Protein 5XLV (pdb70)

Sequence (594 aa):
PSPYVEFDRRQWRALRMSTPLALTEEELVGLRGLGEQIDLLEVEEVYLPLARLIHLQVAARQRLFAATAEFLGEPQQNPDRPVPFIIGVAGSVAVGKSTTARVLQALLARWDHHPRVDLVTTDGFLYPNAELQRRNLMHRKGFPESYNRRALMRFVTSVKSGSDYACCAPVYSHLHYDIIPGAEQVVRHPDILILEGLNVLQTGPTLMVSDLFDFSLYVDARIIEDIEQWYVSSRFLAMRTTAFADPESHAHHYAAFSDSSQAVVAAREIWRTINRPNLVENILPTRPRATLVLRKDADHSSINRLRLRRKLPSPYVVEFDRRQWRALRMSTPLALTEEELVGLRGLGEQIDLLEVEEVYLPLARLIHLQVAARQRLFAATAEFLGEPQQNPDRPVPFIIGVAGSVAVGKSSTTARVLQALLARWDHHPRVDLVTTDGFLYPNAELQRRNLMHRKGFPESYNRRALMRFVTSVKSGSDYACCAPVYSHLHYDIIPGAEQVVRHPDILILEGLNVLQTGPTLMVSDLFDFSLYVDARIEDIEQWYVSRFLAMRDSQAVVAAREIWRTINRPNLVENILPTRPRATLVLRKDADHSSINRLRLRKL

GO terms:
  GO:0004594 pantothenate kinase activity (F, IDA)
  GO:0015937 coenzyme A biosynthetic process (P, IDA)
  GO:0005886 plasma membrane (C, HDA)
  GO:0005515 protein binding (F, IPI)

Nearest PDB structures (foldseek):
  5xlv-assembly1_A  TM=1.003E+00  e=2.477E-64  Mycobacterium tuberculosis H37Rv
  5xlw-assembly1_A  TM=9.826E-01  e=3.668E-58  Mycobacterium tuberculosis H37Rv
  4bfx-assembly1_A  TM=9.843E-01  e=5.072E-57  Mycobacterium tuberculosis H37Rv
  5xlv-assembly1_B  TM=9.795E-01  e=4.862E-54  Mycobacterium tuberculosis H37Rv
  2geu-assembly1_A-2  TM=9.331E-01  e=2.654E-52  Mycobacterium tuberculosis H37Rv

Secondary structure (DSSP, 8-state):
--SEEEEEHHHHHHT----SSPPPHHHHHHGGGG-TT--HHHIIIIIHHHHHHHHHHHHHHHHHHHHHHHHTT--TTS-SSPPPEEEEEE--TTSSHHHHHHHHHHHHTTSTT---EEEEEGGGGBPPHHHHHHTT-GGGTTSGGGB-HHHHHHHHHHHHTT-S-EEE--EETTTTEE-TT--EEE-S-SEEEEESTTTT---SS--GGGG-SEEEEEE--HHHHHHHHHHHHHHHTTTGGGSTTSTTGGGTT--HHHHHHHHHHHIIIIIHHHIIIIIGGGGGGSSEEEEE-TTS-EEEEEEE--/--SEEEEEHHHHHH---SS-----TGGGTT--S--SS--HHHIIIIIHHHHHHHHHHHHHHHHHHHHHHHHHT--TTS-SSPPPEEEEEE--TTSSHHHHHHHHHHHHHTSTTS--EEEEEGGGGBPPHHHHHHTT-GGGTTSGGGB-HHHHHHHHHHHHTT-S-EEE--EETTTTEE-TT--EEE---SEEEEE-TTTT---SSS-GGGG-SEEEEEEE-HHHHHHHHHHHHHHH--HHHHHHHHHHIIIIIHHHIIIIIGGGGGGSSEEEEE-TTS-EEEEEEE--

Foldseek 3Di:
DDLWDKDFPVRLVVVVDDQPVDDDPVRLVVLVVLDVPDDSVLLRSPVLVVLVVVVVLLVVQQVVLVVVCVVVVNDPPRDPGQFAAEEEEAEFVLLCRSVSLSSSQVNNLSDPLFVFEAEAEQLLFFAFCVVCVVVVNNLAGQAPVRGPQVLVQVQLCCRLVRAQWGKTWDADPLQRGTDPPHIDIDGRGNYYYYYGHACLFDDDDDGSCVSHPFYEYEAEDLVLSLVSQLVVQLVSLPPSLCPPNRNNVVSNPDDSVRSSVVSNVSCVRHRVCSCVPTGVVSQVVGQKYFYAYSVRRTGMIIGRDD/DDLWDKDFLVRLQVDPDDDPLDDDPLLCVLPPCCDLQDDVVLCRSPVSVVLVVVVVLLVVQQVVLVVVCVVVVNDPVRDPGQFAAEEEEAEFVLLRRVVSLSSSQSNNLSDPSFNFEAEAEQLLQFDWPVVCVVVVCPLAGQAPVRGPQVLVQVQLVCRNVRHQWGKTWAADPLVRGTDPPHIDIDGRGNYYYYYGHAQQFDDDDDGNCVSHPFYEYEAEPLVLSLVSQLVVQVVSPDVVSSVVSVCSCVRYRVVSRVPTRVVRRVVGQKYFYAYSSRRTGMIIGRDD

CATH classification: 3.40.50.300

Radius of gyration: 25.82 Å; Cα contacts (8 Å, |Δi|>4): 1086; chains: 2; bounding box: 68×62×61 Å

Solvent-accessible surface area: 26004 Å² total; per-residue (Å²): 122,57,19,30,3,71,2,60,34,163,60,6,132,64,28,213,39,83,60,91,58,61,21,75,145,140,63,18,75,50,21,127,70,38,26,170,94,16,64,31,100,17,2,98,32,0,16,20,15,2,0,62,7,0,13,22,15,2,6,10,73,45,141,10,18,53,36,2,6,98,5,1,36,122,16,162,44,13,37,138,105,34,7,0,9,0,0,0,0,2,0,1,31,6,0,13,15,55,35,6,0,112,4,0,54,27,1,0,41,106,34,129,84,0,82,142,10,11,39,2,32,0,24,2,4,14,26,49,9,56,39,0,109,173,115,117,33,43,108,80,37,5,3,18,71,0,4,47,83,69,12,4,35,164,7,0,33,28,2,22,2,15,11,83,125,5,44,2,52,42,21,14,97,112,54,58,38,24,71,127,85,33,105,61,32,1,151,27,0,44,0,0,0,0,12,0,24,5,1,6,38,23,12,109,58,33,0,9,15,33,3,28,40,4,5,0,2,1,6,9,138,35,89,19,4,38,89,23,24,5,57,114,12,31,56,42,39,118,85,4,6,50,57,110,139,6,89,10,66,114,43,28,99,65,51,89,80,100,0,47,106,16,0,101,76,37,2,149,63,35,14,93,31,1,2,65,102,37,3,43,46,8,85,44,20,0,29,3,7,0,73,21,41,66,101,56,30,3,44,44,2,77,12,37,25,14,115,54,31,34,2,70,1,60,27,148,47,10,125,72,27,85,34,63,42,129,38,49,55,67,136,134,45,20,85,63,17,145,78,42,40,124,106,22,101,86,104,12,0,72,34,0,6,5,2,2,0,58,2,0,9,29,15,1,6,10,72,42,135,12,19,56,41,4,8,133,21,1,53,127,20,178,52,17,35,141,104,36,7,0,9,0,0,0,0,0,0,1,29,6,0,12,15,36,26,4,0,112,4,0,49,14,0,0,34,66,31,138,97,0,70,113,12,37,37,1,39,0,21,2,7,15,23,58,26,49,39,0,102,168,113,117,18,73,100,79,40,3,4,28,47,0,1,41,138,169,21,8,38,152,9,0,32,32,4,24,2,16,16,87,120,6,46,2,54,41,32,14,103,140,136,128,36,18,63,125,86,35,104,61,41,1,134,14,0,38,0,0,0,0,12,0,18,15,2,4,28,38,27,110,50,32,11,17,14,33,4,29,41,3,6,0,3,3,8,10,146,44,76,17,3,51,98,21,22,5,56,113,34,55,90,106,110,128,90,153,19,32,90,36,0,127,90,56,5,161,68,27,12,100,36,1,4,70,102,27,0,54,53,5,82,46,25,0,32,2,6,0,74,24,44,62,100,83,35,4,42,43,1,72,8,38,27,10

Organism: Mycobacterium tuberculosis (strain ATCC 25618 / H37Rv) (NCBI:txid83332)

Structure (mmCIF, N/CA/C/O backbone):
data_5XLV
#
_entry.id   5XLV
#
_cell.length_a   120.820
_cell.length_b   120.820
_cell.length_c   125.480
_cell.angle_alpha   90.00
_cell.angle_beta   90.00
_cell.angle_gamma   120.00
#
_symmetry.space_group_name_H-M   'P 31 2 1'
#
loop_
_entity.id
_entity.type
_entity.pdbx_description
1 polymer 'Pantothenate kinase'
2 non-polymer 'SULFATE ION'
3 non-polymer 'TETRAETHYLENE GLYCOL'
4 non-polymer 1,2-ETHANEDIOL
5 non-polymer GLYCEROL
6 water water
#
loop_
_atom_site.group_PDB
_atom_site.id
_atom_site.type_symbol
_atom_site.label_atom_id
_atom_site.label_alt_id
_atom_site.label_comp_id
_atom_site.label_asym_id
_atom_site.label_entity_id
_atom_site.label_seq_id
_atom_site.pdbx_PDB_ins_code
_atom_site.Cartn_x
_atom_site.Cartn_y
_atom_site.Cartn_z
_atom_site.occupancy
_atom_site.B_iso_or_equiv
_atom_site.auth_seq_id
_atom_site.auth_comp_id
_atom_site.auth_asym_id
_atom_site.auth_atom_id
_atom_site.pdbx_PDB_model_num
ATOM 1 N N . PRO A 1 7 ? 16.028 39.512 27.595 1.00 61.20 7 PRO A N 1
ATOM 2 C CA . PRO A 1 7 ? 17.498 39.733 27.712 1.00 57.60 7 PRO A CA 1
ATOM 3 C C . PRO A 1 7 ? 17.918 40.211 29.116 1.00 56.56 7 PRO A C 1
ATOM 4 O O . PRO A 1 7 ? 17.042 40.624 29.912 1.00 57.68 7 PRO A O 1
ATOM 8 N N . SER A 1 8 ? 19.221 40.144 29.428 1.00 50.01 8 SER A N 1
ATOM 9 C CA . SER A 1 8 ? 19.780 40.857 30.609 1.00 41.09 8 SER A CA 1
ATOM 10 C C . SER A 1 8 ? 20.620 42.016 30.079 1.00 32.64 8 SER A C 1
ATOM 11 O O . SER A 1 8 ? 20.779 42.107 28.868 1.00 29.80 8 SER A O 1
ATOM 14 N N . PRO A 1 9 ? 21.102 42.929 30.954 1.00 30.34 9 PRO A N 1
ATOM 15 C CA . PRO A 1 9 ? 21.903 44.072 30.464 1.00 29.00 9 PRO A CA 1
ATOM 16 C C . PRO A 1 9 ? 23.391 43.693 30.176 1.00 21.69 9 PRO A C 1
ATOM 17 O O . PRO A 1 9 ? 24.158 44.567 29.772 1.00 22.22 9 PRO A O 1
ATOM 21 N N . TYR A 1 10 ? 23.689 42.420 30.353 1.00 23.71 10 TYR A N 1
ATOM 22 C CA . TYR A 1 10 ? 25.064 41.848 30.263 1.00 28.83 10 TYR A CA 1
ATOM 23 C C . TYR A 1 10 ? 25.164 40.928 29.077 1.00 24.84 10 TYR A C 1
ATOM 24 O O . TYR A 1 10 ? 24.203 40.251 28.776 1.00 26.61 10 TYR A O 1
ATOM 33 N N . VAL A 1 11 ? 26.342 40.858 28.442 1.00 22.52 11 VAL A N 1
ATOM 34 C CA . VAL A 1 11 ? 26.713 39.737 27.572 1.00 23.60 11 VAL A CA 1
ATOM 35 C C . VAL A 1 11 ? 27.419 38.706 28.463 1.00 23.41 11 VAL A C 1
ATOM 36 O O . VAL A 1 11 ? 28.321 39.075 29.233 1.00 24.66 11 VAL A O 1
ATOM 40 N N . GLU A 1 12 ? 27.079 37.430 28.332 1.00 21.19 12 GLU A N 1
ATOM 41 C CA . GLU A 1 12 ? 27.618 36.439 29.233 1.00 21.61 12 GLU A CA 1
ATOM 42 C C . GLU A 1 12 ? 28.374 35.334 28.490 1.00 22.83 12 GLU A C 1
ATOM 43 O O . GLU A 1 12 ? 27.909 34.836 27.448 1.00 21.92 12 GLU A O 1
ATOM 49 N N . PHE A 1 13 ? 29.554 34.981 29.010 1.00 20.18 13 PHE A N 1
ATOM 50 C CA . PHE A 1 13 ? 30.329 33.884 28.428 1.00 18.21 13 PHE A CA 1
ATOM 51 C C . PHE A 1 13 ? 30.766 32.998 29.539 1.00 17.99 13 PHE A C 1
ATOM 52 O O . PHE A 1 13 ? 31.276 33.476 30.563 1.00 17.99 13 PHE A O 1
ATOM 60 N N . ASP A 1 14 ? 30.621 31.706 29.353 1.00 17.48 14 ASP A N 1
ATOM 61 C CA . ASP A 1 14 ? 31.373 30.797 30.219 1.00 17.82 14 ASP A CA 1
ATOM 62 C C . ASP A 1 14 ? 32.791 30.582 29.640 1.00 16.20 14 ASP A C 1
ATOM 63 O O . ASP A 1 14 ? 33.132 31.158 28.604 1.00 16.15 14 ASP A O 1
ATOM 68 N N . ARG A 1 15 ? 33.638 29.819 30.332 1.00 16.91 15 ARG A N 1
ATOM 69 C CA . ARG A 1 15 ? 35.062 29.822 29.903 1.00 17.49 15 ARG A CA 1
ATOM 70 C C . ARG A 1 15 ? 35.240 29.106 28.532 1.00 19.11 15 ARG A C 1
ATOM 71 O O . ARG A 1 15 ? 36.052 29.498 27.693 1.00 16.85 15 ARG A O 1
ATOM 79 N N . ARG A 1 16 ? 34.449 28.048 28.297 1.00 19.31 16 ARG A N 1
ATOM 80 C CA . ARG A 1 16 ? 34.436 27.408 26.992 1.00 20.09 16 ARG A CA 1
ATOM 81 C C . ARG A 1 16 ? 34.005 28.371 25.894 1.00 22.06 16 ARG A C 1
ATOM 82 O O . ARG A 1 16 ? 34.656 28.473 24.833 1.00 19.36 16 ARG A O 1
ATOM 90 N N . GLN A 1 17 ? 32.934 29.130 26.130 1.00 18.25 17 GLN A N 1
ATOM 91 C CA . GLN A 1 17 ? 32.513 30.065 25.092 1.00 18.23 17 GLN A CA 1
ATOM 92 C C . GLN A 1 17 ? 33.576 31.108 24.841 1.00 19.14 17 GLN A C 1
ATOM 93 O O . GLN A 1 17 ? 33.747 31.572 23.707 1.00 17.68 17 GLN A O 1
ATOM 99 N N . TRP A 1 18 ? 34.253 31.530 25.913 1.00 17.35 18 TRP A N 1
ATOM 100 C CA . TRP A 1 18 ? 35.254 32.587 25.801 1.00 16.18 18 TRP A CA 1
ATOM 101 C C . TRP A 1 18 ? 36.427 32.073 24.952 1.00 16.40 18 TRP A C 1
ATOM 102 O O . TRP A 1 18 ? 36.930 32.803 24.076 1.00 17.67 18 TRP A O 1
ATOM 113 N N . ARG A 1 19 ? 36.888 30.856 25.253 1.00 15.48 19 ARG A N 1
ATOM 114 C CA . ARG A 1 19 ? 37.986 30.247 24.447 1.00 16.22 19 ARG A CA 1
ATOM 115 C C . ARG A 1 19 ? 37.524 30.125 22.985 1.00 19.15 19 ARG A C 1
ATOM 116 O O . ARG A 1 19 ? 38.311 30.347 22.032 1.00 19.98 19 ARG A O 1
ATOM 124 N N . ALA A 1 20 ? 36.258 29.750 22.782 1.00 19.56 20 ALA A N 1
ATOM 125 C CA . ALA A 1 20 ? 35.758 29.605 21.417 1.00 18.64 20 ALA A CA 1
ATOM 126 C C . ALA A 1 20 ? 35.644 30.889 20.599 1.00 21.98 20 ALA A C 1
ATOM 127 O O . ALA A 1 20 ? 35.567 30.822 19.363 1.00 22.55 20 ALA A O 1
ATOM 129 N N . LEU A 1 21 ? 35.769 32.084 21.225 1.00 20.05 21 LEU A N 1
ATOM 130 C CA . LEU A 1 21 ? 35.744 33.353 20.485 1.00 18.96 21 LEU A CA 1
ATOM 131 C C . LEU A 1 21 ? 37.005 33.498 19.606 1.00 22.78 21 LEU A C 1
ATOM 132 O O . LEU A 1 21 ? 37.051 34.255 18.599 1.00 23.89 21 LEU A O 1
ATOM 137 N N . ARG A 1 22 ? 38.040 32.787 20.018 1.00 20.48 22 ARG A N 1
ATOM 138 C CA . ARG A 1 22 ? 39.296 32.787 19.310 1.00 27.22 22 ARG A CA 1
ATOM 139 C C . ARG A 1 22 ? 39.764 34.212 19.130 1.00 30.41 22 ARG A C 1
ATOM 140 O O . ARG A 1 22 ? 40.079 34.625 18.013 1.00 30.55 22 ARG A O 1
ATOM 148 N N . MET A 1 23 ? 39.778 35.010 20.195 1.00 29.87 23 MET A N 1
ATOM 149 C CA . MET A 1 23 ? 40.120 36.418 20.030 1.00 28.38 23 MET A CA 1
ATOM 150 C C . MET A 1 23 ? 41.606 36.544 19.745 1.00 35.93 23 MET A C 1
ATOM 151 O O . MET A 1 23 ? 42.397 35.750 20.281 1.00 29.52 23 MET A O 1
ATOM 156 N N . SER A 1 24 ? 41.965 37.560 18.944 1.00 43.27 24 SER A N 1
ATOM 157 C CA . SER A 1 24 ? 43.344 37.825 18.547 1.00 55.25 24 SER A CA 1
ATOM 158 C C . SER A 1 24 ? 44.045 38.818 19.443 1.00 59.92 24 SER A C 1
ATOM 159 O O . SER A 1 24 ? 43.475 39.857 19.793 1.00 57.20 24 SER A O 1
ATOM 162 N N . THR A 1 25 ? 45.289 38.486 19.790 1.00 69.74 25 THR A N 1
ATOM 163 C CA . THR A 1 25 ? 46.191 39.392 20.492 1.00 74.17 25 THR A CA 1
ATOM 164 C C . THR A 1 25 ? 46.912 40.202 19.410 1.00 78.69 25 THR A C 1
ATOM 165 O O . THR A 1 25 ? 47.631 39.633 18.579 1.00 84.05 25 THR A O 1
ATOM 167 N N . PRO A 1 26 ? 46.657 41.523 19.352 1.00 85.81 26 PRO A N 1
ATOM 168 C CA . PRO A 1 26 ? 47.485 42.343 18.458 1.00 88.84 26 PRO A CA 1
ATOM 169 C C . PRO A 1 26 ? 48.822 42.684 19.138 1.00 88.59 26 PRO A C 1
ATOM 170 O O . PRO A 1 26 ? 49.891 42.249 18.660 1.00 81.70 26 PRO A O 1
ATOM 174 N N . LEU A 1 27 ? 48.744 43.415 20.260 1.00 83.84 27 LEU A N 1
ATOM 175 C CA . LEU A 1 27 ? 49.915 43.760 21.087 1.00 73.48 27 LEU A CA 1
ATOM 176 C C . LEU A 1 27 ? 50.345 42.578 21.999 1.00 60.82 27 LEU A C 1
ATOM 177 O O . LEU A 1 27 ? 50.302 42.673 23.234 1.00 57.68 27 LEU A O 1
ATOM 179 N N . ALA A 1 28 ? 50.778 41.492 21.358 1.00 50.35 28 ALA A N 1
ATOM 180 C CA . ALA A 1 28 ? 51.005 40.186 21.992 1.00 51.26 28 ALA A CA 1
ATOM 181 C C . ALA A 1 28 ? 52.327 40.087 22.788 1.00 47.40 28 ALA A C 1
ATOM 182 O O . ALA A 1 28 ? 53.375 40.531 22.335 1.00 47.55 28 ALA A O 1
ATOM 184 N N . LEU A 1 29 ? 52.270 39.448 23.949 1.00 36.81 29 LEU A N 1
ATOM 185 C CA . LEU A 1 29 ? 53.435 39.307 24.812 1.00 31.35 29 LEU A CA 1
ATOM 186 C C . LEU A 1 29 ? 54.301 38.123 24.394 1.00 28.86 29 LEU A C 1
ATOM 187 O O . LEU A 1 29 ? 53.767 37.068 24.069 1.00 28.34 29 LEU A O 1
ATOM 192 N N . THR A 1 30 ? 55.616 38.254 24.523 1.00 23.77 30 THR A N 1
ATOM 193 C CA . THR A 1 30 ? 56.539 37.113 24.444 1.00 23.48 30 THR A CA 1
ATOM 194 C C . THR A 1 30 ? 56.552 36.239 25.676 1.00 24.10 30 THR A C 1
ATOM 195 O O . THR A 1 30 ? 55.985 36.628 26.751 1.00 19.42 30 THR A O 1
ATOM 199 N N . GLU A 1 31 ? 57.190 35.055 25.548 1.00 22.74 31 GLU A N 1
ATOM 200 C CA . GLU A 1 31 ? 57.353 34.148 26.675 1.00 22.26 31 GLU A CA 1
ATOM 201 C C . GLU A 1 31 ? 57.971 34.928 27.830 1.00 21.47 31 GLU A C 1
ATOM 202 O O . GLU A 1 31 ? 57.457 34.853 28.937 1.00 19.77 31 GLU A O 1
ATOM 208 N N . GLU A 1 32 ? 59.050 35.668 27.583 1.00 18.21 32 GLU A N 1
ATOM 209 C CA . GLU A 1 32 ? 59.762 36.276 28.724 1.00 18.68 32 GLU A CA 1
ATOM 210 C C . GLU A 1 32 ? 58.893 37.364 29.382 1.00 15.90 32 GLU A C 1
ATOM 211 O O . GLU A 1 32 ? 58.933 37.494 30.603 1.00 17.48 32 GLU A O 1
ATOM 217 N N . GLU A 1 33 ? 58.130 38.116 28.597 1.00 15.85 33 GLU A N 1
ATOM 218 C CA . GLU A 1 33 ? 57.245 39.151 29.141 1.00 16.06 33 GLU A CA 1
ATOM 219 C C . GLU A 1 33 ? 56.162 38.477 29.988 1.00 16.03 33 GLU A C 1
ATOM 220 O O . GLU A 1 33 ? 55.865 38.949 31.081 1.00 14.81 33 GLU A O 1
ATOM 226 N N . LEU A 1 34 ? 55.561 37.407 29.512 1.00 15.15 34 LEU A N 1
ATOM 227 C CA . LEU A 1 34 ? 54.559 36.680 30.342 1.00 15.57 34 LEU A CA 1
ATOM 228 C C . LEU A 1 34 ? 55.187 36.105 31.593 1.00 14.89 34 LEU A C 1
ATOM 229 O O . LEU A 1 34 ? 54.633 36.236 32.700 1.00 13.87 34 LEU A O 1
ATOM 234 N N . VAL A 1 35 ? 56.380 35.502 31.485 1.00 13.44 35 VAL A N 1
ATOM 235 C CA . VAL A 1 35 ? 57.01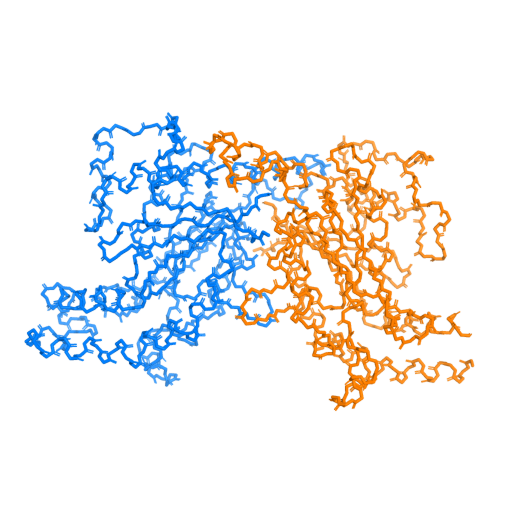8 34.991 32.715 1.00 13.59 35 VAL A CA 1
ATOM 236 C C . VAL A 1 35 ? 57.319 36.120 33.740 1.00 12.81 35 VAL A C 1
ATOM 237 O O . VAL A 1 35 ? 57.217 35.889 34.928 1.00 12.65 35 VAL A O 1
ATOM 241 N N . GLY A 1 36 ? 57.692 37.285 33.224 1.00 13.35 36 GLY A N 1
ATOM 242 C CA . GLY A 1 36 ? 57.898 38.510 34.016 1.00 13.04 36 GLY A CA 1
ATOM 243 C C . GLY A 1 36 ? 56.662 38.779 34.901 1.00 13.00 36 GLY A C 1
ATOM 244 O O . GLY A 1 36 ? 56.771 39.257 36.054 1.00 14.20 36 GLY A O 1
ATOM 245 N N . LEU A 1 37 ? 55.489 38.474 34.355 1.00 13.30 37 LEU A N 1
ATOM 246 C CA . LEU A 1 37 ? 54.234 38.706 35.136 1.00 14.51 37 LEU A CA 1
ATOM 247 C C . LEU A 1 37 ? 54.053 37.803 36.355 1.00 14.35 37 LEU A C 1
ATOM 248 O O . LEU A 1 37 ? 53.250 38.120 37.252 1.00 14.60 37 LEU A O 1
ATOM 253 N N . ARG A 1 38 ? 54.785 36.689 36.437 1.00 14.66 38 ARG A N 1
ATOM 254 C CA . ARG A 1 38 ? 54.793 35.908 37.638 1.00 13.20 38 ARG A CA 1
ATOM 255 C C . ARG A 1 38 ? 55.387 36.696 38.803 1.00 14.58 38 ARG A C 1
ATOM 256 O O . ARG A 1 38 ? 55.185 36.295 39.946 1.00 15.92 38 ARG A O 1
ATOM 264 N N . GLY A 1 39 ? 56.062 37.809 38.495 1.00 14.86 39 GLY A N 1
ATOM 265 C CA . GLY A 1 39 ? 56.536 38.774 39.505 1.00 14.71 39 GLY A CA 1
ATOM 266 C C . GLY A 1 39 ? 55.428 39.591 40.199 1.00 14.73 39 GLY A C 1
ATOM 267 O O . GLY A 1 39 ? 55.726 40.327 41.170 1.00 14.70 39 GLY A O 1
ATOM 268 N N . LEU A 1 40 ? 54.185 39.472 39.737 1.00 13.68 40 LEU A N 1
ATOM 269 C CA . LEU A 1 40 ? 53.100 40.317 40.308 1.00 13.91 40 LEU A CA 1
ATOM 270 C C . LEU A 1 40 ? 52.492 39.784 41.595 1.00 16.34 40 LEU A C 1
ATOM 271 O O . LEU A 1 40 ? 51.912 40.544 42.360 1.00 17.57 40 LEU A O 1
ATOM 276 N N . GLY A 1 41 ? 52.661 38.501 41.839 1.00 16.77 41 GLY A N 1
ATOM 277 C CA . GLY A 1 41 ? 52.045 37.912 43.040 1.00 19.68 41 GLY A CA 1
ATOM 278 C C . GLY A 1 41 ? 52.081 36.432 42.942 1.00 21.27 41 GLY A C 1
ATOM 279 O O . GLY A 1 41 ? 52.311 35.867 41.871 1.00 20.38 41 GLY A O 1
ATOM 280 N N . GLU A 1 42 ? 51.864 35.787 44.085 1.00 21.05 42 GLU A N 1
ATOM 281 C CA . GLU A 1 42 ? 51.956 34.351 44.152 1.00 22.57 42 GLU A CA 1
ATOM 282 C C . GLU A 1 42 ? 50.876 33.704 43.250 1.00 23.16 42 GLU A C 1
ATOM 283 O O . GLU A 1 42 ? 51.148 32.728 42.558 1.00 23.78 42 GLU A O 1
ATOM 289 N N . GLN A 1 43 ? 49.676 34.280 43.185 1.00 24.16 43 GLN A N 1
ATOM 290 C CA . GLN A 1 43 ? 48.597 33.584 42.493 1.00 29.60 43 GLN A CA 1
ATOM 291 C C . GLN A 1 43 ? 48.640 33.558 40.969 1.00 26.13 43 GLN A C 1
ATOM 292 O O . GLN A 1 43 ? 47.757 33.006 40.387 1.00 36.81 43 GLN A O 1
ATOM 298 N N . ILE A 1 44 ? 49.647 34.098 40.302 1.00 19.37 44 ILE A N 1
ATOM 299 C CA . ILE A 1 44 ? 49.541 34.363 38.883 1.00 17.36 44 ILE A CA 1
ATOM 300 C C . ILE A 1 44 ? 49.534 33.078 38.073 1.00 15.94 44 ILE A C 1
ATOM 301 O O . ILE A 1 44 ? 50.399 32.224 38.265 1.00 17.19 44 ILE A O 1
ATOM 306 N N . ASP A 1 45 ? 48.582 32.971 37.158 1.00 15.68 45 ASP A N 1
ATOM 307 C CA . ASP A 1 45 ? 48.474 31.788 36.305 1.00 16.74 45 ASP A CA 1
ATOM 308 C C . ASP A 1 45 ? 48.542 32.330 34.893 1.00 15.27 45 ASP A C 1
ATOM 309 O O . ASP A 1 45 ? 47.740 33.202 34.508 1.00 15.13 45 ASP A O 1
ATOM 314 N N . LEU A 1 46 ? 49.557 31.899 34.128 1.00 15.06 46 LEU A N 1
ATOM 315 C CA . LEU A 1 46 ? 49.784 32.509 32.818 1.00 15.20 46 LEU A CA 1
ATOM 316 C C . LEU A 1 46 ? 48.768 32.166 31.761 1.00 14.73 46 LEU A C 1
ATOM 317 O O . LEU A 1 46 ? 48.587 32.901 30.799 1.00 15.56 46 LEU A O 1
ATOM 322 N N . LEU A 1 47 ? 48.058 31.067 31.968 1.00 15.69 47 LEU A N 1
ATOM 323 C CA . LEU A 1 47 ? 46.943 30.804 31.091 1.00 15.58 47 LEU A CA 1
ATOM 324 C C . LEU A 1 47 ? 45.785 31.795 31.382 1.00 16.13 47 LEU A C 1
ATOM 325 O O . LEU A 1 47 ? 45.203 32.328 30.447 1.00 15.23 47 LEU A O 1
ATOM 330 N N . GLU A 1 48 ? 45.454 32.025 32.650 1.00 17.79 48 GLU A N 1
ATOM 331 C CA . GLU A 1 48 ? 44.494 33.100 32.977 1.00 16.15 48 GLU A CA 1
ATOM 332 C C . GLU A 1 48 ? 44.955 34.406 32.369 1.00 15.18 48 GLU A C 1
ATOM 333 O O . GLU A 1 48 ? 44.151 35.121 31.741 1.00 15.07 48 GLU A O 1
ATOM 339 N N . VAL A 1 49 ? 46.252 34.728 32.511 1.00 14.42 49 VAL A N 1
ATOM 340 C CA . VAL A 1 49 ? 46.722 35.995 31.971 1.00 14.74 49 VAL A CA 1
ATOM 341 C C . VAL A 1 49 ? 46.487 36.072 30.463 1.00 16.08 49 VAL A C 1
ATOM 342 O O . VAL A 1 49 ? 45.919 37.058 29.929 1.00 14.70 49 VAL A O 1
ATOM 346 N N . GLU A 1 50 ? 46.917 35.030 29.749 1.00 14.94 50 GLU A N 1
ATOM 347 C CA . GLU A 1 50 ? 46.960 35.133 28.316 1.00 15.00 50 GLU A CA 1
ATOM 348 C C . GLU A 1 50 ? 45.586 35.002 27.707 1.00 14.75 50 GLU A C 1
ATOM 349 O O . GLU A 1 50 ? 45.245 35.738 26.773 1.00 15.15 50 GLU A O 1
ATOM 355 N N . GLU A 1 51 ? 44.754 34.123 28.278 1.00 14.48 51 GLU A N 1
ATOM 356 C CA . GLU A 1 51 ? 43.485 33.867 27.624 1.00 15.44 51 GLU A CA 1
ATOM 357 C C . GLU A 1 51 ? 42.400 34.828 28.115 1.00 15.60 51 GLU A C 1
ATOM 358 O O . GLU A 1 51 ? 41.425 35.119 27.341 1.00 14.98 51 GLU A O 1
ATOM 364 N N . VAL A 1 52 ? 42.486 35.246 29.392 1.00 14.06 52 VAL A N 1
ATOM 365 C CA . VAL A 1 52 ? 41.381 36.093 29.952 1.00 14.66 52 VAL A CA 1
ATOM 366 C C . VAL A 1 52 ? 41.806 37.538 30.069 1.00 13.94 52 VAL A C 1
ATOM 367 O O . VAL A 1 52 ? 41.162 38.443 29.524 1.00 13.77 52 VAL A O 1
ATOM 371 N N . TYR A 1 53 ? 42.891 37.795 30.777 1.00 13.99 53 TYR A N 1
ATOM 372 C CA . TYR A 1 53 ? 43.263 39.186 31.086 1.00 14.88 53 TYR A CA 1
ATOM 373 C C . TYR A 1 53 ? 43.805 39.988 29.928 1.00 14.66 53 TYR A C 1
ATOM 374 O O . TYR A 1 53 ? 43.524 41.174 29.844 1.00 16.10 53 TYR A O 1
ATOM 383 N N . LEU A 1 54 ? 44.535 39.364 29.013 1.00 15.17 54 LEU A N 1
ATOM 384 C CA . LEU A 1 54 ? 44.979 40.104 27.862 1.00 18.05 54 LEU A CA 1
ATOM 385 C C . LEU A 1 54 ? 43.788 40.624 27.046 1.00 16.47 54 LEU A C 1
ATOM 386 O O . LEU A 1 54 ? 43.748 41.842 26.723 1.00 14.99 54 LEU A O 1
ATOM 391 N N . PRO A 1 55 ? 42.800 39.743 26.730 1.00 15.54 55 PRO A N 1
ATOM 392 C CA . PRO A 1 55 ? 41.655 40.269 25.946 1.00 16.21 55 PRO A CA 1
ATOM 393 C C . PRO A 1 55 ? 40.825 41.274 26.779 1.00 15.71 55 PRO A C 1
ATOM 394 O O . PRO A 1 55 ? 40.350 42.268 26.245 1.00 14.97 55 PRO A O 1
ATOM 398 N N . LEU A 1 56 ? 40.688 41.046 28.088 1.00 15.06 56 LEU A N 1
ATOM 399 C CA . LEU A 1 56 ? 39.992 42.055 28.915 1.00 13.26 56 LEU A CA 1
ATOM 400 C C . LEU A 1 56 ? 40.713 43.380 28.857 1.00 14.40 56 LEU A C 1
ATOM 401 O O . LEU A 1 56 ? 40.069 44.449 28.823 1.00 13.90 56 LEU A O 1
ATOM 406 N N . ALA A 1 57 ? 42.063 43.366 28.899 1.00 13.11 57 ALA A N 1
ATOM 407 C CA . ALA A 1 57 ? 42.782 44.608 28.849 1.00 15.23 57 ALA A CA 1
ATOM 408 C C . ALA A 1 57 ? 42.530 45.336 27.539 1.00 15.09 57 ALA A C 1
ATOM 409 O O . ALA A 1 57 ? 42.437 46.583 27.529 1.00 14.92 57 ALA A O 1
ATOM 411 N N . ARG A 1 58 ? 42.460 44.594 26.433 1.00 15.25 58 ARG A N 1
ATOM 412 C CA . ARG A 1 58 ? 42.189 45.211 25.121 1.00 17.19 58 ARG A CA 1
ATOM 413 C C . ARG A 1 58 ? 40.748 45.826 25.111 1.00 16.66 58 ARG A C 1
ATOM 414 O O . ARG A 1 58 ? 40.552 46.895 24.541 1.00 18.20 58 ARG A O 1
ATOM 422 N N . LEU A 1 59 ? 39.794 45.126 25.707 1.00 16.01 59 LEU A N 1
ATOM 423 C CA . LEU A 1 59 ? 38.377 45.624 25.742 1.00 16.58 59 LEU A CA 1
ATOM 424 C C . LEU A 1 59 ? 38.327 46.906 26.573 1.00 15.47 59 LEU A C 1
ATOM 425 O O . LEU A 1 59 ? 37.630 47.876 26.241 1.00 15.64 59 LEU A O 1
ATOM 430 N N . ILE A 1 60 ? 39.076 46.933 27.675 1.00 14.62 60 ILE A N 1
ATOM 431 C CA . ILE A 1 60 ? 39.143 48.179 28.462 1.00 14.15 60 ILE A CA 1
ATOM 432 C C . ILE A 1 60 ? 39.852 49.283 27.739 1.00 15.84 60 ILE A C 1
ATOM 433 O O . ILE A 1 60 ? 39.413 50.461 27.761 1.00 16.54 60 ILE A O 1
ATOM 438 N N . HIS A 1 61 ? 40.975 48.929 27.125 1.00 13.79 61 HIS A N 1
ATOM 439 C CA . HIS A 1 61 ? 41.728 49.888 26.297 1.00 15.47 61 HIS A CA 1
ATOM 440 C C . HIS A 1 61 ? 40.809 50.555 25.245 1.00 15.72 61 HIS A C 1
ATOM 441 O O . HIS A 1 61 ? 40.932 51.743 25.010 1.00 16.67 61 HIS A O 1
ATOM 448 N N . LEU A 1 62 ? 39.905 49.784 24.632 1.00 15.83 62 LEU A N 1
ATOM 449 C CA . LEU A 1 62 ? 38.994 50.364 23.638 1.00 16.33 62 LEU A CA 1
ATOM 450 C C . LEU A 1 62 ? 38.162 51.477 24.307 1.00 17.88 62 LEU A C 1
ATOM 451 O O . LEU A 1 62 ? 37.903 52.543 23.700 1.00 17.51 62 LEU A O 1
ATOM 456 N N . GLN A 1 63 ? 37.749 51.254 25.556 1.00 16.77 63 GLN A N 1
ATOM 457 C CA . GLN A 1 63 ? 36.936 52.266 26.267 1.00 18.08 63 GLN A CA 1
ATOM 458 C C . GLN A 1 63 ? 37.780 53.446 26.635 1.00 18.60 63 GLN A C 1
ATOM 459 O O . GLN A 1 63 ? 37.308 54.602 26.580 1.00 16.51 63 GLN A O 1
ATOM 465 N N . VAL A 1 64 ? 39.034 53.205 27.041 1.00 16.42 64 VAL A N 1
ATOM 466 C CA . VAL A 1 64 ? 39.873 54.354 27.432 1.00 16.40 64 VAL A CA 1
ATOM 467 C C . VAL A 1 64 ? 40.140 55.224 26.198 1.00 19.01 64 VAL A C 1
ATOM 468 O O . VAL A 1 64 ? 40.096 56.494 26.288 1.00 19.47 64 VAL A O 1
ATOM 472 N N . ALA A 1 65 ? 40.492 54.565 25.087 1.00 18.93 65 ALA A N 1
ATOM 473 C CA . ALA A 1 65 ? 40.847 55.299 23.863 1.00 20.69 65 ALA A CA 1
ATOM 474 C C . ALA A 1 65 ? 39.600 56.099 23.365 1.00 21.08 65 ALA A C 1
ATOM 475 O O . ALA A 1 65 ? 39.732 57.245 22.937 1.00 20.26 65 ALA A O 1
ATOM 477 N N . ALA A 1 66 ? 38.430 55.480 23.490 1.00 17.88 66 ALA A N 1
ATOM 478 C CA . ALA A 1 66 ? 37.150 56.108 23.064 1.00 19.72 66 ALA A CA 1
ATOM 479 C C . ALA A 1 66 ? 36.946 57.359 23.918 1.00 20.77 66 ALA A C 1
ATOM 480 O O . ALA A 1 66 ? 36.564 58.422 23.405 1.00 22.09 66 ALA A O 1
ATOM 482 N N . ARG A 1 67 ? 37.182 57.274 25.218 1.00 19.41 67 ARG A N 1
ATOM 483 C CA . ARG A 1 67 ? 37.027 58.466 26.079 1.00 20.93 67 ARG A CA 1
ATOM 484 C C . ARG A 1 67 ? 38.060 59.579 25.722 1.00 22.01 67 ARG A C 1
ATOM 485 O O . ARG A 1 67 ? 37.724 60.779 25.712 1.00 20.06 67 ARG A O 1
ATOM 493 N N . GLN A 1 68 ? 39.324 59.177 25.491 1.00 19.95 68 GLN A N 1
ATOM 494 C CA . GLN A 1 68 ? 40.324 60.156 25.032 1.00 20.28 68 GLN A CA 1
ATOM 495 C C . GLN A 1 68 ? 39.855 60.843 23.727 1.00 19.65 68 GLN A C 1
ATOM 496 O O . GLN A 1 68 ? 39.973 62.063 23.613 1.00 21.23 68 GLN A O 1
ATOM 502 N N . ARG A 1 69 ? 39.325 60.080 22.780 1.00 18.61 69 ARG A N 1
ATOM 503 C CA . ARG A 1 69 ? 38.959 60.681 21.467 1.00 19.57 69 ARG A CA 1
ATOM 504 C C . ARG A 1 69 ? 37.739 61.598 21.676 1.00 21.40 69 ARG A C 1
ATOM 505 O O . ARG A 1 69 ? 37.640 62.620 21.041 1.00 20.01 69 ARG A O 1
ATOM 513 N N . LEU A 1 70 ? 36.848 61.233 22.608 1.00 20.47 70 LEU A N 1
ATOM 514 C CA . LEU A 1 70 ? 35.636 62.057 22.867 1.00 19.48 70 LEU A CA 1
ATOM 515 C C . LEU A 1 70 ? 36.043 63.330 23.564 1.00 21.14 70 LEU A C 1
ATOM 516 O O . LEU A 1 70 ? 35.532 64.407 23.219 1.00 20.20 70 LEU A O 1
ATOM 521 N N . PHE A 1 71 ? 37.047 63.273 24.478 1.00 19.78 71 PHE A N 1
ATOM 522 C CA . PHE A 1 71 ? 37.553 64.498 25.026 1.00 19.36 71 PHE A CA 1
ATOM 523 C C . PHE A 1 71 ? 38.035 65.430 23.877 1.00 20.46 71 PHE A C 1
ATOM 524 O O . PHE A 1 71 ? 37.737 66.616 23.864 1.00 22.45 71 PHE A O 1
ATOM 532 N N . ALA A 1 72 ? 38.804 64.894 22.940 1.00 21.22 72 ALA A N 1
ATOM 533 C CA . ALA A 1 72 ? 39.377 65.730 21.850 1.00 23.12 72 ALA A CA 1
ATOM 534 C C . ALA A 1 72 ? 38.240 66.285 20.931 1.00 23.14 72 ALA A C 1
ATOM 535 O O . ALA A 1 72 ? 38.259 67.468 20.579 1.00 24.74 72 ALA A O 1
ATOM 537 N N . ALA A 1 73 ? 37.287 65.437 20.547 1.00 22.02 73 ALA A N 1
ATOM 538 C CA . ALA A 1 73 ? 36.161 65.865 19.711 1.00 22.31 73 ALA A CA 1
ATOM 539 C C . ALA A 1 73 ? 35.393 66.981 20.395 1.00 22.60 73 ALA A C 1
ATOM 540 O O . ALA A 1 73 ? 34.994 67.971 19.732 1.00 22.83 73 ALA A O 1
ATOM 542 N N . THR A 1 74 ? 35.159 66.838 21.699 1.00 19.82 74 THR A N 1
ATOM 543 C CA . THR A 1 74 ? 34.383 67.846 22.474 1.00 22.13 74 THR A CA 1
ATOM 544 C C . THR A 1 74 ? 35.197 69.158 22.629 1.00 23.78 74 THR A C 1
ATOM 545 O O . THR A 1 74 ? 34.651 70.254 22.518 1.00 22.08 74 THR A O 1
ATOM 549 N N . ALA A 1 75 ? 36.501 69.054 22.901 1.00 22.10 75 ALA A N 1
ATOM 550 C CA . ALA A 1 75 ? 37.350 70.238 23.011 1.00 20.16 75 ALA A CA 1
ATOM 551 C C . ALA A 1 75 ? 37.313 71.004 21.693 1.00 22.94 75 ALA A C 1
ATOM 552 O O . ALA A 1 75 ? 37.190 72.237 21.659 1.00 28.61 75 ALA A O 1
ATOM 554 N N . GLU A 1 76 ? 37.376 70.282 20.594 1.00 24.32 76 GLU A N 1
ATOM 555 C CA . GLU A 1 76 ? 37.490 70.981 19.350 1.00 27.92 76 GLU A CA 1
ATOM 556 C C . GLU A 1 76 ? 36.130 71.576 18.968 1.00 29.85 76 GLU A C 1
ATOM 557 O O . GLU A 1 76 ? 36.070 72.709 18.479 1.00 26.26 76 GLU A O 1
ATOM 563 N N . PHE A 1 77 ? 35.052 70.862 19.306 1.00 24.94 77 PHE A N 1
ATOM 564 C CA . PHE A 1 77 ? 33.720 71.396 19.073 1.00 28.04 77 PHE A CA 1
ATOM 565 C C . PHE A 1 77 ? 33.538 72.725 19.794 1.00 29.29 77 PHE A C 1
ATOM 566 O O . PHE A 1 77 ? 33.023 73.685 19.234 1.00 31.38 77 PHE A O 1
ATOM 574 N N . LEU A 1 78 ? 33.954 72.766 21.043 1.00 26.07 78 LEU A N 1
ATOM 575 C CA . LEU A 1 78 ? 33.871 73.955 21.851 1.00 28.53 78 LEU A CA 1
ATOM 576 C C . LEU A 1 78 ? 34.905 75.072 21.454 1.00 28.18 78 LEU A C 1
ATOM 577 O O . LEU A 1 78 ? 34.866 76.173 21.979 1.00 29.23 78 LEU A O 1
ATOM 582 N N . GLY A 1 79 ? 35.813 74.766 20.556 1.00 27.20 79 GLY A N 1
ATOM 583 C CA . GLY A 1 79 ? 36.829 75.736 20.145 1.00 27.74 79 GLY A CA 1
ATOM 584 C C . GLY A 1 79 ? 37.907 75.889 21.182 1.00 33.61 79 GLY A C 1
ATOM 585 O O . GLY A 1 79 ? 38.533 76.949 21.268 1.00 33.48 79 GLY A O 1
ATOM 586 N N . GLU A 1 80 ? 38.130 74.844 21.984 1.00 29.45 80 GLU A N 1
ATOM 587 C CA . GLU A 1 80 ? 39.205 74.820 23.016 1.00 30.58 80 GLU A CA 1
ATOM 588 C C . GLU A 1 80 ? 39.250 76.029 23.899 1.00 32.89 80 GLU A C 1
ATOM 589 O O . GLU A 1 80 ? 40.266 76.740 23.967 1.00 30.98 80 GLU A O 1
ATOM 595 N N . PRO A 1 81 ? 38.160 76.267 24.623 1.00 32.60 81 PRO A N 1
ATOM 596 C CA . PRO A 1 81 ? 38.130 77.450 25.455 1.00 31.69 81 PRO A CA 1
ATOM 597 C C . PRO A 1 81 ? 39.066 77.311 26.639 1.00 34.81 81 PRO A C 1
ATOM 598 O O . PRO A 1 81 ? 39.425 76.205 27.053 1.00 31.78 81 PRO A O 1
ATOM 602 N N . GLN A 1 82 ? 39.440 78.452 27.194 1.00 35.41 82 GLN A N 1
ATOM 603 C CA . GLN A 1 82 ? 40.345 78.485 28.322 1.00 39.92 82 GLN A CA 1
ATOM 604 C C . GLN A 1 82 ? 39.817 77.652 29.512 1.00 37.10 82 GLN A C 1
ATOM 605 O O . GLN A 1 82 ? 40.606 77.007 30.182 1.00 34.79 82 GLN A O 1
ATOM 611 N N . GLN A 1 83 ? 38.494 77.624 29.726 1.00 35.23 83 GLN A N 1
ATOM 612 C CA . GLN A 1 83 ? 37.862 76.888 30.845 1.00 37.87 83 GLN A CA 1
ATOM 613 C C . GLN A 1 83 ? 38.063 75.371 30.715 1.00 31.06 83 GLN A C 1
ATOM 614 O O . GLN A 1 83 ? 37.934 74.665 31.697 1.00 34.38 83 GLN A O 1
ATOM 620 N N . ASN A 1 84 ? 38.265 74.876 29.504 1.00 27.40 84 ASN A N 1
ATOM 621 C CA . ASN A 1 84 ? 38.257 73.423 29.244 1.00 26.50 84 ASN A CA 1
ATOM 622 C C . ASN A 1 84 ? 39.692 72.936 29.472 1.00 28.62 84 ASN A C 1
ATOM 623 O O . ASN A 1 84 ? 40.642 73.602 28.992 1.00 25.87 84 ASN A O 1
ATOM 628 N N . PRO A 1 85 ? 39.876 71.804 30.193 1.00 28.04 85 PRO A N 1
ATOM 629 C CA . PRO A 1 85 ? 41.254 71.294 30.396 1.00 26.81 85 PRO A CA 1
ATOM 630 C C . PRO A 1 85 ? 41.912 70.955 29.087 1.00 25.70 85 PRO A C 1
ATOM 631 O O . PRO A 1 85 ? 41.222 70.664 28.089 1.00 24.72 85 PRO A O 1
ATOM 635 N N . ASP A 1 86 ? 43.262 70.961 29.079 1.00 23.67 86 ASP A N 1
ATOM 636 C CA . ASP A 1 86 ? 44.033 70.545 27.893 1.00 27.12 86 ASP A CA 1
ATOM 637 C C . ASP A 1 86 ? 44.157 69.046 27.696 1.00 25.51 86 ASP A C 1
ATOM 638 O O . ASP A 1 86 ? 44.445 68.589 26.585 1.00 26.71 86 ASP A O 1
ATOM 643 N N . ARG A 1 87 ? 43.921 68.282 28.772 1.00 24.81 87 ARG A N 1
ATOM 644 C CA . ARG A 1 87 ? 44.054 66.818 28.743 1.00 23.78 87 ARG A CA 1
ATOM 645 C C . ARG A 1 87 ? 42.702 66.170 29.112 1.00 22.50 87 ARG A C 1
ATOM 646 O O . ARG A 1 87 ? 41.994 66.739 29.919 1.00 20.74 87 ARG A O 1
ATOM 654 N N . PRO A 1 88 ? 42.391 64.983 28.549 1.00 21.46 88 PRO A N 1
ATOM 655 C CA . PRO A 1 88 ? 41.324 64.185 29.179 1.00 21.96 88 PRO A CA 1
ATOM 656 C C . PRO A 1 88 ? 41.670 63.958 30.650 1.00 23.02 88 PRO A C 1
ATOM 657 O O . PRO A 1 88 ? 42.886 63.802 30.992 1.00 22.88 88 PRO A O 1
ATOM 661 N N . VAL A 1 89 ? 40.669 63.902 31.532 1.00 18.78 89 VAL A N 1
ATOM 662 C CA . VAL A 1 89 ? 40.941 63.580 32.931 1.00 18.29 89 VAL A CA 1
ATOM 663 C C . VAL A 1 89 ? 41.332 62.096 32.969 1.00 16.38 89 VAL A C 1
ATOM 664 O O . VAL A 1 89 ? 41.049 61.359 31.982 1.00 15.46 89 VAL A O 1
ATOM 668 N N . PRO A 1 90 ? 41.927 61.639 34.098 1.00 17.42 90 PRO A N 1
ATOM 669 C CA . PRO A 1 90 ? 42.220 60.187 34.184 1.00 16.80 90 PRO A CA 1
ATOM 670 C C . PRO A 1 90 ? 40.969 59.279 33.998 1.00 17.64 90 PRO A C 1
ATOM 671 O O . PRO A 1 90 ? 39.893 59.625 34.465 1.00 18.50 90 PRO A O 1
ATOM 675 N N . PHE A 1 91 ? 41.127 58.120 33.373 1.00 16.29 91 PHE A N 1
ATOM 676 C CA . PHE A 1 91 ? 40.083 57.134 33.298 1.00 17.64 91 PHE A CA 1
ATOM 677 C C . PHE A 1 91 ? 40.192 56.293 34.570 1.00 18.76 91 PHE A C 1
ATOM 678 O O . PHE A 1 91 ? 41.289 55.808 34.856 1.00 17.73 91 PHE A O 1
ATOM 686 N N . ILE A 1 92 ? 39.108 56.135 35.336 1.00 15.86 92 ILE A N 1
ATOM 687 C CA . ILE A 1 92 ? 39.207 55.439 36.619 1.00 15.91 92 ILE A CA 1
ATOM 688 C C . ILE A 1 92 ? 38.469 54.119 36.545 1.00 17.16 92 ILE A C 1
ATOM 689 O O . ILE A 1 92 ? 37.297 54.042 36.105 1.00 15.56 92 ILE A O 1
ATOM 694 N N . ILE A 1 93 ? 39.135 53.063 37.039 1.00 15.14 93 ILE A N 1
ATOM 695 C CA . ILE A 1 93 ? 38.554 51.716 36.986 1.00 14.54 93 ILE A CA 1
ATOM 696 C C . ILE A 1 93 ? 38.397 51.291 38.412 1.00 14.41 93 ILE A C 1
ATOM 697 O O . ILE A 1 93 ? 39.400 51.280 39.179 1.00 14.08 93 ILE A O 1
ATOM 702 N N . GLY A 1 94 ? 37.194 50.905 38.832 1.00 13.02 94 GLY A N 1
ATOM 703 C CA . GLY A 1 94 ? 37.070 50.297 40.158 1.00 13.65 94 GLY A CA 1
ATOM 704 C C . GLY A 1 94 ? 37.199 48.797 40.112 1.00 12.90 94 GLY A C 1
ATOM 705 O O . GLY A 1 94 ? 36.781 48.177 39.151 1.00 15.13 94 GLY A O 1
ATOM 706 N N . VAL A 1 95 ? 37.742 48.217 41.185 1.00 13.22 95 VAL A N 1
ATOM 707 C CA . VAL A 1 95 ? 37.791 46.754 41.344 1.00 13.15 95 VAL A CA 1
ATOM 708 C C . VAL A 1 95 ? 37.274 46.406 42.718 1.00 14.37 95 VAL A C 1
ATOM 709 O O . VAL A 1 95 ? 37.847 46.818 43.795 1.00 13.32 95 VAL A O 1
ATOM 713 N N . ALA A 1 96 ? 36.204 45.632 42.691 1.00 14.05 96 ALA A N 1
ATOM 714 C CA . ALA A 1 96 ? 35.443 45.330 43.894 1.00 14.38 96 ALA A CA 1
ATOM 715 C C . ALA A 1 96 ? 35.425 43.841 44.126 1.00 14.36 96 ALA A C 1
ATOM 716 O O . ALA A 1 96 ? 35.730 43.025 43.202 1.00 14.79 96 ALA A O 1
ATOM 718 N N . GLY A 1 97 ? 34.936 43.464 45.312 1.00 12.59 97 GLY A N 1
ATOM 719 C CA . GLY A 1 97 ? 34.758 42.054 45.666 1.00 13.45 97 GLY A CA 1
ATOM 720 C C . GLY A 1 97 ? 35.164 41.761 47.127 1.00 13.59 97 GLY A C 1
ATOM 721 O O . GLY A 1 97 ? 35.732 42.611 47.784 1.00 15.48 97 GLY A O 1
ATOM 722 N N . SER A 1 98 ? 34.826 40.565 47.596 1.00 14.29 98 SER A N 1
ATOM 723 C CA . SER A 1 98 ? 35.063 40.070 48.957 1.00 16.01 98 SER A CA 1
ATOM 724 C C . SER A 1 98 ? 36.533 40.146 49.341 1.00 17.05 98 SER A C 1
ATOM 725 O O . SER A 1 98 ? 37.375 40.073 48.425 1.00 15.49 98 SER A O 1
ATOM 728 N N . VAL A 1 99 ? 36.825 40.419 50.640 1.00 13.93 99 VAL A N 1
ATOM 729 C CA . VAL A 1 99 ? 38.138 40.011 51.195 1.00 15.86 99 VAL A CA 1
ATOM 730 C C . VAL A 1 99 ? 38.487 38.624 50.607 1.00 15.57 99 VAL A C 1
ATOM 731 O O . VAL A 1 99 ? 37.665 37.719 50.607 1.00 14.90 99 VAL A O 1
ATOM 735 N N . ALA A 1 100 ? 39.720 38.485 50.145 1.00 15.32 100 ALA A N 1
ATOM 736 C CA . ALA A 1 100 ? 40.350 37.237 49.700 1.00 14.33 100 ALA A CA 1
ATOM 737 C C . ALA A 1 100 ? 39.851 36.662 48.378 1.00 15.81 100 ALA A C 1
ATOM 738 O O . ALA A 1 100 ? 40.192 35.500 48.039 1.00 14.72 100 ALA A O 1
ATOM 740 N N . VAL A 1 101 ? 39.068 37.421 47.597 1.00 13.24 101 VAL A N 1
ATOM 741 C CA . VAL A 1 101 ? 38.587 36.851 46.344 1.00 14.09 101 VAL A CA 1
ATOM 742 C C . VAL A 1 101 ? 39.597 37.002 45.197 1.00 15.77 101 VAL A C 1
ATOM 743 O O . VAL A 1 101 ? 39.441 36.368 44.158 1.00 17.35 101 VAL A O 1
ATOM 747 N N . GLY A 1 102 ? 40.620 37.833 45.394 1.00 15.27 102 GLY A N 1
ATOM 748 C CA . GLY A 1 102 ? 41.690 38.028 44.413 1.00 16.89 102 GLY A CA 1
ATOM 749 C C . GLY A 1 102 ? 41.645 39.433 43.787 1.00 15.62 102 GLY A C 1
ATOM 750 O O . GLY A 1 102 ? 42.166 39.634 42.685 1.00 16.76 102 GLY A O 1
ATOM 751 N N . LYS A 1 103 ? 41.023 40.406 44.444 1.00 13.98 103 LYS A N 1
ATOM 752 C CA . LYS A 1 103 ? 40.945 41.772 43.859 1.00 13.95 103 LYS A CA 1
ATOM 753 C C . LYS A 1 103 ? 42.346 42.331 43.539 1.00 16.04 103 LYS A C 1
ATOM 754 O O . LYS A 1 103 ? 42.573 42.919 42.493 1.00 13.66 103 LYS A O 1
ATOM 760 N N . SER A 1 104 ? 43.259 42.203 44.506 1.00 14.58 104 SER A N 1
ATOM 761 C CA . SER A 1 104 ? 44.506 42.918 44.365 1.00 17.60 104 SER A CA 1
ATOM 762 C C . SER A 1 104 ? 45.332 42.257 43.199 1.00 17.31 104 SER A C 1
ATOM 763 O O . SER A 1 104 ? 45.917 42.963 42.373 1.00 16.83 104 SER A O 1
ATOM 766 N N . THR A 1 105 ? 45.322 40.934 43.101 1.00 18.14 105 THR A N 1
ATOM 767 C CA . THR A 1 105 ? 46.037 40.277 41.982 1.00 20.11 105 THR A CA 1
ATOM 768 C C . THR A 1 105 ? 45.451 40.667 40.618 1.00 18.86 105 THR A C 1
ATOM 769 O O . THR A 1 105 ? 46.152 41.043 39.705 1.00 16.61 105 THR A O 1
ATOM 773 N N . THR A 1 106 ? 44.123 40.686 40.534 1.00 16.19 106 THR A N 1
ATOM 774 C CA . THR A 1 106 ? 43.455 41.145 39.327 1.00 14.99 106 THR A CA 1
ATOM 775 C C . THR A 1 106 ? 43.836 42.565 38.972 1.00 13.86 106 THR A C 1
ATOM 776 O O . THR A 1 106 ? 44.056 42.898 37.759 1.00 14.42 106 THR A O 1
ATOM 780 N N . ALA A 1 107 ? 43.842 43.432 39.982 1.00 13.92 107 ALA A N 1
ATOM 781 C CA . ALA A 1 107 ? 44.111 44.876 39.740 1.00 13.51 107 ALA A CA 1
ATOM 782 C C . ALA A 1 107 ? 45.569 44.963 39.236 1.00 14.24 107 ALA A C 1
ATOM 783 O O . ALA A 1 107 ? 45.885 45.761 38.354 1.00 12.59 107 ALA A O 1
ATOM 785 N N . ARG A 1 108 ? 46.443 44.162 39.846 1.00 13.00 108 ARG A N 1
ATOM 786 C CA . ARG A 1 108 ? 47.902 44.312 39.484 1.00 12.45 108 ARG A CA 1
ATOM 787 C C . ARG A 1 108 ? 48.113 43.828 38.059 1.00 12.88 108 ARG A C 1
ATOM 788 O O . ARG A 1 108 ? 48.949 44.351 37.336 1.00 13.24 108 ARG A O 1
ATOM 796 N N . VAL A 1 109 ? 47.400 42.794 37.651 1.00 13.75 109 VAL A N 1
ATOM 797 C CA . VAL A 1 109 ? 47.522 42.269 36.283 1.00 13.30 109 VAL A CA 1
ATOM 798 C C . VAL A 1 109 ? 47.015 43.308 35.308 1.00 13.87 109 VAL A C 1
ATOM 799 O O . VAL A 1 109 ? 47.671 43.624 34.320 1.00 12.90 109 VAL A O 1
ATOM 803 N N . LEU A 1 110 ? 45.856 43.902 35.609 1.00 12.82 110 LEU A N 1
ATOM 804 C CA . LEU A 1 110 ? 45.306 44.930 34.694 1.00 15.78 110 LEU A CA 1
ATOM 805 C C . LEU A 1 110 ? 46.267 46.112 34.605 1.00 14.71 110 LEU A C 1
ATOM 806 O O . LEU A 1 110 ? 46.433 46.691 33.542 1.00 14.29 110 LEU A O 1
ATOM 811 N N . GLN A 1 111 ? 46.836 46.506 35.747 1.00 14.01 111 GLN A N 1
ATOM 812 C CA . GLN A 1 111 ? 47.819 47.627 35.722 1.00 11.96 111 GLN A CA 1
ATOM 813 C C . GLN A 1 111 ? 48.960 47.293 34.713 1.00 13.91 111 GLN A C 1
ATOM 814 O O . GLN A 1 111 ? 49.334 48.130 33.878 1.00 13.84 111 GLN A O 1
ATOM 820 N N . ALA A 1 112 ? 49.560 46.117 34.853 1.00 12.85 112 ALA A N 1
ATOM 821 C CA . ALA A 1 112 ? 50.735 45.798 34.040 1.00 13.33 112 ALA A CA 1
ATOM 822 C C . ALA A 1 112 ? 50.387 45.698 32.572 1.00 15.79 112 ALA A C 1
ATOM 823 O O . ALA A 1 112 ? 51.152 46.131 31.710 1.00 14.72 112 ALA A O 1
ATOM 825 N N . LEU A 1 113 ? 49.203 45.133 32.259 1.00 15.03 113 LEU A N 1
ATOM 826 C CA . LEU A 1 113 ? 48.758 45.067 30.883 1.00 15.25 113 LEU A CA 1
ATOM 827 C C . LEU A 1 113 ? 48.326 46.397 30.242 1.00 15.35 113 LEU A C 1
ATOM 828 O O . LEU A 1 113 ? 48.681 46.685 29.085 1.00 15.76 113 LEU A O 1
ATOM 833 N N . LEU A 1 114 ? 47.593 47.219 30.975 1.00 15.31 114 LEU A N 1
ATOM 834 C CA . LEU A 1 114 ? 47.100 48.502 30.408 1.00 15.56 114 LEU A CA 1
ATOM 835 C C . LEU A 1 114 ? 48.279 49.470 30.213 1.00 16.87 114 LEU A C 1
ATOM 836 O O . LEU A 1 114 ? 48.196 50.331 29.382 1.00 17.54 114 LEU A O 1
ATOM 841 N N . ALA A 1 115 ? 49.372 49.306 31.002 1.00 15.46 115 ALA A N 1
ATOM 842 C CA . ALA A 1 115 ? 50.531 50.185 30.887 1.00 17.35 115 ALA A CA 1
ATOM 843 C C . ALA A 1 115 ? 51.221 49.995 29.534 1.00 16.29 115 ALA A C 1
ATOM 844 O O . ALA A 1 115 ? 52.063 50.840 29.152 1.00 17.70 115 ALA A O 1
ATOM 846 N N . ARG A 1 116 ? 50.853 48.942 28.776 1.00 16.91 116 ARG A N 1
ATOM 847 C CA . ARG A 1 116 ? 51.543 48.593 27.525 1.00 19.25 116 ARG A CA 1
ATOM 848 C C . ARG A 1 116 ? 51.156 49.398 26.290 1.00 21.65 116 ARG A C 1
ATOM 849 O O . ARG A 1 116 ? 51.834 49.299 25.265 1.00 22.82 116 ARG A O 1
ATOM 857 N N . TRP A 1 117 ? 50.092 50.196 26.378 1.00 20.23 117 TRP A N 1
ATOM 858 C CA . TRP A 1 117 ? 49.664 51.052 25.279 1.00 21.12 117 TRP A CA 1
ATOM 859 C C . TRP A 1 117 ? 50.197 52.417 25.418 1.00 21.52 117 TRP A C 1
ATOM 860 O O . TRP A 1 117 ? 50.146 53.049 26.499 1.00 19.94 117 TRP A O 1
ATOM 871 N N . ASP A 1 118 ? 50.706 52.959 24.307 1.00 26.23 118 ASP A N 1
ATOM 872 C CA . ASP A 1 118 ? 51.240 54.329 24.410 1.00 28.70 118 ASP A CA 1
ATOM 873 C C . ASP A 1 118 ? 50.162 55.388 24.563 1.00 27.78 118 ASP A C 1
ATOM 874 O O . ASP A 1 118 ? 50.465 56.487 24.994 1.00 31.39 118 ASP A O 1
ATOM 879 N N . HIS A 1 119 ? 48.896 55.050 24.317 1.00 28.18 119 HIS A N 1
ATOM 880 C CA . HIS A 1 119 ? 47.824 56.035 24.609 1.00 30.82 119 HIS A CA 1
ATOM 881 C C . HIS A 1 119 ? 47.684 56.196 26.103 1.00 26.33 119 HIS A C 1
ATOM 882 O O . HIS A 1 119 ? 47.147 57.204 26.585 1.00 24.71 119 HIS A O 1
ATOM 889 N N . HIS A 1 120 ? 48.158 55.218 26.881 1.00 20.81 120 HIS A N 1
ATOM 890 C CA . HIS A 1 120 ? 48.006 55.406 28.311 1.00 17.37 120 HIS A CA 1
ATOM 891 C C . HIS A 1 120 ? 49.068 54.642 29.129 1.00 19.31 120 HIS A C 1
ATOM 892 O O . HIS A 1 120 ? 48.729 53.686 29.832 1.00 16.94 120 HIS A O 1
ATOM 899 N N . PRO A 1 121 ? 50.340 55.074 29.059 1.00 18.72 121 PRO A N 1
ATOM 900 C CA . PRO A 1 121 ? 51.415 54.336 29.756 1.00 18.99 121 PRO A CA 1
ATOM 901 C C . PRO A 1 121 ? 51.444 54.529 31.280 1.00 18.70 121 PRO A C 1
ATOM 902 O O . PRO A 1 121 ? 52.065 53.681 31.967 1.00 18.31 121 PRO A O 1
ATOM 906 N N . ARG A 1 122 ? 50.778 55.553 31.819 1.00 16.39 122 ARG A N 1
ATOM 907 C CA . ARG A 1 122 ? 50.813 55.825 33.253 1.00 17.04 122 ARG A CA 1
ATOM 908 C C . ARG A 1 122 ? 49.520 55.280 33.835 1.00 18.36 122 ARG A C 1
ATOM 909 O O . ARG A 1 122 ? 48.449 55.901 33.693 1.00 17.66 122 ARG A O 1
ATOM 917 N N . VAL A 1 123 ? 49.642 54.152 34.520 1.00 15.77 123 VAL A N 1
ATOM 918 C CA . VAL A 1 123 ? 48.490 53.469 35.137 1.00 14.92 123 VAL A CA 1
ATOM 919 C C . VAL A 1 123 ? 48.804 53.328 36.619 1.00 16.75 123 VAL A C 1
ATOM 920 O O . VAL A 1 123 ? 49.762 52.618 37.012 1.00 16.76 123 VAL A O 1
ATOM 924 N N . ASP A 1 124 ? 48.143 54.120 37.469 1.00 15.44 124 ASP A N 1
ATOM 925 C CA . ASP A 1 124 ? 48.408 54.028 38.908 1.00 15.51 124 ASP A CA 1
ATOM 926 C C . ASP A 1 124 ? 47.399 53.082 39.563 1.00 17.27 124 ASP A C 1
ATOM 927 O O . ASP A 1 124 ? 46.229 52.954 39.075 1.00 16.76 124 ASP A O 1
ATOM 932 N N . LEU A 1 125 ? 47.814 52.427 40.631 1.00 15.39 125 LEU A N 1
ATOM 933 C CA . LEU A 1 125 ? 46.909 51.551 41.348 1.00 14.18 125 LEU A CA 1
ATOM 934 C C . LEU A 1 125 ? 46.858 52.021 42.799 1.00 18.08 125 LEU A C 1
ATOM 935 O O . LEU A 1 125 ? 47.909 52.085 43.508 1.00 16.78 125 LEU A O 1
ATOM 940 N N . VAL A 1 126 ? 45.661 52.330 43.277 1.00 16.00 126 VAL A N 1
ATOM 941 C CA . VAL A 1 126 ? 45.493 52.747 44.652 1.00 15.81 126 VAL A CA 1
ATOM 942 C C . VAL A 1 126 ? 44.495 51.839 45.303 1.00 18.59 126 VAL A C 1
ATOM 943 O O . VAL A 1 126 ? 43.390 51.650 44.761 1.00 18.32 126 VAL A O 1
ATOM 947 N N . THR A 1 127 ? 44.853 51.244 46.443 1.00 14.42 127 THR A N 1
ATOM 948 C CA . THR A 1 127 ? 43.818 50.493 47.181 1.00 15.89 127 THR A CA 1
ATOM 949 C C . THR A 1 127 ? 43.098 51.408 48.158 1.00 16.42 127 THR A C 1
ATOM 950 O O . THR A 1 127 ? 43.714 52.263 48.805 1.00 17.20 127 THR A O 1
ATOM 954 N N . THR A 1 128 ? 41.803 51.192 48.354 1.00 15.93 128 THR A N 1
ATOM 955 C CA . THR A 1 128 ? 41.154 51.988 49.402 1.00 17.83 128 THR A CA 1
ATOM 956 C C . THR A 1 128 ? 41.472 51.479 50.842 1.00 17.31 128 THR A C 1
ATOM 957 O O . THR A 1 128 ? 41.010 52.088 51.829 1.00 17.99 128 THR A O 1
ATOM 961 N N . ASP A 1 129 ? 42.235 50.395 50.983 1.00 17.21 129 ASP A N 1
ATOM 962 C CA . ASP A 1 129 ? 42.667 50.007 52.318 1.00 19.41 129 ASP A CA 1
ATOM 963 C C . ASP A 1 129 ? 43.376 51.220 52.962 1.00 16.66 129 ASP A C 1
ATOM 964 O O . ASP A 1 129 ? 43.331 51.353 54.154 1.00 16.40 129 ASP A O 1
ATOM 969 N N . GLY A 1 130 ? 44.073 52.029 52.166 1.00 16.07 130 GLY A N 1
ATOM 970 C CA . GLY A 1 130 ? 44.778 53.249 52.607 1.00 18.89 130 GLY A CA 1
ATOM 971 C C . GLY A 1 130 ? 43.911 54.281 53.323 1.00 21.23 130 GLY A C 1
ATOM 972 O O . GLY A 1 130 ? 44.423 55.171 54.073 1.00 17.57 130 GLY A O 1
ATOM 973 N N . PHE A 1 131 ? 42.601 54.158 53.088 1.00 19.13 131 PHE A N 1
ATOM 974 C CA . PHE A 1 131 ? 41.601 55.051 53.695 1.00 20.70 131 PHE A CA 1
ATOM 975 C C . PHE A 1 131 ? 40.907 54.449 54.889 1.00 21.71 131 PHE A C 1
ATOM 976 O O . PHE A 1 131 ? 40.006 55.093 55.483 1.00 22.05 131 PHE A O 1
ATOM 984 N N . LEU A 1 132 ? 41.312 53.236 55.300 1.00 18.88 132 LEU A N 1
ATOM 985 C CA . LEU A 1 132 ? 40.816 52.698 56.588 1.00 18.52 132 LEU A CA 1
ATOM 986 C C . LEU A 1 132 ? 41.296 53.686 57.700 1.00 20.45 132 LEU A C 1
ATOM 987 O O . LEU A 1 132 ? 42.361 54.290 57.564 1.00 23.58 132 LEU A O 1
ATOM 992 N N . TYR A 1 133 ? 40.479 53.880 58.726 1.00 21.80 133 TYR A N 1
ATOM 993 C CA . TYR A 1 133 ? 40.973 54.560 59.940 1.00 20.48 133 TYR A CA 1
ATOM 994 C C . TYR A 1 133 ? 42.097 53.615 60.504 1.00 20.61 133 TYR A C 1
ATOM 995 O O . TYR A 1 133 ? 41.948 52.376 60.478 1.00 17.93 133 TYR A O 1
ATOM 1004 N N . PRO A 1 134 ? 43.138 54.208 61.085 1.00 22.73 134 PRO A N 1
ATOM 1005 C CA . PRO A 1 134 ? 44.138 53.424 61.840 1.00 22.48 134 PRO A CA 1
ATOM 1006 C C . PRO A 1 134 ? 43.508 52.554 62.895 1.00 22.84 134 PRO A C 1
ATOM 1007 O O . PRO A 1 134 ? 42.420 52.897 63.430 1.00 24.54 134 PRO A O 1
ATOM 1011 N N . ASN A 1 135 ? 44.155 51.446 63.274 1.00 21.84 135 ASN A N 1
ATOM 1012 C CA . ASN A 1 135 ? 43.571 50.580 64.266 1.00 23.92 135 ASN A CA 1
ATOM 1013 C C . ASN A 1 135 ? 43.242 51.339 65.581 1.00 25.94 135 ASN A C 1
ATOM 1014 O O . ASN A 1 135 ? 42.255 50.991 66.243 1.00 25.29 135 ASN A O 1
ATOM 1019 N N . ALA A 1 136 ? 44.071 52.352 65.934 1.00 26.77 136 ALA A N 1
ATOM 1020 C CA . ALA A 1 136 ? 43.926 53.019 67.272 1.00 28.91 136 ALA A CA 1
ATOM 1021 C C . ALA A 1 136 ? 42.672 53.884 67.146 1.00 33.48 136 ALA A C 1
ATOM 1022 O O . ALA A 1 136 ? 41.823 53.866 68.063 1.00 32.77 136 ALA A O 1
ATOM 1024 N N . GLU A 1 137 ? 42.551 54.533 65.976 1.00 31.33 137 GLU A N 1
ATOM 1025 C CA . GLU A 1 137 ? 41.395 55.410 65.592 1.00 31.93 137 GLU A CA 1
ATOM 1026 C C . GLU A 1 137 ? 40.092 54.612 65.447 1.00 31.53 137 GLU A C 1
ATOM 1027 O O . GLU A 1 137 ? 39.062 55.063 65.900 1.00 33.17 137 GLU A O 1
ATOM 1033 N N . LEU A 1 138 ? 40.131 53.400 64.879 1.00 29.74 138 LEU A N 1
ATOM 1034 C CA . LEU A 1 138 ? 38.999 52.462 64.899 1.00 26.67 138 LEU A CA 1
ATOM 1035 C C . LEU A 1 138 ? 38.565 52.116 66.286 1.00 35.51 138 LEU A C 1
ATOM 1036 O O . LEU A 1 138 ? 37.357 52.058 66.589 1.00 30.23 138 LEU A O 1
ATOM 1041 N N . GLN A 1 139 ? 39.547 51.744 67.101 1.00 30.56 139 GLN A N 1
ATOM 1042 C CA . GLN A 1 139 ? 39.378 51.681 68.545 1.00 39.36 139 GLN A CA 1
ATOM 1043 C C . GLN A 1 139 ? 38.604 52.869 69.223 1.00 34.71 139 GLN A C 1
ATOM 1044 O O . GLN A 1 139 ? 37.566 52.678 69.827 1.00 38.26 139 GLN A O 1
ATOM 1050 N N . ARG A 1 140 ? 39.144 54.078 69.104 1.00 38.56 140 ARG A N 1
ATOM 1051 C CA . ARG A 1 140 ? 38.504 55.309 69.589 1.00 39.59 140 ARG A CA 1
ATOM 1052 C C . ARG A 1 140 ? 37.102 55.525 68.985 1.00 39.78 140 ARG A C 1
ATOM 1053 O O . ARG A 1 140 ? 36.229 56.079 69.669 1.00 34.92 140 ARG A O 1
ATOM 1061 N N . ARG A 1 141 ? 36.889 55.151 67.712 1.00 30.09 141 ARG A N 1
ATOM 1062 C CA . ARG A 1 141 ? 35.542 55.258 67.074 1.00 28.21 141 ARG A CA 1
ATOM 1063 C C . ARG A 1 141 ? 34.602 54.073 67.361 1.00 25.75 141 ARG A C 1
ATOM 1064 O O . ARG A 1 141 ? 33.469 54.053 66.843 1.00 25.68 141 ARG A O 1
ATOM 1072 N N . ASN A 1 142 ? 35.000 53.118 68.208 1.00 23.03 142 ASN A N 1
ATOM 1073 C CA . ASN A 1 142 ? 34.253 51.902 68.423 1.00 24.42 142 ASN A CA 1
ATOM 1074 C C . ASN A 1 142 ? 33.897 51.101 67.168 1.00 30.27 142 ASN A C 1
ATOM 1075 O O . ASN A 1 142 ? 32.777 50.600 67.025 1.00 24.40 142 ASN A O 1
ATOM 1080 N N . LEU A 1 143 ? 34.874 50.930 66.270 1.00 23.26 143 LEU A N 1
ATOM 1081 C CA . LEU A 1 143 ? 34.597 50.247 64.981 1.00 22.59 143 LEU A CA 1
ATOM 1082 C C . LEU A 1 143 ? 35.629 49.118 64.674 1.00 28.11 143 LEU A C 1
ATOM 1083 O O . LEU A 1 143 ? 35.648 48.596 63.549 1.00 24.96 143 LEU A O 1
ATOM 1088 N N . MET A 1 144 ? 36.470 48.706 65.634 1.00 27.70 144 MET A N 1
ATOM 1089 C CA . MET A 1 144 ? 37.430 47.593 65.317 1.00 30.78 144 MET A CA 1
ATOM 1090 C C . MET A 1 144 ? 36.758 46.365 64.801 1.00 28.73 144 MET A C 1
ATOM 1091 O O . MET A 1 144 ? 37.290 45.699 63.884 1.00 28.03 144 MET A O 1
ATOM 1096 N N . HIS A 1 145 ? 35.634 45.984 65.409 1.00 27.04 145 HIS A N 1
ATOM 1097 C CA . HIS A 1 145 ? 34.927 44.795 64.998 1.00 23.55 145 HIS A CA 1
ATOM 1098 C C . HIS A 1 145 ? 34.241 44.957 63.596 1.00 23.59 145 HIS A C 1
ATOM 1099 O O . HIS A 1 145 ? 33.634 44.015 63.085 1.00 22.51 145 HIS A O 1
ATOM 1106 N N . ARG A 1 146 ? 34.347 46.138 63.014 1.00 22.60 146 ARG A N 1
ATOM 1107 C CA . ARG A 1 146 ? 33.675 46.395 61.745 1.00 23.05 146 ARG A CA 1
ATOM 1108 C C . ARG A 1 146 ? 34.704 46.776 60.734 1.00 20.17 146 ARG A C 1
ATOM 1109 O O . ARG A 1 146 ? 34.458 47.527 59.799 1.00 17.92 146 ARG A O 1
ATOM 1117 N N . LYS A 1 147 ? 35.959 46.329 60.938 1.00 20.20 147 LYS A N 1
ATOM 1118 C CA . LYS A 1 147 ? 36.998 46.790 60.018 1.00 17.58 147 LYS A CA 1
ATOM 1119 C C . LYS A 1 147 ? 36.694 46.226 58.584 1.00 16.48 147 LYS A C 1
ATOM 1120 O O . LYS A 1 147 ? 36.378 45.044 58.458 1.00 18.38 147 LYS A O 1
ATOM 1126 N N . GLY A 1 148 ? 36.741 47.097 57.580 1.00 17.96 148 GLY A N 1
ATOM 1127 C CA . GLY A 1 148 ? 36.381 46.706 56.205 1.00 17.47 148 GLY A CA 1
ATOM 1128 C C . GLY A 1 148 ? 34.924 47.104 55.863 1.00 20.47 148 GLY A C 1
ATOM 1129 O O . GLY A 1 148 ? 34.566 47.163 54.661 1.00 18.60 148 GLY A O 1
ATOM 1130 N N . PHE A 1 149 ? 34.080 47.301 56.896 1.00 17.35 149 PHE A N 1
ATOM 1131 C CA . PHE A 1 149 ? 32.692 47.862 56.636 1.00 17.40 149 PHE A CA 1
ATOM 1132 C C . PHE A 1 149 ? 32.799 49.291 56.201 1.00 14.99 149 PHE A C 1
ATOM 1133 O O . PHE A 1 149 ? 33.795 49.963 56.446 1.00 16.29 149 PHE A O 1
ATOM 1141 N N . PRO A 1 150 ? 31.760 49.825 55.525 1.00 16.74 150 PRO A N 1
ATOM 1142 C CA . PRO A 1 150 ? 31.910 51.128 54.916 1.00 16.40 150 PRO A CA 1
ATOM 1143 C C . PRO A 1 150 ? 32.262 52.194 55.966 1.00 14.00 150 PRO A C 1
ATOM 1144 O O . PRO A 1 150 ? 33.040 53.116 55.729 1.00 15.16 150 PRO A O 1
ATOM 1148 N N . GLU A 1 151 ? 31.749 52.000 57.167 1.00 18.48 151 GLU A N 1
ATOM 1149 C CA . GLU A 1 151 ? 31.949 53.048 58.219 1.00 17.84 151 GLU A CA 1
ATOM 1150 C C . GLU A 1 151 ? 33.372 53.004 58.781 1.00 19.54 151 GLU A C 1
ATOM 1151 O O . GLU A 1 151 ? 33.758 53.935 59.493 1.00 19.38 151 GLU A O 1
ATOM 1157 N N . SER A 1 152 ? 34.168 51.957 58.434 1.00 19.47 152 SER A N 1
ATOM 1158 C CA . SER A 1 152 ? 35.596 51.900 58.913 1.00 19.04 152 SER A CA 1
ATOM 1159 C C . SER A 1 152 ? 36.561 52.672 58.090 1.00 19.99 152 SER A C 1
ATOM 1160 O O . SER A 1 152 ? 37.769 52.744 58.404 1.00 19.78 152 SER A O 1
ATOM 1163 N N . TYR A 1 153 ? 36.076 53.320 57.033 1.00 17.94 153 TYR A N 1
ATOM 1164 C CA . TYR A 1 153 ? 36.868 54.163 56.166 1.00 19.55 153 TYR A CA 1
ATOM 1165 C C . TYR A 1 153 ? 36.583 55.638 56.377 1.00 22.67 153 TYR A C 1
ATOM 1166 O O . TYR A 1 153 ? 35.461 56.036 56.719 1.00 23.51 153 TYR A O 1
ATOM 1175 N N . ASN A 1 154 ? 37.590 56.451 56.145 1.00 22.63 154 ASN A N 1
ATOM 1176 C CA . ASN A 1 154 ? 37.406 57.887 56.053 1.00 25.56 154 ASN A CA 1
ATOM 1177 C C . ASN A 1 154 ? 36.842 58.177 54.660 1.00 26.00 154 ASN A C 1
ATOM 1178 O O . ASN A 1 154 ? 37.574 58.485 53.732 1.00 22.01 154 ASN A O 1
ATOM 1183 N N . ARG A 1 155 ? 35.499 58.069 54.527 1.00 28.83 155 ARG A N 1
ATOM 1184 C CA . ARG A 1 155 ? 34.832 58.220 53.217 1.00 30.35 155 ARG A CA 1
ATOM 1185 C C . ARG A 1 155 ? 35.001 59.626 52.662 1.00 23.86 155 ARG A C 1
ATOM 1186 O O . ARG A 1 155 ? 35.166 59.757 51.470 1.00 27.99 155 ARG A O 1
ATOM 1194 N N . ARG A 1 156 ? 35.030 60.627 53.551 1.00 26.18 156 ARG A N 1
ATOM 1195 C CA . ARG A 1 156 ? 35.232 62.033 53.187 1.00 26.42 156 ARG A CA 1
ATOM 1196 C C . ARG A 1 156 ? 36.604 62.166 52.514 1.00 25.52 156 ARG A C 1
ATOM 1197 O O . ARG A 1 156 ? 36.759 62.760 51.444 1.00 24.58 156 ARG A O 1
ATOM 1199 N N . ALA A 1 157 ? 37.618 61.608 53.168 1.00 23.47 157 ALA A N 1
ATOM 1200 C CA . ALA A 1 157 ? 38.958 61.657 52.578 1.00 22.86 157 ALA A CA 1
ATOM 1201 C C . ALA A 1 157 ? 38.993 60.915 51.237 1.00 17.61 157 ALA A C 1
ATOM 1202 O O . ALA A 1 157 ? 39.673 61.350 50.323 1.00 20.23 157 ALA A O 1
ATOM 1204 N N . LEU A 1 158 ? 38.366 59.746 51.178 1.00 20.35 158 LEU A N 1
ATOM 1205 C CA . LEU A 1 158 ? 38.423 58.913 49.950 1.00 20.89 158 LEU A CA 1
ATOM 1206 C C . LEU A 1 158 ? 37.744 59.694 48.832 1.00 20.99 158 LEU A C 1
ATOM 1207 O O . LEU A 1 158 ? 38.230 59.774 47.702 1.00 19.71 158 LEU A O 1
ATOM 1212 N N . MET A 1 159 ? 36.596 60.311 49.167 1.00 22.08 159 MET A N 1
ATOM 1213 C CA . MET A 1 159 ? 35.899 61.082 48.083 1.00 22.72 159 MET A CA 1
ATOM 1214 C C . MET A 1 159 ? 36.737 62.270 47.629 1.00 19.90 159 MET A C 1
ATOM 1215 O O . MET A 1 159 ? 36.834 62.556 46.455 1.00 21.07 159 MET A O 1
ATOM 1220 N N . ARG A 1 160 ? 37.384 62.956 48.585 1.00 23.20 160 ARG A N 1
ATOM 1221 C CA . ARG A 1 160 ? 38.214 64.121 48.231 1.00 22.90 160 ARG A CA 1
ATOM 1222 C C . ARG A 1 160 ? 39.328 63.688 47.251 1.00 21.01 160 ARG A C 1
ATOM 1223 O O . ARG A 1 160 ? 39.668 64.393 46.301 1.00 21.77 160 ARG A O 1
ATOM 1231 N N . PHE A 1 161 ? 39.957 62.542 47.563 1.00 21.09 161 PHE A N 1
ATOM 1232 C CA . PHE A 1 161 ? 41.072 62.049 46.759 1.00 18.75 161 PHE A CA 1
ATOM 1233 C C . PHE A 1 161 ? 40.591 61.690 45.323 1.00 18.10 161 PHE A C 1
ATOM 1234 O O . PHE A 1 161 ? 41.149 62.096 44.316 1.00 17.60 161 PHE A O 1
ATOM 1242 N N . VAL A 1 162 ? 39.528 60.908 45.218 1.00 20.37 162 VAL A N 1
ATOM 1243 C CA . VAL A 1 162 ? 39.112 60.507 43.898 1.00 19.76 162 VAL A CA 1
ATOM 1244 C C . VAL A 1 162 ? 38.569 61.690 43.091 1.00 18.57 162 VAL A C 1
ATOM 1245 O O . VAL A 1 162 ? 38.811 61.795 41.910 1.00 19.06 162 VAL A O 1
ATOM 1249 N N . THR A 1 163 ? 37.825 62.596 43.772 1.00 22.82 163 THR A N 1
ATOM 1250 C CA . THR A 1 163 ? 37.384 63.837 43.116 1.00 21.03 163 THR A CA 1
ATOM 1251 C C . THR A 1 163 ? 38.528 64.622 42.598 1.00 19.75 163 THR A C 1
ATOM 1252 O O . THR A 1 163 ? 38.513 65.037 41.436 1.00 23.35 163 THR A O 1
ATOM 1256 N N . SER A 1 164 ? 39.575 64.781 43.429 1.00 22.99 164 SER A N 1
ATOM 1257 C CA . SER A 1 164 ? 40.755 65.533 42.951 1.00 22.33 164 SER A CA 1
ATOM 1258 C C . SER A 1 164 ? 41.329 64.893 41.674 1.00 20.98 164 SER A C 1
ATOM 1259 O O . SER A 1 164 ? 41.628 65.545 40.674 1.00 22.91 164 SER A O 1
ATOM 1262 N N . VAL A 1 165 ? 41.457 63.566 41.682 1.00 21.03 165 VAL A N 1
ATOM 1263 C CA . VAL A 1 165 ? 42.001 62.921 40.499 1.00 19.73 165 VAL A CA 1
ATOM 1264 C C . VAL A 1 165 ? 41.061 63.110 39.272 1.00 20.07 165 VAL A C 1
ATOM 1265 O O . VAL A 1 165 ? 41.498 63.484 38.184 1.00 20.61 165 VAL A O 1
ATOM 1269 N N . LYS A 1 166 ? 39.773 62.841 39.471 1.00 20.97 166 LYS A N 1
ATOM 1270 C CA . LYS A 1 166 ? 38.830 62.908 38.365 1.00 23.06 166 LYS A CA 1
ATOM 1271 C C . LYS A 1 166 ? 38.620 64.336 37.877 1.00 24.95 166 LYS A C 1
ATOM 1272 O O . LYS A 1 166 ? 38.166 64.541 36.738 1.00 25.37 166 LYS A O 1
ATOM 1278 N N . SER A 1 167 ? 38.973 65.313 38.711 1.00 26.97 167 SER A N 1
ATOM 1279 C CA . SER A 1 167 ? 38.898 66.749 38.320 1.00 27.36 167 SER A CA 1
ATOM 1280 C C . SER A 1 167 ? 40.079 67.144 37.533 1.00 29.71 167 SER A C 1
ATOM 1281 O O . SER A 1 167 ? 40.155 68.270 37.008 1.00 31.73 167 SER A O 1
ATOM 1284 N N . GLY A 1 168 ? 41.023 66.217 37.385 1.00 26.10 168 GLY A N 1
ATOM 1285 C CA . GLY A 1 168 ? 42.208 66.506 36.557 1.00 25.87 168 GLY A CA 1
ATOM 1286 C C . GLY A 1 168 ? 43.360 67.203 37.298 1.00 26.79 168 GLY A C 1
ATOM 1287 O O . GLY A 1 168 ? 44.211 67.827 36.665 1.00 28.03 168 GLY A O 1
ATOM 1288 N N . SER A 1 169 ? 43.415 67.073 38.608 1.00 26.16 169 SER A N 1
ATOM 1289 C CA . SER A 1 169 ? 44.510 67.684 39.372 1.00 27.70 169 SER A CA 1
ATOM 1290 C C . SER A 1 169 ? 45.865 67.044 39.019 1.00 30.75 169 SER A C 1
ATOM 1291 O O . SER A 1 169 ? 45.946 65.924 38.425 1.00 24.87 169 SER A O 1
ATOM 1294 N N . ASP A 1 170 ? 46.934 67.767 39.362 1.00 28.52 170 ASP A N 1
ATOM 1295 C CA . ASP A 1 170 ? 48.255 67.252 39.062 1.00 26.93 170 ASP A CA 1
ATOM 1296 C C . ASP A 1 170 ? 48.903 66.677 40.299 1.00 25.60 170 ASP A C 1
ATOM 1297 O O . ASP A 1 170 ? 50.045 66.260 40.242 1.00 29.75 170 ASP A O 1
ATOM 1302 N N . TYR A 1 171 ? 48.165 66.638 41.391 1.00 24.51 171 TYR A N 1
ATOM 1303 C CA . TYR A 1 171 ? 48.677 66.181 42.656 1.00 27.21 171 TYR A CA 1
ATOM 1304 C C . TYR A 1 171 ? 47.534 65.781 43.573 1.00 28.21 171 TYR A C 1
ATOM 1305 O O . TYR A 1 171 ? 46.707 66.602 43.978 1.00 29.57 171 TYR A O 1
ATOM 1314 N N . ALA A 1 172 ? 47.459 64.498 43.921 1.00 22.32 172 ALA A N 1
ATOM 1315 C CA . ALA A 1 172 ? 46.473 64.025 44.866 1.00 20.96 172 ALA A CA 1
ATOM 1316 C C . ALA A 1 172 ? 47.182 62.969 45.715 1.00 23.80 172 ALA A C 1
ATOM 1317 O O . ALA A 1 172 ? 47.943 62.163 45.180 1.00 25.66 172 ALA A O 1
ATOM 1319 N N . CYS A 1 173 ? 46.869 62.988 46.996 1.00 23.90 173 CYS A N 1
ATOM 1320 C CA A CYS A 1 173 ? 47.576 62.185 47.982 0.50 26.47 173 CYS A CA 1
ATOM 1321 C CA B CYS A 1 173 ? 47.603 62.215 47.967 0.50 26.53 173 CYS A CA 1
ATOM 1322 C C . CYS A 1 173 ? 46.686 61.234 48.694 1.00 24.88 173 CYS A C 1
ATOM 1323 O O . CYS A 1 173 ? 45.618 61.612 49.140 1.00 26.62 173 CYS A O 1
ATOM 1328 N N . ALA A 1 174 ? 47.139 59.989 48.879 1.00 23.83 174 ALA A N 1
ATOM 1329 C CA . ALA A 1 174 ? 46.350 59.050 49.655 1.00 22.77 174 ALA A CA 1
ATOM 1330 C C . ALA A 1 174 ? 47.221 58.513 50.789 1.00 24.29 174 ALA A C 1
ATOM 1331 O O . ALA A 1 174 ? 48.406 58.314 50.563 1.00 27.20 174 ALA A O 1
ATOM 1333 N N . PRO A 1 175 ? 46.616 58.169 51.929 1.00 23.84 175 PRO A N 1
ATOM 1334 C CA . PRO A 1 175 ? 47.387 57.486 52.961 1.00 24.26 175 PRO A CA 1
ATOM 1335 C C . PRO A 1 175 ? 47.677 56.070 52.515 1.00 21.62 175 PRO A C 1
ATOM 1336 O O . PRO A 1 175 ? 47.189 55.645 51.453 1.00 21.21 175 PRO A O 1
ATOM 1340 N N . VAL A 1 176 ? 48.409 55.315 53.347 1.00 20.05 176 VAL A N 1
ATOM 1341 C CA . VAL A 1 176 ? 48.914 53.988 52.912 1.00 18.71 176 VAL A CA 1
ATOM 1342 C C . VAL A 1 176 ? 48.719 52.995 54.020 1.00 18.18 176 VAL A C 1
ATOM 1343 O O . VAL A 1 176 ? 49.031 53.317 55.175 1.00 20.23 176 VAL A O 1
ATOM 1347 N N . TYR A 1 177 ? 48.217 51.799 53.704 1.00 16.05 177 TYR A N 1
ATOM 1348 C CA . TYR A 1 177 ? 47.988 50.775 54.688 1.00 16.34 177 TYR A CA 1
ATOM 1349 C C . TYR A 1 177 ? 49.169 49.785 54.562 1.00 18.21 177 TYR A C 1
ATOM 1350 O O . TYR A 1 177 ? 49.656 49.574 53.418 1.00 19.39 177 TYR A O 1
ATOM 1359 N N . SER A 1 178 ? 49.651 49.252 55.704 1.00 17.96 178 SER A N 1
ATOM 1360 C CA . SER A 1 178 ? 50.670 48.204 55.693 1.00 19.17 178 SER A CA 1
ATOM 1361 C C . SER A 1 178 ? 49.935 46.888 55.699 1.00 18.02 178 SER A C 1
ATOM 1362 O O . SER A 1 178 ? 49.296 46.520 56.698 1.00 18.82 178 SER A O 1
ATOM 1365 N N . HIS A 1 179 ? 50.077 46.132 54.620 1.00 17.16 179 HIS A N 1
ATOM 1366 C CA . HIS A 1 179 ? 49.422 44.825 54.571 1.00 19.43 179 HIS A CA 1
ATOM 1367 C C . HIS A 1 179 ? 50.113 43.805 55.444 1.00 23.17 179 HIS A C 1
ATOM 1368 O O . HIS A 1 179 ? 49.492 42.847 55.900 1.00 25.49 179 HIS A O 1
ATOM 1375 N N . LEU A 1 180 ? 51.353 44.088 55.774 1.00 19.93 180 LEU A N 1
ATOM 1376 C CA . LEU A 1 180 ? 52.072 43.169 56.664 1.00 21.12 180 LEU A CA 1
ATOM 1377 C C . LEU A 1 180 ? 51.762 43.446 58.132 1.00 21.43 180 LEU A C 1
ATOM 1378 O O . LEU A 1 180 ? 51.710 42.501 58.923 1.00 20.36 180 LEU A O 1
ATOM 1383 N N . HIS A 1 181 ? 51.580 44.736 58.509 1.00 20.50 181 HIS A N 1
ATOM 1384 C CA . HIS A 1 181 ? 51.266 45.060 59.915 1.00 20.09 181 HIS A CA 1
ATOM 1385 C C . HIS A 1 181 ? 49.766 45.202 60.188 1.00 21.10 181 HIS A C 1
ATOM 1386 O O . HIS A 1 181 ? 49.362 45.219 61.367 1.00 19.22 181 HIS A O 1
ATOM 1393 N N . TYR A 1 182 ? 48.971 45.268 59.109 1.00 20.30 182 TYR A N 1
ATOM 1394 C CA . TYR A 1 182 ? 47.487 45.313 59.218 1.00 20.81 182 TYR A CA 1
ATOM 1395 C C . TYR A 1 182 ? 47.103 46.618 59.908 1.00 17.78 182 TYR A C 1
ATOM 1396 O O . TYR A 1 182 ? 46.188 46.648 60.769 1.00 18.97 182 TYR A O 1
ATOM 1405 N N . ASP A 1 183 ? 47.754 47.685 59.504 1.00 18.02 183 ASP A N 1
ATOM 1406 C CA . ASP A 1 183 ? 47.421 49.015 60.081 1.00 18.54 183 ASP A CA 1
ATOM 1407 C C . ASP A 1 183 ? 47.917 50.050 59.122 1.00 19.19 183 ASP A C 1
ATOM 1408 O O . ASP A 1 183 ? 48.804 49.732 58.275 1.00 21.23 183 ASP A O 1
ATOM 1413 N N . ILE A 1 184 ? 47.377 51.277 59.206 1.00 16.32 184 ILE A N 1
ATOM 1414 C CA . ILE A 1 184 ? 47.885 52.424 58.488 1.00 17.71 184 ILE A CA 1
ATOM 1415 C C . ILE A 1 184 ? 49.342 52.759 58.914 1.00 19.65 184 ILE A C 1
ATOM 1416 O O . 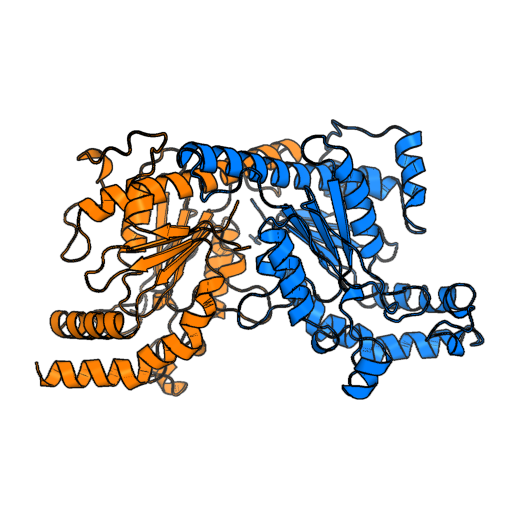ILE A 1 184 ? 49.687 52.598 60.109 1.00 21.80 184 ILE A O 1
ATOM 1421 N N . ILE A 1 185 ? 50.167 53.116 57.935 1.00 18.08 185 ILE A N 1
ATOM 1422 C CA . ILE A 1 185 ? 51.593 53.500 58.166 1.00 18.46 185 ILE A CA 1
ATOM 1423 C C . ILE A 1 185 ? 51.597 54.993 58.482 1.00 20.49 185 ILE A C 1
ATOM 1424 O O . ILE A 1 185 ? 51.268 55.796 57.622 1.00 19.93 185 ILE A O 1
ATOM 1429 N N . PRO A 1 186 ? 51.973 55.394 59.735 1.00 24.07 186 PRO A N 1
ATOM 1430 C CA . PRO A 1 186 ? 51.958 56.832 60.082 1.00 25.77 186 PRO A CA 1
ATOM 1431 C C . PRO A 1 186 ? 52.754 57.701 59.137 1.00 26.89 186 PRO A C 1
ATOM 1432 O O . PRO A 1 186 ? 53.887 57.372 58.790 1.00 24.97 186 PRO A O 1
ATOM 1436 N N . GLY A 1 187 ? 52.162 58.796 58.656 1.00 25.31 187 GLY A N 1
ATOM 1437 C CA . GLY A 1 187 ? 52.918 59.719 57.821 1.00 30.51 187 GLY A CA 1
ATOM 1438 C C . GLY A 1 187 ? 53.132 59.302 56.373 1.00 33.03 187 GLY A C 1
ATOM 1439 O O . GLY A 1 187 ? 53.547 60.123 55.548 1.00 33.02 187 GLY A O 1
ATOM 1440 N N . ALA A 1 188 ? 52.846 58.041 56.033 1.00 26.37 188 ALA A N 1
ATOM 1441 C CA . ALA A 1 188 ? 53.121 57.601 54.715 1.00 22.23 188 ALA A CA 1
ATOM 1442 C C . ALA A 1 188 ? 52.072 58.120 53.691 1.00 23.04 188 ALA A C 1
ATOM 1443 O O . ALA A 1 188 ? 50.904 58.265 54.032 1.00 24.53 188 ALA A O 1
ATOM 1445 N N . GLU A 1 189 ? 52.493 58.343 52.451 1.00 24.32 189 GLU A N 1
ATOM 1446 C CA . GLU A 1 189 ? 51.522 58.774 51.458 1.00 25.36 189 GLU A CA 1
ATOM 1447 C C . GLU A 1 189 ? 51.839 58.184 50.103 1.00 26.60 189 GLU A C 1
ATOM 1448 O O . GLU A 1 189 ? 52.984 57.806 49.812 1.00 27.97 189 GLU A O 1
ATOM 1454 N N . GLN A 1 190 ? 50.809 58.034 49.265 1.00 23.88 190 GLN A N 1
ATOM 1455 C CA . GLN A 1 190 ? 51.013 57.727 47.878 1.00 20.65 190 GLN A CA 1
ATOM 1456 C C . GLN A 1 190 ? 50.511 58.910 47.071 1.00 22.23 190 GLN A C 1
ATOM 1457 O O . GLN A 1 190 ? 49.396 59.384 47.317 1.00 24.77 190 GLN A O 1
ATOM 1463 N N . VAL A 1 191 ? 51.319 59.393 46.164 1.00 22.51 191 VAL A N 1
ATOM 1464 C CA . VAL A 1 191 ? 50.977 60.589 45.432 1.00 25.07 191 VAL A CA 1
ATOM 1465 C C . VAL A 1 191 ? 50.649 60.161 44.033 1.00 24.91 191 VAL A C 1
ATOM 1466 O O . VAL A 1 191 ? 51.393 59.384 43.394 1.00 23.60 191 VAL A O 1
ATOM 1470 N N . VAL A 1 192 ? 49.547 60.704 43.531 1.00 22.37 192 VAL A N 1
ATOM 1471 C CA . VAL A 1 192 ? 49.082 60.386 42.168 1.00 20.96 192 VAL A CA 1
ATOM 1472 C C . VAL A 1 192 ? 49.046 61.713 41.392 1.00 21.37 192 VAL A C 1
ATOM 1473 O O . VAL A 1 192 ? 48.571 62.747 41.918 1.00 23.84 192 VAL A O 1
ATOM 1477 N N . ARG A 1 193 ? 49.570 61.700 40.181 1.00 20.12 193 ARG A N 1
ATOM 1478 C CA . ARG A 1 193 ? 49.773 62.959 39.446 1.00 21.87 193 ARG A CA 1
ATOM 1479 C C . ARG A 1 193 ? 49.178 62.882 38.053 1.00 20.04 193 ARG A C 1
ATOM 1480 O O . ARG A 1 193 ? 49.906 62.722 37.050 1.00 21.32 193 ARG A O 1
ATOM 1488 N N . HIS A 1 194 ? 47.846 63.020 37.971 1.00 19.86 194 HIS A N 1
ATOM 1489 C CA . HIS A 1 194 ? 47.154 62.912 36.651 1.00 19.24 194 HIS A CA 1
ATOM 1490 C C . HIS A 1 194 ? 47.640 61.697 35.817 1.00 17.96 194 HIS A C 1
ATOM 1491 O O . HIS A 1 194 ? 48.066 61.845 34.657 1.00 16.65 194 HIS A O 1
ATOM 1498 N N . PRO A 1 195 ? 47.536 60.476 36.397 1.00 18.00 195 PRO A N 1
ATOM 1499 C CA . PRO A 1 195 ? 47.786 59.303 35.583 1.00 19.87 195 PRO A CA 1
ATOM 1500 C C . PRO A 1 195 ? 46.810 59.188 34.382 1.00 19.54 195 PRO A C 1
ATOM 1501 O O . PRO A 1 195 ? 45.686 59.748 34.420 1.00 20.99 195 PRO A O 1
ATOM 1505 N N . ASP A 1 196 ? 47.177 58.409 33.384 1.00 17.42 196 ASP A N 1
ATOM 1506 C CA . ASP A 1 196 ? 46.263 58.134 32.250 1.00 18.00 196 ASP A CA 1
ATOM 1507 C C . ASP A 1 196 ? 45.056 57.290 32.758 1.00 19.72 196 ASP A C 1
ATOM 1508 O O . ASP A 1 196 ? 43.884 57.542 32.384 1.00 18.06 196 ASP A O 1
ATOM 1513 N N . ILE A 1 197 ? 45.372 56.315 33.607 1.00 14.94 197 ILE A N 1
ATOM 1514 C CA . ILE A 1 197 ? 44.339 55.446 34.220 1.00 17.05 197 ILE A CA 1
ATOM 1515 C C . ILE A 1 197 ? 44.614 55.346 35.696 1.00 16.32 197 ILE A C 1
ATOM 1516 O O . ILE A 1 197 ? 45.794 55.211 36.113 1.00 16.71 197 ILE A O 1
ATOM 1521 N N . LEU A 1 198 ? 43.573 55.417 36.504 1.00 15.59 198 LEU A N 1
ATOM 1522 C CA . LEU A 1 198 ? 43.682 55.127 37.915 1.00 16.66 198 LEU A CA 1
ATOM 1523 C C . LEU A 1 198 ? 42.867 53.898 38.163 1.00 18.61 198 LEU A C 1
ATOM 1524 O O . LEU A 1 198 ? 41.647 53.859 37.837 1.00 17.15 198 LEU A O 1
ATOM 1529 N N . ILE A 1 199 ? 43.507 52.869 38.738 1.00 14.69 199 ILE A N 1
ATOM 1530 C CA . ILE A 1 199 ? 42.749 51.698 39.193 1.00 15.26 199 ILE A CA 1
ATOM 1531 C C . ILE A 1 199 ? 42.561 51.817 40.686 1.00 16.37 199 ILE A C 1
ATOM 1532 O O . ILE A 1 199 ? 43.549 51.972 41.453 1.00 15.53 199 ILE A O 1
ATOM 1537 N N . LEU A 1 200 ? 41.291 51.797 41.122 1.00 15.49 200 LEU A N 1
ATOM 1538 C CA . LEU A 1 200 ? 40.938 51.971 42.520 1.00 14.82 200 LEU A CA 1
ATOM 1539 C C . LEU A 1 200 ? 40.354 50.667 43.048 1.00 15.89 200 LEU A C 1
ATOM 1540 O O . LEU A 1 200 ? 39.252 50.211 42.637 1.00 14.84 200 LEU A O 1
ATOM 1545 N N . GLU A 1 201 ? 41.100 50.035 43.959 1.00 14.20 201 GLU A N 1
ATOM 1546 C CA . GLU A 1 201 ? 40.722 48.658 44.364 1.00 14.71 201 GLU A CA 1
ATOM 1547 C C . GLU A 1 201 ? 40.303 48.653 45.819 1.00 14.59 201 GLU A C 1
ATOM 1548 O O . GLU A 1 201 ? 41.016 49.188 46.677 1.00 16.45 201 GLU A O 1
ATOM 1554 N N . GLY A 1 202 ? 39.206 47.968 46.147 1.00 15.24 202 GLY A N 1
ATOM 1555 C CA . GLY A 1 202 ? 38.878 47.868 47.578 1.00 14.10 202 GLY A CA 1
ATOM 1556 C C . GLY A 1 202 ? 37.504 47.358 47.879 1.00 15.46 202 GLY A C 1
ATOM 1557 O O . GLY A 1 202 ? 36.702 47.114 46.943 1.00 16.99 202 GLY A O 1
ATOM 1558 N N . LEU A 1 203 ? 37.262 47.152 49.161 1.00 16.27 203 LEU A N 1
ATOM 1559 C CA . LEU A 1 203 ? 36.018 46.517 49.615 1.00 18.11 203 LEU A CA 1
ATOM 1560 C C . LEU A 1 203 ? 34.816 47.482 49.473 1.00 19.96 203 LEU A C 1
ATOM 1561 O O . LEU A 1 203 ? 33.662 47.049 49.630 1.00 24.97 203 LEU A O 1
ATOM 1566 N N . ASN A 1 204 ? 35.064 48.758 49.326 1.00 20.05 204 ASN A N 1
ATOM 1567 C CA . ASN A 1 204 ? 33.915 49.676 49.346 1.00 20.29 204 ASN A CA 1
ATOM 1568 C C . ASN A 1 204 ? 33.697 50.412 48.020 1.00 20.91 204 ASN A C 1
ATOM 1569 O O . ASN A 1 204 ? 32.949 51.404 47.975 1.00 21.28 204 ASN A O 1
ATOM 1574 N N . VAL A 1 205 ? 34.326 49.966 46.920 1.00 16.52 205 VAL A N 1
ATOM 1575 C CA . VAL A 1 205 ? 34.449 50.892 45.777 1.00 15.86 205 VAL A CA 1
ATOM 1576 C C . VAL A 1 205 ? 33.097 51.093 45.027 1.00 15.97 205 VAL A C 1
ATOM 1577 O O . VAL A 1 205 ? 32.861 52.205 44.487 1.00 16.96 205 VAL A O 1
ATOM 1581 N N . LEU A 1 206 ? 32.215 50.112 45.087 1.00 15.04 206 LEU A N 1
ATOM 1582 C CA . LEU A 1 206 ? 30.908 50.247 44.363 1.00 15.78 206 LEU A CA 1
ATOM 1583 C C . LEU A 1 206 ? 29.772 50.512 45.328 1.00 19.66 206 LEU A C 1
ATOM 1584 O O . LEU A 1 206 ? 28.612 50.433 44.927 1.00 20.19 206 LEU A O 1
ATOM 1589 N N . GLN A 1 207 ? 30.105 50.859 46.573 1.00 17.72 207 GLN A N 1
ATOM 1590 C CA . GLN A 1 207 ? 29.140 51.105 47.665 1.00 23.13 207 GLN A CA 1
ATOM 1591 C C . GLN A 1 207 ? 28.294 52.352 47.262 1.00 23.47 207 GLN A C 1
ATOM 1592 O O . GLN A 1 207 ? 28.812 53.325 46.738 1.00 24.19 207 GLN A O 1
ATOM 1598 N N . THR A 1 208 ? 27.033 52.309 47.524 1.00 26.52 208 THR A N 1
ATOM 1599 C CA . THR A 1 208 ? 26.235 53.478 47.204 1.00 31.93 208 THR A CA 1
ATOM 1600 C C . THR A 1 208 ? 26.041 54.422 48.413 1.00 36.85 208 THR A C 1
ATOM 1601 O O . THR A 1 208 ? 26.223 54.021 49.562 1.00 41.56 208 THR A O 1
ATOM 1605 N N . GLY A 1 209 ? 25.647 55.665 48.137 1.00 40.21 209 GLY A N 1
ATOM 1606 C CA . GLY A 1 209 ? 25.576 56.696 49.175 1.00 42.40 209 GLY A CA 1
ATOM 1607 C C . GLY A 1 209 ? 24.496 57.661 48.756 1.00 44.43 209 GLY A C 1
ATOM 1608 O O . GLY A 1 209 ? 24.004 57.586 47.637 1.00 39.54 209 GLY A O 1
ATOM 1609 N N . PRO A 1 210 ? 24.132 58.581 49.651 1.00 50.24 210 PRO A N 1
ATOM 1610 C CA . PRO A 1 210 ? 22.889 59.329 49.446 1.00 53.50 210 PRO A CA 1
ATOM 1611 C C . PRO A 1 210 ? 23.055 60.428 48.399 1.00 54.28 210 PRO A C 1
ATOM 1612 O O . PRO A 1 210 ? 22.080 60.929 47.828 1.00 49.79 210 PRO A O 1
ATOM 1616 N N . THR A 1 211 ? 24.294 60.787 48.137 1.00 49.64 211 THR A N 1
ATOM 1617 C CA . THR A 1 211 ? 24.566 61.899 47.270 1.00 57.55 211 THR A CA 1
ATOM 1618 C C . THR A 1 211 ? 25.515 61.365 46.202 1.00 56.56 211 THR A C 1
ATOM 1619 O O . THR A 1 211 ? 25.287 60.256 45.697 1.00 46.76 211 THR A O 1
ATOM 1623 N N . LEU A 1 212 ? 26.544 62.152 45.845 1.00 52.56 212 LEU A N 1
ATOM 1624 C CA . LEU A 1 212 ? 27.671 61.617 45.084 1.00 49.35 212 LEU A CA 1
ATOM 1625 C C . LEU A 1 212 ? 28.299 60.443 45.914 1.00 50.10 212 LEU A C 1
ATOM 1626 O O . LEU A 1 212 ? 28.357 60.462 47.160 1.00 55.07 212 LEU A O 1
ATOM 1631 N N . MET A 1 213 ? 28.593 59.348 45.209 1.00 43.15 213 MET A N 1
ATOM 1632 C CA . MET A 1 213 ? 29.308 58.216 45.792 1.00 33.02 213 MET A CA 1
ATOM 1633 C C . MET A 1 213 ? 30.622 58.152 44.998 1.00 25.08 213 MET A C 1
ATOM 1634 O O . MET A 1 213 ? 30.758 58.741 43.906 1.00 19.72 213 MET A O 1
ATOM 1639 N N . VAL A 1 214 ? 31.623 57.460 45.513 1.00 24.82 214 VAL A N 1
ATOM 1640 C CA . VAL A 1 214 ? 32.900 57.456 44.762 1.00 22.07 214 VAL A CA 1
ATOM 1641 C C . VAL A 1 214 ? 32.755 56.855 43.371 1.00 18.12 214 VAL A C 1
ATOM 1642 O O . VAL A 1 214 ? 33.413 57.258 42.428 1.00 18.59 214 VAL A O 1
ATOM 1646 N N . SER A 1 215 ? 31.861 55.872 43.215 1.00 19.31 215 SER A N 1
ATOM 1647 C CA . SER A 1 215 ? 31.712 55.188 41.912 1.00 16.80 215 SER A CA 1
ATOM 1648 C C . SER A 1 215 ? 31.099 56.086 40.832 1.00 18.00 215 SER A C 1
ATOM 1649 O O . SER A 1 215 ? 31.083 55.725 39.649 1.00 17.47 215 SER A O 1
ATOM 1652 N N . ASP A 1 216 ? 30.559 57.266 41.223 1.00 20.77 216 ASP A N 1
ATOM 1653 C CA . ASP A 1 216 ? 30.101 58.235 40.252 1.00 20.27 216 ASP A CA 1
ATOM 1654 C C . ASP A 1 216 ? 31.234 58.801 39.480 1.00 21.92 216 ASP A C 1
ATOM 1655 O O . ASP A 1 216 ? 31.061 59.360 38.421 1.00 21.60 216 ASP A O 1
ATOM 1660 N N . LEU A 1 217 ? 32.437 58.606 40.002 1.00 19.32 217 LEU A N 1
ATOM 1661 C CA . LEU A 1 217 ? 33.650 59.084 39.281 1.00 20.66 217 LEU A CA 1
ATOM 1662 C C . LEU A 1 217 ? 34.329 58.002 38.434 1.00 19.62 217 LEU A C 1
ATOM 1663 O O . LEU A 1 217 ? 35.366 58.267 37.770 1.00 21.91 217 LEU A O 1
ATOM 1668 N N . PHE A 1 218 ? 33.761 56.801 38.418 1.00 17.59 218 PHE A N 1
ATOM 1669 C CA . PHE A 1 218 ? 34.390 55.728 37.639 1.00 18.05 218 PHE A CA 1
ATOM 1670 C C . PHE A 1 218 ? 34.001 55.721 36.188 1.00 22.07 218 PHE A C 1
ATOM 1671 O O . PHE A 1 218 ? 32.841 56.059 35.837 1.00 21.64 218 PHE A O 1
ATOM 1679 N N . ASP A 1 219 ? 34.910 55.299 35.327 1.00 16.93 219 ASP A N 1
ATOM 1680 C CA . ASP A 1 219 ? 34.565 55.029 33.936 1.00 17.54 219 ASP A CA 1
ATOM 1681 C C . ASP A 1 219 ? 34.278 53.581 33.675 1.00 18.56 219 ASP A C 1
ATOM 1682 O O . ASP A 1 219 ? 33.696 53.223 32.645 1.00 17.38 219 ASP A O 1
ATOM 1687 N N . PHE A 1 220 ? 34.718 52.691 34.580 1.00 15.37 220 PHE A N 1
ATOM 1688 C CA . PHE A 1 220 ? 34.612 51.258 34.282 1.00 16.37 220 PHE A CA 1
ATOM 1689 C C . PHE A 1 220 ? 34.800 50.626 35.675 1.00 15.79 220 PHE A C 1
ATOM 1690 O O . PHE A 1 220 ? 35.487 51.236 36.545 1.00 15.71 220 PHE A O 1
ATOM 1698 N N . SER A 1 221 ? 34.178 49.484 35.906 1.00 16.94 221 SER A N 1
ATOM 1699 C CA . SER A 1 221 ? 34.414 48.754 37.158 1.00 16.29 221 SER A CA 1
ATOM 1700 C C . SER A 1 221 ? 34.298 47.280 36.923 1.00 17.21 221 SER A C 1
ATOM 1701 O O . SER A 1 221 ? 33.565 46.809 36.044 1.00 15.01 221 SER A O 1
ATOM 1704 N N . LEU A 1 222 ? 35.009 46.549 37.767 1.00 16.30 222 LEU A N 1
ATOM 1705 C CA . LEU A 1 222 ? 35.082 45.108 37.665 1.00 17.45 222 LEU A CA 1
ATOM 1706 C C . LEU A 1 222 ? 34.727 44.586 39.035 1.00 16.86 222 LEU A C 1
ATOM 1707 O O . LEU A 1 222 ? 35.238 45.085 40.071 1.00 16.73 222 LEU A O 1
ATOM 1712 N N . TYR A 1 223 ? 33.879 43.590 39.110 1.00 14.08 223 TYR A N 1
ATOM 1713 C CA . TYR A 1 223 ? 33.676 42.943 40.387 1.00 13.97 223 TYR A CA 1
ATOM 1714 C C . TYR A 1 223 ? 34.183 41.514 40.264 1.00 13.64 223 TYR A C 1
ATOM 1715 O O . TYR A 1 223 ? 33.801 40.800 39.308 1.00 15.64 223 TYR A O 1
ATOM 1724 N N . VAL A 1 224 ? 35.065 41.112 41.190 1.00 15.01 224 VAL A N 1
ATOM 1725 C CA . VAL A 1 224 ? 35.645 39.749 41.195 1.00 14.69 224 VAL A CA 1
ATOM 1726 C C . VAL A 1 224 ? 34.760 38.915 42.148 1.00 14.97 224 VAL A C 1
ATOM 1727 O O . VAL A 1 224 ? 34.631 39.242 43.308 1.00 13.87 224 VAL A O 1
ATOM 1731 N N . ASP A 1 225 ? 34.158 37.852 41.598 1.00 13.02 225 ASP A N 1
ATOM 1732 C CA . ASP A 1 225 ? 33.085 37.103 42.225 1.00 15.46 225 ASP A CA 1
ATOM 1733 C C . ASP A 1 225 ? 33.515 35.638 42.388 1.00 16.03 225 ASP A C 1
ATOM 1734 O O . ASP A 1 225 ? 34.364 35.116 41.625 1.00 16.44 225 ASP A O 1
ATOM 1739 N N . ALA A 1 226 ? 32.884 34.936 43.330 1.00 16.02 226 ALA A N 1
ATOM 1740 C CA . ALA A 1 226 ? 33.076 33.477 43.538 1.00 16.23 226 ALA A CA 1
ATOM 1741 C C . ALA A 1 226 ? 32.015 33.041 44.527 1.00 18.36 226 ALA A C 1
ATOM 1742 O O . ALA A 1 226 ? 31.413 33.899 45.188 1.00 18.05 226 ALA A O 1
ATOM 1744 N N . ARG A 1 227 ? 31.804 31.726 44.636 1.00 19.32 227 ARG A N 1
ATOM 1745 C CA . ARG A 1 227 ? 30.856 31.145 45.631 1.00 22.07 227 ARG A CA 1
ATOM 1746 C C . ARG A 1 227 ? 31.388 31.536 47.017 1.00 21.02 227 ARG A C 1
ATOM 1747 O O . ARG A 1 227 ? 32.574 31.448 47.272 1.00 18.46 227 ARG A O 1
ATOM 1755 N N . ILE A 1 228 ? 30.497 31.959 47.916 1.00 18.86 228 ILE A N 1
ATOM 1756 C CA A ILE A 1 228 ? 30.886 32.406 49.258 0.50 20.99 228 ILE A CA 1
ATOM 1757 C CA B ILE A 1 228 ? 30.909 32.441 49.208 0.50 19.51 228 ILE A CA 1
ATOM 1758 C C . ILE A 1 228 ? 31.720 31.360 49.970 1.00 20.01 228 ILE A C 1
ATOM 1759 O O . ILE A 1 228 ? 32.694 31.672 50.641 1.00 21.23 228 ILE A O 1
ATOM 1768 N N . GLU A 1 229 ? 31.338 30.093 49.811 1.00 20.74 229 GLU A N 1
ATOM 1769 C CA . GLU A 1 229 ? 32.092 29.012 50.491 1.00 25.21 229 GLU A CA 1
ATOM 1770 C C . GLU A 1 229 ? 33.481 28.781 49.929 1.00 22.23 229 GLU A C 1
ATOM 1771 O O . GLU A 1 229 ? 34.391 28.406 50.676 1.00 21.82 229 GLU A O 1
ATOM 1777 N N . ASP A 1 230 ? 33.681 29.056 48.636 1.00 20.64 230 ASP A N 1
ATOM 1778 C CA . ASP A 1 230 ? 35.025 28.970 48.040 1.00 19.46 230 ASP A CA 1
ATOM 1779 C C . ASP A 1 230 ? 35.869 30.126 48.562 1.00 19.57 230 ASP A C 1
ATOM 1780 O O . ASP A 1 230 ? 37.035 29.938 48.903 1.00 19.69 230 ASP A O 1
ATOM 1785 N N . ILE A 1 231 ? 35.281 31.328 48.651 1.00 17.41 231 ILE A N 1
ATOM 1786 C CA . ILE A 1 231 ? 36.051 32.468 49.186 1.00 17.03 231 ILE A CA 1
ATOM 1787 C C . ILE A 1 231 ? 36.442 32.248 50.688 1.00 17.82 231 ILE A C 1
ATOM 1788 O O . ILE A 1 231 ? 37.552 32.644 51.123 1.00 18.22 231 ILE A O 1
ATOM 1793 N N . GLU A 1 232 ? 35.516 31.655 51.455 1.00 21.19 232 GLU A N 1
ATOM 1794 C CA . GLU A 1 232 ? 35.835 31.332 52.853 1.00 21.26 232 GLU A CA 1
ATOM 1795 C C . GLU A 1 232 ? 37.093 30.453 52.888 1.00 21.86 232 GLU A C 1
ATOM 1796 O O . GLU A 1 232 ? 38.008 30.678 53.703 1.00 21.13 232 GLU A O 1
ATOM 1802 N N . GLN A 1 233 ? 37.137 29.471 52.000 1.00 18.63 233 GLN A N 1
ATOM 1803 C CA . GLN A 1 233 ? 38.287 28.566 51.954 1.00 23.08 233 GLN A CA 1
ATOM 1804 C C . GLN A 1 233 ? 39.555 29.330 51.636 1.00 20.29 233 GLN A C 1
ATOM 1805 O O . GLN A 1 233 ? 40.579 29.117 52.250 1.00 19.12 233 GLN A O 1
ATOM 1811 N N . TRP A 1 234 ? 39.501 30.230 50.648 1.00 18.15 234 TRP A N 1
ATOM 1812 C CA . TRP A 1 234 ? 40.696 31.001 50.284 1.00 17.56 234 TRP A CA 1
ATOM 1813 C C . TRP A 1 234 ? 41.125 31.893 51.430 1.00 17.32 234 TRP A C 1
ATOM 1814 O O . TRP A 1 234 ? 42.327 32.114 51.656 1.00 17.61 234 TRP A O 1
ATOM 1825 N N . TYR A 1 235 ? 40.134 32.454 52.123 1.00 18.38 235 TYR A N 1
ATOM 1826 C CA . TYR A 1 235 ? 40.397 33.300 53.295 1.00 17.23 235 TYR A CA 1
ATOM 1827 C C . TYR A 1 235 ? 41.120 32.512 54.407 1.00 17.12 235 TYR A C 1
ATOM 1828 O O . TYR A 1 235 ? 42.112 32.966 54.917 1.00 18.27 235 TYR A O 1
ATOM 1837 N N . VAL A 1 236 ? 40.604 31.340 54.731 1.00 18.05 236 VAL A N 1
ATOM 1838 C CA . VAL A 1 236 ? 41.226 30.493 55.807 1.00 20.12 236 VAL A CA 1
ATOM 1839 C C . VAL A 1 236 ? 42.641 30.108 55.372 1.00 22.65 236 VAL A C 1
ATOM 1840 O O . VAL A 1 236 ? 43.595 30.178 56.157 1.00 17.98 236 VAL A O 1
ATOM 1844 N N . SER A 1 237 ? 42.794 29.737 54.089 1.00 23.19 237 SER A N 1
ATOM 1845 C CA A SER A 1 237 ? 44.148 29.393 53.583 0.50 21.77 237 SER A CA 1
ATOM 1846 C CA B SER A 1 237 ? 44.120 29.386 53.561 0.50 23.25 237 SER A CA 1
ATOM 1847 C C . SER A 1 237 ? 45.113 30.550 53.702 1.00 22.50 237 SER A C 1
ATOM 1848 O O . SER A 1 237 ? 46.287 30.379 54.139 1.00 21.12 237 SER A O 1
ATOM 1853 N N . ARG A 1 238 ? 44.664 31.735 53.344 1.00 21.56 238 ARG A N 1
ATOM 1854 C CA . ARG A 1 238 ? 45.553 32.871 53.423 1.00 20.98 238 ARG A CA 1
ATOM 1855 C C . ARG A 1 238 ? 45.930 33.164 54.893 1.00 19.51 238 ARG A C 1
ATOM 1856 O O . ARG A 1 238 ? 47.092 33.476 55.231 1.00 19.97 238 ARG A O 1
ATOM 1864 N N . PHE A 1 239 ? 44.936 33.074 55.766 1.00 20.56 239 PHE A N 1
ATOM 1865 C CA . PHE A 1 239 ? 45.164 33.372 57.208 1.00 18.56 239 PHE A CA 1
ATOM 1866 C C . PHE A 1 239 ? 46.237 32.368 57.729 1.00 19.87 239 PHE A C 1
ATOM 1867 O O . PHE A 1 239 ? 47.198 32.786 58.368 1.00 17.30 239 PHE A O 1
ATOM 1875 N N . LEU A 1 240 ? 46.065 31.080 57.435 1.00 18.54 240 LEU A N 1
ATOM 1876 C CA . LEU A 1 240 ? 47.062 30.073 57.907 1.00 21.90 240 LEU A CA 1
ATOM 1877 C C . LEU A 1 240 ? 48.435 30.381 57.369 1.00 22.05 240 LEU A C 1
ATOM 1878 O O . LEU A 1 240 ? 49.430 30.232 58.116 1.00 20.66 240 LEU A O 1
ATOM 1883 N N . ALA A 1 241 ? 48.507 30.812 56.094 1.00 20.08 241 ALA A N 1
ATOM 1884 C CA . ALA A 1 241 ? 49.804 31.118 55.468 1.00 21.65 241 ALA A CA 1
ATOM 1885 C C . ALA A 1 241 ? 50.482 32.307 56.062 1.00 21.60 241 ALA A C 1
ATOM 1886 O O . ALA A 1 241 ? 51.719 32.482 55.953 1.00 20.90 241 ALA A O 1
ATOM 1888 N N . MET A 1 242 ? 49.697 33.203 56.688 1.00 20.69 242 MET A N 1
ATOM 1889 C CA . MET A 1 242 ? 50.329 34.409 57.212 1.00 20.28 242 MET A CA 1
ATOM 1890 C C . MET A 1 242 ? 51.148 34.142 58.482 1.00 19.38 242 MET A C 1
ATOM 1891 O O . MET A 1 242 ? 51.914 34.976 58.855 1.00 20.00 242 MET A O 1
ATOM 1896 N N . ARG A 1 243 ? 50.932 33.012 59.140 1.00 20.88 243 ARG A N 1
ATOM 1897 C CA . ARG A 1 243 ? 51.519 32.805 60.482 1.00 20.71 243 ARG A CA 1
ATOM 1898 C C . ARG A 1 243 ? 53.029 32.940 60.418 1.00 21.06 243 ARG A C 1
ATOM 1899 O O . ARG A 1 243 ? 53.671 33.528 61.332 1.00 20.79 243 ARG A O 1
ATOM 1907 N N . THR A 1 244 ? 53.611 32.373 59.339 1.00 22.91 244 THR A N 1
ATOM 1908 C CA . THR A 1 244 ? 55.081 32.411 59.239 1.00 23.20 244 THR A CA 1
ATOM 1909 C C . THR A 1 244 ? 55.568 33.485 58.304 1.00 28.96 244 THR A C 1
ATOM 1910 O O . THR A 1 244 ? 56.781 33.603 58.036 1.00 27.15 244 THR A O 1
ATOM 1914 N N . THR A 1 245 ? 54.656 34.300 57.803 1.00 24.15 245 THR A N 1
ATOM 1915 C CA . THR A 1 245 ? 55.110 35.411 56.992 1.00 23.92 245 THR A CA 1
ATOM 1916 C C . THR A 1 245 ? 54.647 36.723 57.657 1.00 23.28 245 THR A C 1
ATOM 1917 O O . THR A 1 245 ? 55.311 37.203 58.576 1.00 23.24 245 THR A O 1
ATOM 1921 N N . ALA A 1 246 ? 53.524 37.304 57.205 1.00 21.21 246 ALA A N 1
ATOM 1922 C CA . ALA A 1 246 ? 53.088 38.589 57.768 1.00 24.25 246 ALA A CA 1
ATOM 1923 C C . ALA A 1 246 ? 52.999 38.642 59.312 1.00 22.01 246 ALA A C 1
ATOM 1924 O O . ALA A 1 246 ? 53.364 39.661 59.953 1.00 22.65 246 ALA A O 1
ATOM 1926 N N . PHE A 1 247 ? 52.486 37.565 59.923 1.00 20.72 247 PHE A N 1
ATOM 1927 C CA . PHE A 1 247 ? 52.169 37.637 61.348 1.00 22.93 247 PHE A CA 1
ATOM 1928 C C . PHE A 1 247 ? 53.444 37.466 62.170 1.00 23.73 247 PHE A C 1
ATOM 1929 O O . PHE A 1 247 ? 53.419 37.745 63.375 1.00 22.36 247 PHE A O 1
ATOM 1937 N N . ALA A 1 248 ? 54.501 36.934 61.523 1.00 19.52 248 ALA A N 1
ATOM 1938 C CA . ALA A 1 248 ? 55.762 36.612 62.218 1.00 23.72 248 ALA A CA 1
ATOM 1939 C C . ALA A 1 248 ? 56.469 37.861 62.817 1.00 24.86 248 ALA A C 1
ATOM 1940 O O . ALA A 1 248 ? 57.185 37.754 63.850 1.00 26.10 248 ALA A O 1
ATOM 1942 N N . ASP A 1 249 ? 56.298 39.020 62.181 1.00 23.89 249 ASP A N 1
ATOM 1943 C CA . ASP A 1 249 ? 56.940 40.255 62.602 1.00 25.03 249 ASP A CA 1
ATOM 1944 C C . ASP A 1 249 ? 56.238 40.764 63.899 1.00 26.19 249 ASP A C 1
ATOM 1945 O O . ASP A 1 249 ? 55.031 40.992 63.887 1.00 20.88 249 ASP A O 1
ATOM 1950 N N . PRO A 1 250 ? 56.989 40.894 65.020 1.00 26.10 250 PRO A N 1
ATOM 1951 C CA . PRO A 1 250 ? 56.379 41.321 66.311 1.00 27.73 250 PRO A CA 1
ATOM 1952 C C . PRO A 1 250 ? 55.689 42.688 66.197 1.00 27.10 250 PRO A C 1
ATOM 1953 O O . PRO A 1 250 ? 54.807 43.016 67.025 1.00 24.26 250 PRO A O 1
ATOM 1957 N N . GLU A 1 251 ? 56.095 43.492 65.206 1.00 25.05 251 GLU A N 1
ATOM 1958 C CA . GLU A 1 251 ? 55.415 44.768 64.970 1.00 28.79 251 GLU A CA 1
ATOM 1959 C C . GLU A 1 251 ? 54.039 44.667 64.275 1.00 28.22 251 GLU A C 1
ATOM 1960 O O . GLU A 1 251 ? 53.256 45.654 64.277 1.00 26.67 251 GLU A O 1
ATOM 1966 N N . SER A 1 252 ? 53.745 43.511 63.675 1.00 22.53 252 SER A N 1
ATOM 1967 C CA . SER A 1 252 ? 52.446 43.332 63.036 1.00 20.65 252 SER A CA 1
ATOM 1968 C C . SER A 1 252 ? 51.308 43.404 64.068 1.00 23.65 252 SER A C 1
ATOM 1969 O O . SER A 1 252 ? 51.389 42.771 65.112 1.00 20.94 252 SER A O 1
ATOM 1972 N N . HIS A 1 253 ? 50.198 44.098 63.746 1.00 19.97 253 HIS A N 1
ATOM 1973 C CA . HIS A 1 253 ? 48.991 44.059 64.614 1.00 22.46 253 HIS A CA 1
ATOM 1974 C C . HIS A 1 253 ? 48.418 42.638 64.758 1.00 22.53 253 HIS A C 1
ATOM 1975 O O . HIS A 1 253 ? 47.681 42.332 65.733 1.00 22.21 253 HIS A O 1
ATOM 1982 N N . ALA A 1 254 ? 48.717 41.753 63.786 1.00 20.75 254 ALA A N 1
ATOM 1983 C CA . ALA A 1 254 ? 48.233 40.392 63.871 1.00 19.96 254 ALA A CA 1
ATOM 1984 C C . ALA A 1 254 ? 49.309 39.415 64.459 1.00 19.85 254 ALA A C 1
ATOM 1985 O O . ALA A 1 254 ? 49.157 38.209 64.373 1.00 18.94 254 ALA A O 1
ATOM 1987 N N . HIS A 1 255 ? 50.365 39.962 65.029 1.00 18.68 255 HIS A N 1
ATOM 1988 C CA . HIS A 1 255 ? 51.452 39.100 65.538 1.00 20.50 255 HIS A CA 1
ATOM 1989 C C . HIS A 1 255 ? 50.968 38.033 66.518 1.00 23.53 255 HIS A C 1
ATOM 1990 O O . HIS A 1 255 ? 51.522 36.910 66.548 1.00 23.30 255 HIS A O 1
ATOM 1997 N N . HIS A 1 256 ? 49.919 38.338 67.305 1.00 21.81 256 HIS A N 1
ATOM 1998 C CA . HIS A 1 256 ? 49.456 37.384 68.333 1.00 23.08 256 HIS A CA 1
ATOM 1999 C C . HIS A 1 256 ? 49.040 36.066 67.680 1.00 21.73 256 HIS A C 1
ATOM 2000 O O . HIS A 1 256 ? 48.996 35.036 68.346 1.00 23.30 256 HIS A O 1
ATOM 2007 N N . TYR A 1 257 ? 48.648 36.113 66.398 1.00 19.69 257 TYR A N 1
ATOM 2008 C CA . TYR A 1 257 ? 48.241 34.889 65.654 1.00 19.23 257 TYR A CA 1
ATOM 2009 C C . TYR A 1 257 ? 49.388 33.958 65.258 1.00 19.82 257 TYR A C 1
ATOM 2010 O O . TYR A 1 257 ? 49.123 32.803 64.885 1.00 20.94 257 TYR A O 1
ATOM 2019 N N . ALA A 1 258 ? 50.631 34.418 65.372 1.00 22.03 258 ALA A N 1
ATOM 2020 C CA . ALA A 1 258 ? 51.734 33.704 64.675 1.00 21.79 258 ALA A CA 1
ATOM 2021 C C . ALA A 1 258 ? 51.883 32.274 65.200 1.00 22.59 258 ALA A C 1
ATOM 2022 O O . ALA A 1 258 ? 52.144 31.347 64.409 1.00 20.73 258 ALA A O 1
ATOM 2024 N N . ALA A 1 259 ? 51.729 32.099 66.523 1.00 20.29 259 ALA A N 1
ATOM 2025 C CA . ALA A 1 259 ? 51.904 30.769 67.164 1.00 20.83 259 ALA A CA 1
ATOM 2026 C C . ALA A 1 259 ? 50.707 29.832 67.165 1.00 21.06 259 ALA A C 1
ATOM 2027 O O . ALA A 1 259 ? 50.785 28.728 67.740 1.00 19.65 259 ALA A O 1
ATOM 2029 N N . PHE A 1 260 ? 49.573 30.209 66.581 1.00 19.95 260 PHE A N 1
ATOM 2030 C CA . PHE A 1 260 ? 48.430 29.332 66.645 1.00 19.80 260 PHE A CA 1
ATOM 2031 C C . PHE A 1 260 ? 48.731 28.036 65.903 1.00 21.80 260 PHE A C 1
ATOM 2032 O O . PHE A 1 260 ? 49.375 28.070 64.830 1.00 21.56 260 PHE A O 1
ATOM 2040 N N . SER A 1 261 ? 48.235 26.912 66.423 1.00 20.12 261 SER A N 1
ATOM 2041 C CA . SER A 1 261 ? 48.397 25.636 65.676 1.00 21.84 261 SER A CA 1
ATOM 2042 C C . SER A 1 261 ? 47.529 25.698 64.423 1.00 21.42 261 SER A C 1
ATOM 2043 O O . SER A 1 261 ? 46.724 26.595 64.279 1.00 18.96 261 SER A O 1
ATOM 2046 N N . ASP A 1 262 ? 47.650 24.708 63.522 1.00 21.75 262 ASP A N 1
ATOM 2047 C CA . ASP A 1 262 ? 46.743 24.714 62.349 1.00 23.03 262 ASP A CA 1
ATOM 2048 C C . ASP A 1 262 ? 45.317 24.695 62.733 1.00 23.86 262 ASP A C 1
ATOM 2049 O O . ASP A 1 262 ? 44.523 25.462 62.183 1.00 22.59 262 ASP A O 1
ATOM 2054 N N . SER A 1 263 ? 44.948 23.866 63.725 1.00 22.98 263 SER A N 1
ATOM 2055 C CA A SER A 1 263 ? 43.555 23.779 64.107 0.50 22.20 263 SER A CA 1
ATOM 2056 C CA B SER A 1 263 ? 43.551 23.784 64.097 0.50 23.53 263 SER A CA 1
ATOM 2057 C C . SER A 1 263 ? 43.071 25.075 64.782 1.00 23.40 263 SER A C 1
ATOM 2058 O O . SER A 1 263 ? 41.920 25.545 64.558 1.00 21.55 263 SER A O 1
ATOM 2063 N N . GLN A 1 264 ? 43.929 25.680 65.606 1.00 21.19 264 GLN A N 1
ATOM 2064 C CA . GLN A 1 264 ? 43.509 26.936 66.287 1.00 20.23 264 GLN A CA 1
ATOM 2065 C C . GLN A 1 264 ? 43.334 28.048 65.242 1.00 20.08 264 GLN A C 1
ATOM 2066 O O . GLN A 1 264 ? 42.442 28.906 65.354 1.00 20.02 264 GLN A O 1
ATOM 2072 N N . ALA A 1 265 ? 44.220 28.032 64.240 1.00 19.62 265 ALA A N 1
ATOM 2073 C CA . ALA A 1 265 ? 44.199 29.086 63.174 1.00 19.46 265 ALA A CA 1
ATOM 2074 C C . ALA A 1 265 ? 42.918 28.919 62.315 1.00 20.85 265 ALA A C 1
ATOM 2075 O O . ALA A 1 265 ? 42.270 29.918 61.926 1.00 22.21 265 ALA A O 1
ATOM 2077 N N . VAL A 1 266 ? 42.556 27.686 61.989 1.00 21.33 266 VAL A N 1
ATOM 2078 C CA . VAL A 1 266 ? 41.309 27.488 61.260 1.00 21.51 266 VAL A CA 1
ATOM 2079 C C . VAL A 1 266 ? 40.135 28.043 62.104 1.00 24.40 266 VAL A C 1
ATOM 2080 O O . VAL A 1 266 ? 39.228 28.749 61.596 1.00 23.15 266 VAL A O 1
ATOM 2084 N N . VAL A 1 267 ? 40.109 27.721 63.407 1.00 23.56 267 VAL A N 1
ATOM 2085 C CA . VAL A 1 267 ? 39.025 28.272 64.227 1.00 24.44 267 VAL A CA 1
ATOM 2086 C C . VAL A 1 267 ? 38.981 29.804 64.207 1.00 23.79 267 VAL A C 1
ATOM 2087 O O . VAL A 1 267 ? 37.874 30.384 64.042 1.00 23.69 267 VAL A O 1
ATOM 2091 N N . ALA A 1 268 ? 40.143 30.452 64.412 1.00 22.08 268 ALA A N 1
ATOM 2092 C CA . ALA A 1 268 ? 40.224 31.906 64.446 1.00 23.64 268 ALA A CA 1
ATOM 2093 C C . ALA A 1 268 ? 39.789 32.494 63.075 1.00 23.44 268 ALA A C 1
ATOM 2094 O O . ALA A 1 268 ? 38.956 33.435 63.026 1.00 23.72 268 ALA A O 1
ATOM 2096 N N . ALA A 1 269 ? 40.383 31.971 61.981 1.00 20.55 269 ALA A N 1
ATOM 2097 C CA . ALA A 1 269 ? 40.044 32.455 60.619 1.00 19.00 269 ALA A CA 1
ATOM 2098 C C . ALA A 1 269 ? 38.532 32.259 60.351 1.00 19.09 269 ALA A C 1
ATOM 2099 O O . ALA A 1 269 ? 37.880 33.170 59.869 1.00 19.12 269 ALA A O 1
ATOM 2101 N N . ARG A 1 270 ? 37.960 31.084 60.620 1.00 19.55 270 ARG A N 1
ATOM 2102 C CA . ARG A 1 270 ? 36.513 30.863 60.301 1.00 22.20 270 ARG A CA 1
ATOM 2103 C C . ARG A 1 270 ? 35.635 31.832 61.095 1.00 25.19 270 ARG A C 1
ATOM 2104 O O . ARG A 1 270 ? 34.557 32.231 60.644 1.00 23.43 270 ARG A O 1
ATOM 2112 N N . GLU A 1 271 ? 36.088 32.196 62.298 1.00 22.61 271 GLU A N 1
ATOM 2113 C CA . GLU A 1 271 ? 35.271 33.043 63.154 1.00 25.11 271 GLU A CA 1
ATOM 2114 C C . GLU A 1 271 ? 35.395 34.521 62.740 1.00 22.66 271 GLU A C 1
ATOM 2115 O O . GLU A 1 271 ? 34.396 35.270 62.788 1.00 24.71 271 GLU A O 1
ATOM 2121 N N . ILE A 1 272 ? 36.588 34.959 62.340 1.00 19.89 272 ILE A N 1
ATOM 2122 C CA . ILE A 1 272 ? 36.730 36.292 61.709 1.00 20.32 272 ILE A CA 1
ATOM 2123 C C . ILE A 1 272 ? 35.817 36.326 60.444 1.00 19.60 272 ILE A C 1
ATOM 2124 O O . ILE A 1 272 ? 35.162 37.347 60.162 1.00 20.60 272 ILE A O 1
ATOM 2129 N N . TRP A 1 273 ? 35.839 35.255 59.675 1.00 20.34 273 TRP A N 1
ATOM 2130 C CA . TRP A 1 273 ? 35.000 35.177 58.463 1.00 22.07 273 TRP A CA 1
ATOM 2131 C C . TRP A 1 273 ? 33.536 35.253 58.917 1.00 23.75 273 TRP A C 1
ATOM 2132 O O . TRP A 1 273 ? 32.780 36.085 58.410 1.00 23.27 273 TRP A O 1
ATOM 2143 N N . ARG A 1 274 ? 33.151 34.397 59.861 1.00 21.77 274 ARG A N 1
ATOM 2144 C CA . ARG A 1 274 ? 31.754 34.372 60.343 1.00 25.26 274 ARG A CA 1
ATOM 2145 C C . ARG A 1 274 ? 31.248 35.717 60.860 1.00 23.41 274 ARG A C 1
ATOM 2146 O O . ARG A 1 274 ? 30.135 36.128 60.532 1.00 24.26 274 ARG A O 1
ATOM 2154 N N . THR A 1 275 ? 32.037 36.418 61.645 1.00 23.29 275 THR A N 1
ATOM 2155 C CA . THR A 1 275 ? 31.543 37.631 62.284 1.00 24.00 275 THR A CA 1
ATOM 2156 C C . THR A 1 275 ? 31.915 38.938 61.640 1.00 22.73 275 THR A C 1
ATOM 2157 O O . THR A 1 275 ? 31.345 39.950 62.003 1.00 23.41 275 THR A O 1
ATOM 2161 N N . ILE A 1 276 ? 32.870 38.963 60.693 1.00 20.97 276 ILE A N 1
ATOM 2162 C CA . ILE A 1 276 ? 33.244 40.237 60.103 1.00 19.51 276 ILE A CA 1
ATOM 2163 C C . ILE A 1 276 ? 33.209 40.165 58.561 1.00 20.72 276 ILE A C 1
ATOM 2164 O O . ILE A 1 276 ? 32.390 40.866 57.920 1.00 17.63 276 ILE A O 1
ATOM 2169 N N . ASN A 1 277 ? 34.039 39.294 57.977 1.00 17.82 277 ASN A N 1
ATOM 2170 C CA . ASN A 1 277 ? 34.151 39.359 56.508 1.00 18.09 277 ASN A CA 1
ATOM 2171 C C . ASN A 1 277 ? 32.941 38.838 55.782 1.00 17.03 277 ASN A C 1
ATOM 2172 O O . ASN A 1 277 ? 32.532 39.405 54.769 1.00 17.59 277 ASN A O 1
ATOM 2177 N N . ARG A 1 278 ? 32.352 37.750 56.241 1.00 20.19 278 ARG A N 1
ATOM 2178 C CA . ARG A 1 278 ? 31.148 37.272 55.563 1.00 19.53 278 ARG A CA 1
ATOM 2179 C C . ARG A 1 278 ? 29.962 38.254 55.637 1.00 21.59 278 ARG A C 1
ATOM 2180 O O . ARG A 1 278 ? 29.310 38.526 54.598 1.00 21.54 278 ARG A O 1
ATOM 2188 N N . PRO A 1 279 ? 29.637 38.761 56.857 1.00 22.57 279 PRO A N 1
ATOM 2189 C CA . PRO A 1 279 ? 28.536 39.728 56.875 1.00 22.01 279 PRO A CA 1
ATOM 2190 C C . PRO A 1 279 ? 28.848 40.966 56.070 1.00 20.30 279 PRO A C 1
ATOM 2191 O O . PRO A 1 279 ? 27.942 41.510 55.453 1.00 21.55 279 PRO A O 1
ATOM 2195 N N . ASN A 1 280 ? 30.099 41.414 56.047 1.00 16.60 280 ASN A N 1
ATOM 2196 C CA . ASN A 1 280 ? 30.465 42.592 55.228 1.00 18.52 280 ASN A CA 1
ATOM 2197 C C . ASN A 1 280 ? 30.161 42.254 53.751 1.00 19.23 280 ASN A C 1
ATOM 2198 O O . ASN A 1 280 ? 29.575 43.071 53.059 1.00 18.85 280 ASN A O 1
ATOM 2203 N N . LEU A 1 281 ? 30.554 41.053 53.308 1.00 17.16 281 LEU A N 1
ATOM 2204 C CA . LEU A 1 281 ? 30.285 40.619 51.906 1.00 16.38 281 LEU A CA 1
ATOM 2205 C C . LEU A 1 281 ? 28.774 40.603 51.617 1.00 19.77 281 LEU A C 1
ATOM 2206 O O . LEU A 1 281 ? 28.330 41.208 50.665 1.00 17.37 281 LEU A O 1
ATOM 2211 N N . VAL A 1 282 ? 27.990 39.951 52.503 1.00 20.18 282 VAL A N 1
ATOM 2212 C CA . VAL A 1 282 ? 26.525 39.801 52.287 1.00 21.67 282 VAL A CA 1
ATOM 2213 C C . VAL A 1 282 ? 25.850 41.145 52.338 1.00 20.97 282 VAL A C 1
ATOM 2214 O O . VAL A 1 282 ? 25.021 41.454 51.486 1.00 20.99 282 VAL A O 1
ATOM 2218 N N . GLU A 1 283 ? 26.207 41.980 53.292 1.00 20.18 283 GLU A N 1
ATOM 2219 C CA . GLU A 1 283 ? 25.448 43.205 53.531 1.00 23.27 283 GLU A CA 1
ATOM 2220 C C . GLU A 1 283 ? 25.885 44.331 52.657 1.00 20.97 283 GLU A C 1
ATOM 2221 O O . GLU A 1 283 ? 25.067 45.137 52.224 1.00 20.23 283 GLU A O 1
ATOM 2227 N N . ASN A 1 284 ? 27.172 44.389 52.343 1.00 18.38 284 ASN A N 1
ATOM 2228 C CA . ASN A 1 284 ? 27.712 45.587 51.755 1.00 17.56 284 ASN A CA 1
ATOM 2229 C C . ASN A 1 284 ? 28.356 45.373 50.366 1.00 18.00 284 ASN A C 1
ATOM 2230 O O . ASN A 1 284 ? 28.403 46.306 49.568 1.00 21.33 284 ASN A O 1
ATOM 2235 N N . ILE A 1 285 ? 28.937 44.203 50.136 1.00 16.37 285 ILE 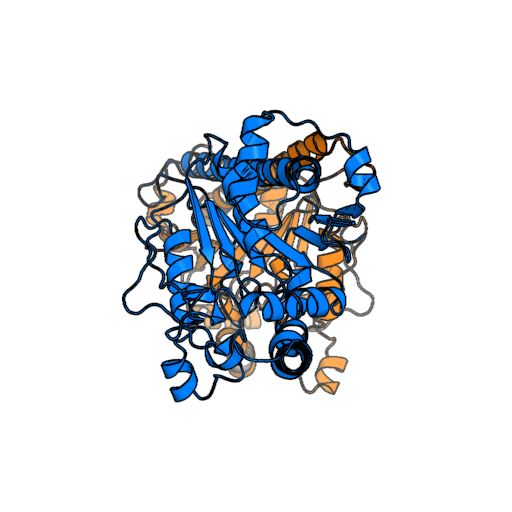A N 1
ATOM 2236 C CA . ILE A 1 285 ? 29.736 44.054 48.913 1.00 15.46 285 ILE A CA 1
ATOM 2237 C C . ILE A 1 285 ? 28.900 43.359 47.831 1.00 16.22 285 ILE A C 1
ATOM 2238 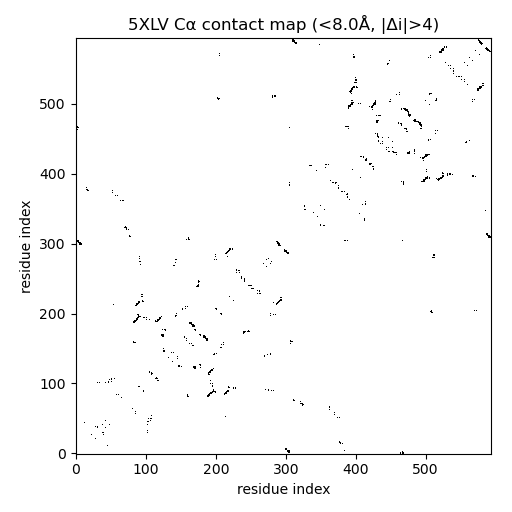O O . ILE A 1 285 ? 28.819 43.833 46.710 1.00 14.62 285 ILE A O 1
ATOM 2243 N N . LEU A 1 286 ? 28.285 42.235 48.140 1.00 16.62 286 LEU A N 1
ATOM 2244 C CA . LEU A 1 286 ? 27.540 41.494 47.112 1.00 19.21 286 LEU A CA 1
ATOM 2245 C C . LEU A 1 286 ? 26.408 42.313 46.435 1.00 20.84 286 LEU A C 1
ATOM 2246 O O . LEU A 1 286 ? 26.197 42.189 45.224 1.00 19.58 286 LEU A O 1
ATOM 2251 N N . PRO A 1 287 ? 25.717 43.186 47.208 1.00 22.07 287 PRO A N 1
ATOM 2252 C CA . PRO A 1 287 ? 24.714 44.054 46.567 1.00 22.00 287 PRO A CA 1
ATOM 2253 C C . PRO A 1 287 ? 25.251 44.998 45.524 1.00 22.58 287 PRO A C 1
ATOM 2254 O O . PRO A 1 287 ? 24.473 45.545 44.700 1.00 21.16 287 PRO A O 1
ATOM 2258 N N . THR A 1 288 ? 26.555 45.227 45.510 1.00 19.10 288 THR A N 1
ATOM 2259 C CA . THR A 1 288 ? 27.111 46.151 44.533 1.00 18.16 288 THR A CA 1
ATOM 2260 C C . THR A 1 288 ? 27.533 45.387 43.228 1.00 17.24 288 THR A C 1
ATOM 2261 O O . THR A 1 288 ? 27.877 46.020 42.229 1.00 16.47 288 THR A O 1
ATOM 2265 N N . ARG A 1 289 ? 27.513 44.046 43.271 1.00 16.50 289 ARG A N 1
ATOM 2266 C CA . ARG A 1 289 ? 27.893 43.216 42.104 1.00 15.30 289 ARG A CA 1
ATOM 2267 C C . ARG A 1 289 ? 27.204 43.636 40.797 1.00 17.53 289 ARG A C 1
ATOM 2268 O O . ARG A 1 289 ? 27.934 43.863 39.780 1.00 17.74 289 ARG A O 1
ATOM 2276 N N . PRO A 1 290 ? 25.863 43.852 40.816 1.00 18.36 290 PRO A N 1
ATOM 2277 C CA . PRO A 1 290 ? 25.177 44.280 39.567 1.00 18.42 290 PRO A CA 1
ATOM 2278 C C . PRO A 1 290 ? 25.519 45.655 39.081 1.00 17.08 290 PRO A C 1
ATOM 2279 O O . PRO A 1 290 ? 25.137 46.015 37.944 1.00 17.14 290 PRO A O 1
ATOM 2283 N N . ARG A 1 291 ? 26.215 46.467 39.909 1.00 14.22 291 ARG A N 1
ATOM 2284 C CA . ARG A 1 291 ? 26.640 47.795 39.477 1.00 14.62 291 ARG A CA 1
ATOM 2285 C C . ARG A 1 291 ? 27.894 47.793 38.625 1.00 15.87 291 ARG A C 1
ATOM 2286 O O . ARG A 1 291 ? 28.196 48.786 37.968 1.00 15.79 291 ARG A O 1
ATOM 2294 N N . ALA A 1 292 ? 28.616 46.675 38.613 1.00 15.45 292 ALA A N 1
ATOM 2295 C CA . ALA A 1 292 ? 29.909 46.701 37.936 1.00 15.53 292 ALA A CA 1
ATOM 2296 C C . ALA A 1 292 ? 29.729 46.582 36.415 1.00 16.37 292 ALA A C 1
ATOM 2297 O O . ALA A 1 292 ? 28.793 45.922 35.928 1.00 15.48 292 ALA A O 1
ATOM 2299 N N . THR A 1 293 ? 30.634 47.186 35.660 1.00 15.58 293 THR A N 1
ATOM 2300 C CA . THR A 1 293 ? 30.634 47.022 34.187 1.00 16.15 293 THR A CA 1
ATOM 2301 C C . THR A 1 293 ? 30.932 45.585 33.806 1.00 16.84 293 THR A C 1
ATOM 2302 O O . THR A 1 293 ? 30.382 45.052 32.853 1.00 16.76 293 THR A O 1
ATOM 2306 N N . LEU A 1 294 ? 31.775 44.930 34.598 1.00 15.38 294 LEU A N 1
ATOM 2307 C CA . LEU A 1 294 ? 32.295 43.592 34.249 1.00 15.81 294 LEU A CA 1
ATOM 2308 C C . LEU A 1 294 ? 32.321 42.751 35.496 1.00 14.88 294 LEU A C 1
ATOM 2309 O O . LEU A 1 294 ? 32.836 43.178 36.555 1.00 16.25 294 LEU A O 1
ATOM 2314 N N . VAL A 1 295 ? 31.726 41.570 35.428 1.00 14.95 295 VAL A N 1
ATOM 2315 C CA . VAL A 1 295 ? 31.807 40.676 36.565 1.00 14.39 295 VAL A CA 1
ATOM 2316 C C . VAL A 1 295 ? 32.548 39.430 36.141 1.00 16.66 295 VAL A C 1
ATOM 2317 O O . VAL A 1 295 ? 32.152 38.768 35.190 1.00 15.67 295 VAL A O 1
ATOM 2321 N N . LEU A 1 296 ? 33.584 39.076 36.893 1.00 16.08 296 LEU A N 1
ATOM 2322 C CA . LEU A 1 296 ? 34.384 37.870 36.592 1.00 14.88 296 LEU A CA 1
ATOM 2323 C C . LEU A 1 296 ? 34.155 36.904 37.760 1.00 15.58 296 LEU A C 1
ATOM 2324 O O . LEU A 1 296 ? 34.538 37.196 38.900 1.00 17.58 296 LEU A O 1
ATOM 2329 N N . ARG A 1 297 ? 33.606 35.738 37.462 1.00 15.49 297 ARG A N 1
ATOM 2330 C CA . ARG A 1 297 ? 33.430 34.692 38.476 1.00 16.36 297 ARG A CA 1
ATOM 2331 C C . ARG A 1 297 ? 34.553 33.665 38.361 1.00 18.02 297 ARG A C 1
ATOM 2332 O O . ARG A 1 297 ? 34.844 33.151 37.255 1.00 15.40 297 ARG A O 1
ATOM 2340 N N . LYS A 1 298 ? 35.116 33.330 39.495 1.00 16.61 298 LYS A N 1
ATOM 2341 C CA . LYS A 1 298 ? 36.200 32.359 39.607 1.00 18.43 298 LYS A CA 1
ATOM 2342 C C . LYS A 1 298 ? 35.640 31.044 40.145 1.00 20.70 298 LYS A C 1
ATOM 2343 O O . LYS A 1 298 ? 34.731 31.033 41.011 1.00 19.22 298 LYS A O 1
ATOM 2349 N N . ASP A 1 299 ? 36.126 29.917 39.641 1.00 19.94 299 ASP A N 1
ATOM 2350 C CA . ASP A 1 299 ? 35.676 28.643 40.236 1.00 22.23 299 ASP A CA 1
ATOM 2351 C C . ASP A 1 299 ? 36.546 28.361 41.478 1.00 22.75 299 ASP A C 1
ATOM 2352 O O . ASP A 1 299 ? 37.453 29.116 41.765 1.00 19.39 299 ASP A O 1
ATOM 2357 N N . ALA A 1 300 ? 36.295 27.252 42.171 1.00 25.39 300 ALA A N 1
ATOM 2358 C CA . ALA A 1 300 ? 37.021 26.838 43.386 1.00 28.17 300 ALA A CA 1
ATOM 2359 C C . ALA A 1 300 ? 38.525 26.840 43.221 1.00 30.55 300 ALA A C 1
ATOM 2360 O O . ALA A 1 300 ? 39.275 27.193 44.143 1.00 33.77 300 ALA A O 1
ATOM 2362 N N . ASP A 1 301 ? 38.979 26.526 42.020 1.00 33.84 301 ASP A N 1
ATOM 2363 C CA . ASP A 1 301 ? 40.406 26.493 41.742 1.00 35.79 301 ASP A CA 1
ATOM 2364 C C . ASP A 1 301 ? 41.014 27.848 41.332 1.00 33.29 301 ASP A C 1
ATOM 2365 O O . ASP A 1 301 ? 42.159 27.919 40.946 1.00 33.54 301 ASP A O 1
ATOM 2370 N N . HIS A 1 302 ? 40.246 28.924 41.461 1.00 24.54 302 HIS A N 1
ATOM 2371 C CA . HIS A 1 302 ? 40.666 30.265 41.093 1.00 24.70 302 HIS A CA 1
ATOM 2372 C C . HIS A 1 302 ? 40.611 30.644 39.617 1.00 22.61 302 HIS A C 1
ATOM 2373 O O . HIS A 1 302 ? 40.925 31.774 39.322 1.00 26.95 302 HIS A O 1
ATOM 2380 N N . SER A 1 303 ? 40.262 29.737 38.695 1.00 20.21 303 SER A N 1
ATOM 2381 C CA A SER A 1 303 ? 40.151 30.125 37.275 0.50 18.84 303 SER A CA 1
ATOM 2382 C CA B SER A 1 303 ? 40.167 30.107 37.273 0.50 18.49 303 SER A CA 1
ATOM 2383 C C . SER A 1 303 ? 38.824 30.739 36.965 1.00 18.30 303 SER A C 1
ATOM 2384 O O . SER A 1 303 ? 37.798 30.291 37.475 1.00 18.31 303 SER A O 1
ATOM 2389 N N . ILE A 1 304 ? 38.851 31.724 36.088 1.00 16.44 304 ILE A N 1
ATOM 2390 C CA . ILE A 1 304 ? 37.618 32.397 35.674 1.00 17.32 304 ILE A CA 1
ATOM 2391 C C . ILE A 1 304 ? 36.729 31.423 34.889 1.00 19.28 304 ILE A C 1
ATOM 2392 O O . ILE A 1 304 ? 37.207 30.803 33.916 1.00 16.98 304 ILE A O 1
ATOM 2397 N N . ASN A 1 305 ? 35.476 31.237 35.380 1.00 16.88 305 ASN A N 1
ATOM 2398 C CA . ASN A 1 305 ? 34.498 30.380 34.737 1.00 16.60 305 ASN A CA 1
ATOM 2399 C C . ASN A 1 305 ? 33.362 31.120 34.066 1.00 16.07 305 ASN A C 1
ATOM 2400 O O . ASN A 1 305 ? 32.607 30.507 33.305 1.00 16.58 305 ASN A O 1
ATOM 2405 N N . ARG A 1 306 ? 33.191 32.415 34.378 1.00 15.20 306 ARG A N 1
ATOM 2406 C CA . ARG A 1 306 ? 32.095 33.191 33.750 1.00 15.25 306 ARG A CA 1
ATOM 2407 C C . ARG A 1 306 ? 32.469 34.632 33.673 1.00 14.66 306 ARG A C 1
ATOM 2408 O O . ARG A 1 306 ? 33.109 35.158 34.605 1.00 15.80 306 ARG A O 1
ATOM 2416 N N . LEU A 1 307 ? 32.200 35.271 32.526 1.00 14.89 307 LEU A N 1
ATOM 2417 C CA . LEU A 1 307 ? 32.416 36.673 32.394 1.00 15.15 307 LEU A CA 1
ATOM 2418 C C . LEU A 1 307 ? 31.099 37.295 31.982 1.00 18.40 307 LEU A C 1
ATOM 2419 O O . LEU A 1 307 ? 30.462 36.787 31.077 1.00 18.23 307 LEU A O 1
ATOM 2424 N N . ARG A 1 308 ? 30.731 38.391 32.664 1.00 16.38 308 ARG A N 1
ATOM 2425 C CA . ARG A 1 308 ? 29.520 39.165 32.290 1.00 17.61 308 ARG A CA 1
ATOM 2426 C C . ARG A 1 308 ? 29.925 40.591 32.087 1.00 16.94 308 ARG A C 1
ATOM 2427 O O . ARG A 1 308 ? 30.429 41.255 33.007 1.00 19.40 308 ARG A O 1
ATOM 2435 N N . LEU A 1 309 ? 29.739 41.070 30.859 1.00 17.99 309 LEU A N 1
ATOM 2436 C CA . LEU A 1 309 ? 30.148 42.376 30.440 1.00 17.58 309 LEU A CA 1
ATOM 2437 C C . LEU A 1 309 ? 28.896 43.201 30.090 1.00 21.14 309 LEU A C 1
ATOM 2438 O O . LEU A 1 309 ? 28.080 42.711 29.329 1.00 19.91 309 LEU A O 1
ATOM 2443 N N . ARG A 1 310 ? 28.747 44.413 30.614 1.00 18.67 310 ARG A N 1
ATOM 2444 C CA A ARG A 1 310 ? 27.569 45.240 30.267 0.50 20.45 310 ARG A CA 1
ATOM 2445 C CA B ARG A 1 310 ? 27.552 45.197 30.251 0.50 20.16 310 ARG A CA 1
ATOM 2446 C C . ARG A 1 310 ? 27.494 45.474 28.759 1.00 19.14 310 ARG A C 1
ATOM 2447 O O . ARG A 1 310 ? 28.503 45.813 28.120 1.00 18.94 310 ARG A O 1
ATOM 2462 N N . LYS A 1 311 ? 26.318 45.300 28.186 1.00 17.76 311 LYS A N 1
ATOM 2463 C CA . LYS A 1 311 ? 26.151 45.536 26.727 1.00 20.34 311 LYS A CA 1
ATOM 2464 C C . LYS A 1 311 ? 26.422 46.963 26.362 1.00 22.92 311 LYS A C 1
ATOM 2465 O O . LYS A 1 311 ? 25.991 47.893 27.085 1.00 23.27 311 LYS A O 1
ATOM 2471 N N . LEU A 1 312 ? 27.124 47.170 25.255 1.00 18.92 312 LEU A N 1
ATOM 2472 C CA . LEU A 1 312 ? 27.447 48.531 24.819 1.00 22.71 312 LEU A CA 1
ATOM 2473 C C . LEU A 1 312 ? 26.322 49.127 23.972 1.00 21.23 312 LEU A C 1
ATOM 2474 O O . LEU A 1 312 ? 25.404 48.382 23.530 1.00 22.42 312 LEU A O 1
ATOM 2480 N N . PRO B 1 7 ? 40.879 71.361 41.999 1.00 61.38 7 PRO B N 1
ATOM 2481 C CA . PRO B 1 7 ? 40.023 72.055 41.022 1.00 57.64 7 PRO B CA 1
ATOM 2482 C C . PRO B 1 7 ? 38.581 71.543 40.959 1.00 48.63 7 PRO B C 1
ATOM 2483 O O . PRO B 1 7 ? 38.139 70.703 41.764 1.00 44.17 7 PRO B O 1
ATOM 2487 N N . SER B 1 8 ? 37.851 72.062 39.984 1.00 49.52 8 SER B N 1
ATOM 2488 C CA . SER B 1 8 ? 36.445 71.710 39.795 1.00 42.73 8 SER B CA 1
ATOM 2489 C C . SER B 1 8 ? 36.299 70.410 38.975 1.00 39.48 8 SER B C 1
ATOM 2490 O O . SER B 1 8 ? 37.087 70.140 38.070 1.00 33.52 8 SER B O 1
ATOM 2493 N N . PRO B 1 9 ? 35.286 69.582 39.264 1.00 37.32 9 PRO B N 1
ATOM 2494 C CA . PRO B 1 9 ? 35.111 68.456 38.330 1.00 36.14 9 PRO B CA 1
ATOM 2495 C C . PRO B 1 9 ? 34.338 68.874 37.033 1.00 27.21 9 PRO B C 1
ATOM 2496 O O . PRO B 1 9 ? 34.204 68.069 36.117 1.00 27.87 9 PRO B O 1
ATOM 2500 N N . TYR B 1 10 ? 33.985 70.150 36.952 1.00 30.44 10 TYR B N 1
ATOM 2501 C CA . TYR B 1 10 ? 33.214 70.690 35.812 1.00 29.91 10 TYR B CA 1
ATOM 2502 C C . TYR B 1 10 ? 33.975 71.721 35.013 1.00 25.60 10 TYR B C 1
ATOM 2503 O O . TYR B 1 10 ? 34.749 72.494 35.551 1.00 28.86 10 TYR B O 1
ATOM 2512 N N . VAL B 1 11 ? 33.637 71.806 33.735 1.00 25.64 11 VAL B N 1
ATOM 2513 C CA A VAL B 1 11 ? 33.938 73.001 32.970 0.50 23.65 11 VAL B CA 1
ATOM 2514 C CA B VAL B 1 11 ? 33.928 72.975 32.885 0.50 22.52 11 VAL B CA 1
ATOM 2515 C C . VAL B 1 11 ? 32.678 73.883 33.006 1.00 25.53 11 VAL B C 1
ATOM 2516 O O . VAL B 1 11 ? 31.543 73.424 32.756 1.00 23.42 11 VAL B O 1
ATOM 2523 N N . GLU B 1 12 ? 32.866 75.130 33.392 1.00 23.52 12 GLU B N 1
ATOM 2524 C CA . GLU B 1 12 ? 31.752 76.015 33.681 1.00 25.77 12 GLU B CA 1
ATOM 2525 C C . GLU B 1 12 ? 31.731 77.230 32.733 1.00 25.55 12 GLU B C 1
ATOM 2526 O O . GLU B 1 12 ? 32.769 77.843 32.480 1.00 23.45 12 GLU B O 1
ATOM 2532 N N . PHE B 1 13 ? 30.561 77.542 32.152 1.00 23.81 13 PHE B N 1
ATOM 2533 C CA . PHE B 1 13 ? 30.418 78.728 31.307 1.00 24.25 13 PHE B CA 1
ATOM 2534 C C . PHE B 1 13 ? 29.202 79.517 31.757 1.00 27.20 13 PHE B C 1
ATOM 2535 O O . PHE B 1 13 ? 28.131 78.918 32.021 1.00 23.41 13 PHE B O 1
ATOM 2543 N N . ASP B 1 14 ? 29.304 80.839 31.826 1.00 25.82 14 ASP B N 1
ATOM 2544 C CA . ASP B 1 14 ? 28.084 81.660 31.972 1.00 25.35 14 ASP B CA 1
ATOM 2545 C C . ASP B 1 14 ? 27.554 81.891 30.567 1.00 23.64 14 ASP B C 1
ATOM 2546 O O . ASP B 1 14 ? 28.141 81.435 29.620 1.00 23.26 14 ASP B O 1
ATOM 2551 N N . ARG B 1 15 ? 26.429 82.577 30.426 1.00 25.28 15 ARG B N 1
ATOM 2552 C CA . ARG B 1 15 ? 25.785 82.637 29.135 1.00 24.45 15 ARG B CA 1
ATOM 2553 C C . ARG B 1 15 ? 26.620 83.459 28.109 1.00 24.64 15 ARG B C 1
ATOM 2554 O O . ARG B 1 15 ? 26.672 83.144 26.920 1.00 25.18 15 ARG B O 1
ATOM 2562 N N . ARG B 1 16 ? 27.246 84.502 28.632 1.00 30.43 16 ARG B N 1
ATOM 2563 C CA . ARG B 1 16 ? 28.163 85.366 27.874 1.00 34.60 16 ARG B CA 1
ATOM 2564 C C . ARG B 1 16 ? 29.340 84.557 27.319 1.00 33.09 16 ARG B C 1
ATOM 2565 O O . ARG B 1 16 ? 29.652 84.624 26.121 1.00 29.65 16 ARG B O 1
ATOM 2573 N N . GLN B 1 17 ? 29.971 83.767 28.185 1.00 32.06 17 GLN B N 1
ATOM 2574 C CA . GLN B 1 17 ? 31.138 82.969 27.753 1.00 32.24 17 GLN B CA 1
ATOM 2575 C C . GLN B 1 17 ? 30.714 81.899 26.817 1.00 28.38 17 GLN B C 1
ATOM 2576 O O . GLN B 1 17 ? 31.432 81.584 25.914 1.00 27.29 17 GLN B O 1
ATOM 2582 N N . TRP B 1 18 ? 29.549 81.295 27.070 1.00 29.71 18 TRP B N 1
ATOM 2583 C CA . TRP B 1 18 ? 29.004 80.277 26.175 1.00 25.20 18 TRP B CA 1
ATOM 2584 C C . TRP B 1 18 ? 28.754 80.892 24.811 1.00 31.70 18 TRP B C 1
ATOM 2585 O O . TRP B 1 18 ? 29.108 80.320 23.766 1.00 32.49 18 TRP B O 1
ATOM 2596 N N . ARG B 1 19 ? 28.130 82.069 24.815 1.00 34.30 19 ARG B N 1
ATOM 2597 C CA . ARG B 1 19 ? 27.855 82.781 23.568 1.00 35.81 19 ARG B CA 1
ATOM 2598 C C . ARG B 1 19 ? 29.157 83.110 22.836 1.00 34.22 19 ARG B C 1
ATOM 2599 O O . ARG B 1 19 ? 29.238 82.889 21.638 1.00 35.84 19 ARG B O 1
ATOM 2607 N N . ALA B 1 20 ? 30.165 83.580 23.568 1.00 31.96 20 ALA B N 1
ATOM 2608 C CA . ALA B 1 20 ? 31.513 83.908 22.990 1.00 34.23 20 ALA B CA 1
ATOM 2609 C C . ALA B 1 20 ? 32.258 82.703 22.388 1.00 33.96 20 ALA B C 1
ATOM 2610 O O . ALA B 1 20 ? 33.176 82.866 21.548 1.00 34.14 20 ALA B O 1
ATOM 2612 N N . LEU B 1 21 ? 31.892 81.481 22.777 1.00 33.66 21 LEU B N 1
ATOM 2613 C CA . LEU B 1 21 ? 32.554 80.302 22.190 1.00 32.55 21 LEU B CA 1
ATOM 2614 C C . LEU B 1 21 ? 32.506 80.308 20.668 1.00 34.74 21 LEU B C 1
ATOM 2615 O O . LEU B 1 21 ? 31.450 80.573 20.073 1.00 30.84 21 LEU B O 1
ATOM 2620 N N . ARG B 1 22 ? 33.646 79.995 20.051 1.00 34.95 22 ARG B N 1
ATOM 2621 C CA . ARG B 1 22 ? 33.718 79.924 18.591 1.00 36.90 22 ARG B CA 1
ATOM 2622 C C . ARG B 1 22 ? 33.645 78.462 18.264 1.00 36.10 22 ARG B C 1
ATOM 2623 O O . ARG B 1 22 ? 34.653 77.767 18.165 1.00 37.18 22 ARG B O 1
ATOM 2625 N N . MET B 1 23 ? 32.422 77.974 18.123 1.00 36.90 23 MET B N 1
ATOM 2626 C CA . MET B 1 23 ? 32.197 76.534 17.973 1.00 34.74 23 MET B CA 1
ATOM 2627 C C . MET B 1 23 ? 32.538 76.027 16.580 1.00 36.26 23 MET B C 1
ATOM 2628 O O . MET B 1 23 ? 32.618 76.813 15.655 1.00 35.18 23 MET B O 1
ATOM 2633 N N . SER B 1 24 ? 32.756 74.728 16.430 1.00 32.51 24 SER B N 1
ATOM 2634 C CA . SER B 1 24 ? 33.307 74.203 15.154 1.00 38.88 24 SER B CA 1
ATOM 2635 C C . SER B 1 24 ? 32.291 73.933 14.019 1.00 40.83 24 SER B C 1
ATOM 2636 O O . SER B 1 24 ? 32.686 73.709 12.875 1.00 42.97 24 SER B O 1
ATOM 2639 N N . THR B 1 25 ? 30.998 73.932 14.325 1.00 40.25 25 THR B N 1
ATOM 2640 C CA . THR B 1 25 ? 29.979 73.737 13.275 1.00 44.84 25 THR B CA 1
ATOM 2641 C C . THR B 1 25 ? 29.164 75.018 13.149 1.00 45.95 25 THR B C 1
ATOM 2642 O O . THR B 1 25 ? 29.202 75.872 14.064 1.00 40.83 25 THR B O 1
ATOM 2646 N N . PRO B 1 26 ? 28.438 75.174 12.013 1.00 51.99 26 PRO B N 1
ATOM 2647 C CA . PRO B 1 26 ? 27.647 76.404 11.829 1.00 50.76 26 PRO B CA 1
ATOM 2648 C C . PRO B 1 26 ? 26.551 76.564 12.882 1.00 47.24 26 PRO B C 1
ATOM 2649 O O . PRO B 1 26 ? 26.267 77.675 13.266 1.00 45.79 26 PRO B O 1
ATOM 2653 N N . LEU B 1 27 ? 25.971 75.456 13.358 1.00 45.58 27 LEU B N 1
ATOM 2654 C CA . LEU B 1 27 ? 24.812 75.505 14.278 1.00 43.67 27 LEU B CA 1
ATOM 2655 C C . LEU B 1 27 ? 23.702 76.410 13.683 1.00 44.33 27 LEU B C 1
ATOM 2656 O O . LEU B 1 27 ? 23.243 77.370 14.314 1.00 40.13 27 LEU B O 1
ATOM 2661 N N . ALA B 1 28 ? 23.300 76.116 12.441 1.00 45.89 28 ALA B N 1
ATOM 2662 C CA . ALA B 1 28 ? 22.278 76.949 11.769 1.00 47.37 28 ALA B CA 1
ATOM 2663 C C . ALA B 1 28 ? 20.861 76.620 12.297 1.00 45.25 28 ALA B C 1
ATOM 2664 O O . ALA B 1 28 ? 20.472 75.395 12.422 1.00 39.29 28 ALA B O 1
ATOM 2666 N N . LEU B 1 29 ? 20.135 77.713 12.622 1.00 38.88 29 LEU B N 1
ATOM 2667 C CA . LEU B 1 29 ? 18.699 77.674 12.883 1.00 36.13 29 LEU B CA 1
ATOM 2668 C C . LEU B 1 29 ? 17.942 77.979 11.577 1.00 34.34 29 LEU B C 1
ATOM 2669 O O . LEU B 1 29 ? 17.925 79.103 11.104 1.00 40.31 29 LEU B O 1
ATOM 2674 N N . THR B 1 30 ? 17.397 76.939 10.954 1.00 31.89 30 THR B N 1
ATOM 2675 C CA . THR B 1 30 ? 16.700 77.083 9.634 1.00 28.70 30 THR B CA 1
ATOM 2676 C C . THR B 1 30 ? 15.437 76.308 9.873 1.00 25.93 30 THR B C 1
ATOM 2677 O O . THR B 1 30 ? 15.295 75.619 10.894 1.00 23.62 30 THR B O 1
ATOM 2681 N N . GLU B 1 31 ? 14.466 76.442 8.966 1.00 21.58 31 GLU B N 1
ATOM 2682 C CA . GLU B 1 31 ? 13.242 75.695 9.127 1.00 18.65 31 GLU B CA 1
ATOM 2683 C C . GLU B 1 31 ? 13.468 74.168 9.327 1.00 18.95 31 GLU B C 1
ATOM 2684 O O . GLU B 1 31 ? 12.833 73.488 10.177 1.00 20.25 31 GLU B O 1
ATOM 2690 N N . GLU B 1 32 ? 14.356 73.646 8.510 1.00 21.44 32 GLU B N 1
ATOM 2691 C CA . GLU B 1 32 ? 14.674 72.211 8.491 1.00 23.45 32 GLU B CA 1
ATOM 2692 C C . GLU B 1 32 ? 15.174 71.720 9.892 1.00 24.67 32 GLU B C 1
ATOM 2693 O O . GLU B 1 32 ? 14.793 70.645 10.352 1.00 23.64 32 GLU B O 1
ATOM 2699 N N . GLU B 1 33 ? 15.999 72.542 10.542 1.00 27.38 33 GLU B N 1
ATOM 2700 C CA . GLU B 1 33 ? 16.546 72.270 11.885 1.00 30.04 33 GLU B CA 1
ATOM 2701 C C . GLU B 1 33 ? 15.504 72.219 12.969 1.00 29.85 33 GLU B C 1
ATOM 2702 O O . GLU B 1 33 ? 15.773 71.674 14.052 1.00 29.58 33 GLU B O 1
ATOM 2708 N N . LEU B 1 34 ? 14.298 72.742 12.688 1.00 23.40 34 LEU B N 1
ATOM 2709 C CA . LEU B 1 34 ? 13.258 72.806 13.706 1.00 21.49 34 LEU B CA 1
ATOM 2710 C C . LEU B 1 34 ? 12.157 71.810 13.503 1.00 19.74 34 LEU B C 1
ATOM 2711 O O . LEU B 1 34 ? 11.060 71.918 14.067 1.00 22.85 34 LEU B O 1
ATOM 2716 N N . VAL B 1 35 ? 12.424 70.782 12.677 1.00 22.57 35 VAL B N 1
ATOM 2717 C CA . VAL B 1 35 ? 11.405 69.752 12.559 1.00 22.68 35 VAL B CA 1
ATOM 2718 C C . VAL B 1 35 ? 11.118 69.160 13.942 1.00 24.17 35 VAL B C 1
ATOM 2719 O O . VAL B 1 35 ? 12.049 68.994 14.747 1.00 22.85 35 VAL B O 1
ATOM 2723 N N . GLY B 1 36 ? 9.857 68.910 14.222 1.00 20.03 36 GLY B N 1
ATOM 2724 C CA . GLY B 1 36 ? 9.445 68.354 15.502 1.00 22.72 36 GLY B CA 1
ATOM 2725 C C . GLY B 1 36 ? 9.362 69.446 16.554 1.00 24.86 36 GLY B C 1
ATOM 2726 O O . GLY B 1 36 ? 8.948 69.177 17.660 1.00 25.28 36 GLY B O 1
ATOM 2727 N N . LEU B 1 37 ? 9.77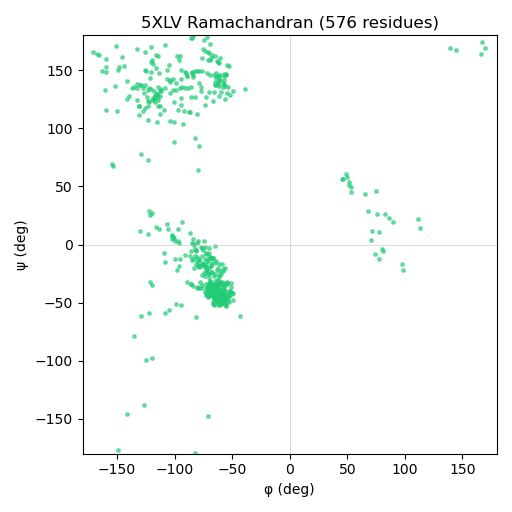0 70.680 16.226 1.00 22.44 37 LEU B N 1
ATOM 2728 C CA . LEU B 1 37 ? 9.656 71.772 17.179 1.00 22.34 37 LEU B CA 1
ATOM 2729 C C . LEU B 1 37 ? 8.823 72.950 16.650 1.00 22.16 37 LEU B C 1
ATOM 2730 O O . LEU B 1 37 ? 9.099 74.092 17.028 1.00 21.33 37 LEU B O 1
ATOM 2735 N N . ARG B 1 38 ? 7.857 72.717 15.771 1.00 20.10 38 ARG B N 1
ATOM 2736 C CA . ARG B 1 38 ? 6.946 73.815 15.358 1.00 21.15 38 ARG B CA 1
ATOM 2737 C C . ARG B 1 38 ? 6.098 74.307 16.548 1.00 23.37 38 ARG B C 1
ATOM 2738 O O . ARG B 1 38 ? 5.570 73.495 17.332 1.00 22.04 38 ARG B O 1
ATOM 2746 N N . GLY B 1 39 ? 5.936 75.624 16.690 1.00 19.71 39 GLY B N 1
ATOM 2747 C CA . GLY B 1 39 ? 5.019 76.160 17.689 1.00 24.03 39 GLY B CA 1
ATOM 2748 C C . GLY B 1 39 ? 5.517 76.087 19.146 1.00 29.24 39 GLY B C 1
ATOM 2749 O O . GLY B 1 39 ? 4.766 75.676 20.001 1.00 33.29 39 GLY B O 1
ATOM 2750 N N . LEU B 1 40 ? 6.769 76.465 19.404 1.00 34.89 40 LEU B N 1
ATOM 2751 C CA . LEU B 1 40 ? 7.351 76.531 20.770 1.00 38.03 40 LEU B CA 1
ATOM 2752 C C . LEU B 1 40 ? 6.520 77.427 21.657 1.00 45.60 40 LEU B C 1
ATOM 2753 O O . LEU B 1 40 ? 6.332 78.587 21.323 1.00 42.92 40 LEU B O 1
ATOM 2758 N N . GLY B 1 41 ? 6.051 76.958 22.799 1.00 50.34 41 GLY B N 1
ATOM 2759 C CA . GLY B 1 41 ? 4.923 77.701 23.389 1.00 62.39 41 GLY B CA 1
ATOM 2760 C C . GLY B 1 41 ? 5.346 79.058 23.947 1.00 60.83 41 GLY B C 1
ATOM 2761 O O . GLY B 1 41 ? 6.270 79.732 23.440 1.00 55.86 41 GLY B O 1
ATOM 2762 N N . GLU B 1 42 ? 4.660 79.458 25.008 1.00 60.13 42 GLU B N 1
ATOM 2763 C CA . GLU B 1 42 ? 5.265 80.341 25.948 1.00 55.65 42 GLU B CA 1
ATOM 2764 C C . GLU B 1 42 ? 6.419 79.517 26.539 1.00 53.53 42 GLU B C 1
ATOM 2765 O O . GLU B 1 42 ? 7.179 80.059 27.355 1.00 52.86 42 GLU B O 1
ATOM 2767 N N . GLN B 1 43 ? 6.568 78.242 26.099 1.00 48.61 43 GLN B N 1
ATOM 2768 C CA . GLN B 1 43 ? 7.575 77.302 26.673 1.00 44.01 43 GLN B CA 1
ATOM 2769 C C . GLN B 1 43 ? 9.040 77.739 26.470 1.00 43.32 43 GLN B C 1
ATOM 2770 O O . GLN B 1 43 ? 9.825 77.682 27.408 1.00 40.77 43 GLN B O 1
ATOM 2776 N N . ILE B 1 44 ? 9.445 78.151 25.256 1.00 32.50 44 ILE B N 1
ATOM 2777 C CA . ILE B 1 44 ? 10.886 78.423 25.083 1.00 29.41 44 ILE B CA 1
ATOM 2778 C C . ILE B 1 44 ? 11.056 79.328 23.858 1.00 28.52 44 ILE B C 1
ATOM 2779 O O . ILE B 1 44 ? 10.253 79.241 22.905 1.00 30.58 44 ILE B O 1
ATOM 2784 N N . ASP B 1 45 ? 12.074 80.181 23.893 1.00 24.78 45 ASP B N 1
ATOM 2785 C CA . ASP B 1 45 ? 12.327 81.156 22.815 1.00 25.52 45 ASP B CA 1
ATOM 2786 C C . ASP B 1 45 ? 13.244 80.518 21.784 1.00 25.36 45 ASP B C 1
ATOM 2787 O O . ASP B 1 45 ? 14.199 79.784 22.178 1.00 22.93 45 ASP B O 1
ATOM 2792 N N . LEU B 1 46 ? 13.085 80.884 20.496 1.00 18.82 46 LEU B N 1
ATOM 2793 C CA . LEU B 1 46 ? 14.001 80.354 19.488 1.00 18.29 46 LEU B CA 1
ATOM 2794 C C . LEU B 1 46 ? 15.446 80.785 19.776 1.00 17.77 46 LEU B C 1
ATOM 2795 O O . LEU B 1 46 ? 16.367 80.041 19.426 1.00 19.85 46 LEU B O 1
ATOM 2800 N N . LEU B 1 47 ? 15.664 81.931 20.427 1.00 17.44 47 LEU B N 1
ATOM 2801 C CA . LEU B 1 47 ? 17.053 82.342 20.728 1.00 17.32 47 LEU B CA 1
ATOM 2802 C C . LEU B 1 47 ? 17.725 81.271 21.657 1.00 18.79 47 LEU B C 1
ATOM 2803 O O . LEU B 1 47 ? 18.899 81.002 21.540 1.00 18.06 47 LEU B O 1
ATOM 2808 N N . GLU B 1 48 ? 16.954 80.751 22.618 1.00 17.76 48 GLU B N 1
ATOM 2809 C CA . GLU B 1 48 ? 17.410 79.722 23.557 1.00 18.41 48 GLU B CA 1
ATOM 2810 C C . GLU B 1 48 ? 17.710 78.440 22.834 1.00 18.67 48 GLU B C 1
ATOM 2811 O O . GLU B 1 48 ? 18.753 77.766 23.068 1.00 18.66 48 GLU B O 1
ATOM 2817 N N . VAL B 1 49 ? 16.828 78.079 21.909 1.00 18.14 49 VAL B N 1
ATOM 2818 C CA . VAL B 1 49 ? 17.040 76.915 21.054 1.00 18.57 49 VAL B CA 1
ATOM 2819 C C . VAL B 1 49 ? 18.327 77.040 20.257 1.00 20.03 49 VAL B C 1
ATOM 2820 O O . VAL B 1 49 ? 19.172 76.130 20.243 1.00 19.33 49 VAL B O 1
ATOM 2824 N N . GLU B 1 50 ? 18.516 78.190 19.599 1.00 18.42 50 GLU B N 1
ATOM 2825 C CA . GLU B 1 50 ? 19.742 78.397 18.830 1.00 18.92 50 GLU B CA 1
ATOM 2826 C C . GLU B 1 50 ? 21.031 78.454 19.689 1.00 18.18 50 GLU B C 1
ATOM 2827 O O . GLU B 1 50 ? 21.987 77.724 19.380 1.00 20.64 50 GLU B O 1
ATOM 2833 N N . GLU B 1 51 ? 21.052 79.299 20.723 1.00 17.51 51 GLU B N 1
ATOM 2834 C CA . GLU B 1 51 ? 22.289 79.586 21.460 1.00 19.89 51 GLU B CA 1
ATOM 2835 C C . GLU B 1 51 ? 22.674 78.473 22.446 1.00 20.72 51 GLU B C 1
ATOM 2836 O O . GLU B 1 51 ? 23.885 78.188 22.653 1.00 18.93 51 GLU B O 1
ATOM 2842 N N . VAL B 1 52 ? 21.655 77.825 22.998 1.00 17.99 52 VAL B N 1
ATOM 2843 C CA . VAL B 1 52 ? 21.932 76.795 24.007 1.00 18.34 52 VAL B CA 1
ATOM 2844 C C . VAL B 1 52 ? 21.668 75.394 23.456 1.00 18.63 52 VAL B C 1
ATOM 2845 O O . VAL B 1 52 ? 22.572 74.553 23.485 1.00 18.06 52 VAL B O 1
ATOM 2849 N N . TYR B 1 53 ? 20.432 75.088 23.002 1.00 16.48 53 TYR B N 1
ATOM 2850 C CA . TYR B 1 53 ? 20.104 73.688 22.678 1.00 17.17 53 TYR B CA 1
ATOM 2851 C C . TYR B 1 53 ? 20.750 73.107 21.414 1.00 17.68 53 TYR B C 1
ATOM 2852 O O . TYR B 1 53 ? 21.089 71.907 21.391 1.00 16.25 53 TYR B O 1
ATOM 2861 N N . LEU B 1 54 ? 20.903 73.907 20.343 1.00 16.49 54 LEU B N 1
ATOM 2862 C CA . LEU B 1 54 ? 21.597 73.359 19.182 1.00 19.32 54 LEU B CA 1
ATOM 2863 C C . LEU B 1 54 ? 22.995 72.836 19.588 1.00 19.78 54 LEU B C 1
ATOM 2864 O O . LEU B 1 54 ? 23.318 71.691 19.266 1.00 21.77 54 LEU B O 1
ATOM 2869 N N . PRO B 1 55 ? 23.803 73.661 20.241 1.00 19.77 55 PRO B N 1
ATOM 2870 C CA . PRO B 1 55 ? 25.133 73.087 20.584 1.00 20.70 55 PRO B CA 1
ATOM 2871 C C . PRO B 1 55 ? 25.104 71.990 21.648 1.00 18.97 55 PRO B C 1
ATOM 2872 O O . PRO B 1 55 ? 26.001 71.133 21.573 1.00 19.77 55 PRO B O 1
ATOM 2876 N N . LEU B 1 56 ? 24.167 72.043 22.623 1.00 17.62 56 LEU B N 1
ATOM 2877 C CA . LEU B 1 56 ? 24.021 70.907 23.566 1.00 17.49 56 LEU B CA 1
ATOM 2878 C C . LEU B 1 56 ? 23.687 69.655 22.803 1.00 17.68 56 LEU B C 1
ATOM 2879 O O . LEU B 1 56 ? 24.235 68.575 23.087 1.00 18.63 56 LEU B O 1
ATOM 2884 N N . ALA B 1 57 ? 22.783 69.760 21.818 1.00 14.61 57 ALA B N 1
ATOM 2885 C CA . ALA B 1 57 ? 22.433 68.584 21.046 1.00 17.76 57 ALA B CA 1
ATOM 2886 C C . ALA B 1 57 ? 23.665 68.028 20.328 1.00 17.58 57 ALA B C 1
ATOM 2887 O O . ALA B 1 57 ? 23.859 66.797 20.286 1.00 18.00 57 ALA B O 1
ATOM 2889 N N . ARG B 1 58 ? 24.511 68.913 19.766 1.00 16.52 58 ARG B N 1
ATOM 2890 C CA . ARG B 1 58 ? 25.713 68.409 19.065 1.00 18.91 58 ARG B CA 1
ATOM 2891 C C . ARG B 1 58 ? 26.719 67.752 20.071 1.00 17.35 58 ARG B C 1
ATOM 2892 O O . ARG B 1 58 ? 27.279 66.704 19.781 1.00 18.68 58 ARG B O 1
ATOM 2900 N N . LEU B 1 59 ? 26.847 68.346 21.241 1.00 18.59 59 LEU B N 1
ATOM 2901 C CA . LEU B 1 59 ? 27.711 67.787 22.323 1.00 19.67 59 LEU B CA 1
ATOM 2902 C C . LEU B 1 59 ? 27.282 66.382 22.746 1.00 19.94 59 LEU B C 1
ATOM 2903 O O . LEU B 1 59 ? 28.103 65.472 22.906 1.00 18.79 59 LEU B O 1
ATOM 2908 N N . ILE B 1 60 ? 25.973 66.219 22.928 1.00 17.71 60 ILE B N 1
ATOM 2909 C CA . ILE B 1 60 ? 25.415 64.907 23.231 1.00 16.69 60 ILE B CA 1
ATOM 2910 C C . ILE B 1 60 ? 25.536 63.975 22.074 1.00 17.02 60 ILE B C 1
ATOM 2911 O O . ILE B 1 60 ? 25.871 62.796 22.253 1.00 15.76 60 ILE B O 1
ATOM 2916 N N . HIS B 1 61 ? 25.309 64.491 20.858 1.00 15.54 61 HIS B N 1
ATOM 2917 C CA . HIS B 1 61 ? 25.523 63.653 19.668 1.00 17.15 61 HIS B CA 1
ATOM 2918 C C . HIS B 1 61 ? 26.931 63.031 19.661 1.00 17.30 61 HIS B C 1
ATOM 2919 O O . HIS B 1 61 ? 27.077 61.821 19.325 1.00 15.86 61 HIS B O 1
ATOM 2926 N N . LEU B 1 62 ? 27.947 63.842 19.980 1.00 18.84 62 LEU B N 1
ATOM 2927 C CA . LEU B 1 62 ? 29.335 63.281 20.033 1.00 17.16 62 LEU B CA 1
ATOM 2928 C C . LEU B 1 62 ? 29.397 62.052 20.943 1.00 19.23 62 LEU B C 1
ATOM 2929 O O . LEU B 1 62 ? 30.034 61.045 20.615 1.00 19.80 62 LEU B O 1
ATOM 2934 N N . GLN B 1 63 ? 28.740 62.130 22.105 1.00 19.13 63 GLN B N 1
ATOM 2935 C CA . GLN B 1 63 ? 28.781 60.995 23.056 1.00 18.88 63 GLN B CA 1
ATOM 2936 C C . GLN B 1 63 ? 28.048 59.815 22.498 1.00 18.88 63 GLN B C 1
ATOM 2937 O O . GLN B 1 63 ? 28.479 58.662 22.651 1.00 20.35 63 GLN B O 1
ATOM 2943 N N . VAL B 1 64 ? 26.886 60.044 21.886 1.00 16.12 64 VAL B N 1
ATOM 2944 C CA . VAL B 1 64 ? 26.137 58.931 21.325 1.00 15.20 64 VAL B CA 1
ATOM 2945 C C . VAL B 1 64 ? 26.941 58.254 20.196 1.00 16.10 64 VAL B C 1
ATOM 2946 O O . VAL B 1 64 ? 27.037 57.021 20.163 1.00 17.37 64 VAL B O 1
ATOM 2950 N N . ALA B 1 65 ? 27.518 59.034 19.283 1.00 16.25 65 ALA B N 1
ATOM 2951 C CA . ALA B 1 65 ? 28.268 58.452 18.175 1.00 18.50 65 ALA B CA 1
ATOM 2952 C C . ALA B 1 65 ? 29.503 57.687 18.708 1.00 18.63 65 ALA B C 1
ATOM 2953 O O . ALA B 1 65 ? 29.832 56.623 18.195 1.00 21.36 65 ALA B O 1
ATOM 2955 N N . ALA B 1 66 ? 30.126 58.216 19.751 1.00 19.56 66 ALA B N 1
ATOM 2956 C CA . ALA B 1 66 ? 31.297 57.541 20.377 1.00 18.36 66 ALA B CA 1
ATOM 2957 C C . ALA B 1 66 ? 30.876 56.229 20.978 1.00 20.17 66 ALA B C 1
ATOM 2958 O O . ALA B 1 66 ? 31.576 55.195 20.838 1.00 19.56 66 ALA B O 1
ATOM 2960 N N . ARG B 1 67 ? 29.674 56.188 21.556 1.00 16.81 67 ARG B N 1
ATOM 2961 C CA . ARG B 1 67 ? 29.220 54.946 22.123 1.00 17.72 67 ARG B CA 1
ATOM 2962 C C . ARG B 1 67 ? 28.920 53.930 21.022 1.00 18.86 67 ARG B C 1
ATOM 2963 O O . ARG B 1 67 ? 29.176 52.693 21.182 1.00 16.95 67 ARG B O 1
ATOM 2971 N N . GLN B 1 68 ? 28.267 54.401 19.938 1.00 16.88 68 GLN B N 1
ATOM 2972 C CA . GLN B 1 68 ? 27.960 53.482 18.841 1.00 17.22 68 GLN B CA 1
ATOM 2973 C C . GLN B 1 68 ? 29.226 52.879 18.241 1.00 17.76 68 GLN B C 1
ATOM 2974 O O . GLN B 1 68 ? 29.248 51.661 17.916 1.00 16.86 68 GLN B O 1
ATOM 2980 N N . ARG B 1 69 ? 30.245 53.711 18.108 1.00 16.91 69 ARG B N 1
ATOM 2981 C CA . ARG B 1 69 ? 31.508 53.233 17.529 1.00 19.05 69 ARG B CA 1
ATOM 2982 C C . ARG B 1 69 ? 32.242 52.278 18.461 1.00 18.53 69 ARG B C 1
ATOM 2983 O O . ARG B 1 69 ? 32.840 51.305 18.008 1.00 16.96 69 ARG B O 1
ATOM 2991 N N . LEU B 1 70 ? 32.135 52.533 19.759 1.00 15.76 70 LEU B N 1
ATOM 2992 C CA . LEU B 1 70 ? 32.685 51.597 20.743 1.00 17.41 70 LEU B CA 1
ATOM 2993 C C . LEU B 1 70 ? 31.971 50.265 20.736 1.00 16.84 70 LEU B C 1
ATOM 2994 O O . LEU B 1 70 ? 32.594 49.197 20.839 1.00 17.23 70 LEU B O 1
ATOM 2999 N N . PHE B 1 71 ? 30.650 50.273 20.581 1.00 16.76 71 PHE B N 1
ATOM 3000 C CA . PHE B 1 71 ? 29.949 49.022 20.407 1.00 16.51 71 PHE B CA 1
ATOM 3001 C C . PHE B 1 71 ? 30.531 48.229 19.193 1.00 18.27 71 PHE B C 1
ATOM 3002 O O . PHE B 1 71 ? 30.725 47.004 19.277 1.00 16.79 71 PHE B O 1
ATOM 3010 N N . ALA B 1 72 ? 30.784 48.940 18.089 1.00 17.34 72 ALA B N 1
ATOM 3011 C CA . ALA B 1 72 ? 31.201 48.278 16.847 1.00 19.38 72 ALA B CA 1
ATOM 3012 C C . ALA B 1 72 ? 32.669 47.740 17.009 1.00 18.73 72 ALA B C 1
ATOM 3013 O O . ALA B 1 72 ? 32.912 46.592 16.654 1.00 18.67 72 ALA B O 1
ATOM 3015 N N . ALA B 1 73 ? 33.560 48.540 17.581 1.00 18.90 73 ALA B N 1
ATOM 3016 C CA . ALA B 1 73 ? 34.941 48.088 17.865 1.00 18.94 73 ALA B CA 1
ATOM 3017 C C . ALA B 1 73 ? 34.955 46.888 18.812 1.00 20.95 73 ALA B C 1
ATOM 3018 O O . ALA B 1 73 ? 35.716 45.957 18.594 1.00 20.24 73 ALA B O 1
ATOM 3020 N N . THR B 1 74 ? 34.096 46.882 19.855 1.00 17.28 74 THR B N 1
ATOM 3021 C CA . THR B 1 74 ? 34.050 45.800 20.794 1.00 16.05 74 THR B CA 1
ATOM 3022 C C . THR B 1 74 ? 33.468 44.582 20.130 1.00 19.16 74 THR B C 1
ATOM 3023 O O . THR B 1 74 ? 33.972 43.472 20.297 1.00 17.21 74 THR B O 1
ATOM 3027 N N . ALA B 1 75 ? 32.390 44.733 19.349 1.00 15.96 75 ALA B N 1
ATOM 3028 C CA . ALA B 1 75 ? 31.834 43.554 18.674 1.00 17.00 75 ALA B CA 1
ATOM 3029 C C . ALA B 1 75 ? 32.852 42.899 17.679 1.00 19.33 75 ALA B C 1
ATOM 3030 O O . ALA B 1 75 ? 32.896 41.679 17.526 1.00 21.38 75 ALA B O 1
ATOM 3032 N N . GLU B 1 76 ? 33.591 43.736 16.982 1.00 18.30 76 GLU B N 1
ATOM 3033 C CA . GLU B 1 76 ? 34.594 43.224 16.051 1.00 22.98 76 GLU B CA 1
ATOM 3034 C C . GLU B 1 76 ? 35.704 42.511 16.830 1.00 22.40 76 GLU B C 1
ATOM 3035 O O . GLU B 1 76 ? 36.109 41.429 16.450 1.00 22.22 76 GLU B O 1
ATOM 3041 N N . PHE B 1 77 ? 36.147 43.096 17.933 1.00 20.62 77 PHE B N 1
ATOM 3042 C CA . PHE B 1 77 ? 37.155 42.394 18.800 1.00 22.64 77 PHE B CA 1
ATOM 3043 C C . PHE B 1 77 ? 36.671 41.023 19.270 1.00 22.21 77 PHE B C 1
ATOM 3044 O O . PHE B 1 77 ? 37.409 40.001 19.235 1.00 24.39 77 PHE B O 1
ATOM 3052 N N . LEU B 1 78 ? 35.437 40.964 19.738 1.00 17.30 78 LEU B N 1
ATOM 3053 C CA . LEU B 1 78 ? 34.879 39.728 20.222 1.00 17.02 78 LEU B CA 1
ATOM 3054 C C . LEU B 1 78 ? 34.573 38.703 19.106 1.00 20.29 78 LEU B C 1
ATOM 3055 O O . LEU B 1 78 ? 34.327 37.542 19.414 1.00 20.81 78 LEU B O 1
ATOM 3060 N N . GLY B 1 79 ? 34.573 39.158 17.843 1.00 22.30 79 GLY B N 1
ATOM 3061 C CA . GLY B 1 79 ? 34.301 38.252 16.697 1.00 26.51 79 GLY B CA 1
ATOM 3062 C C . GLY B 1 79 ? 32.796 38.076 16.495 1.00 29.87 79 GLY B C 1
ATOM 3063 O O . GLY B 1 79 ? 32.330 37.056 15.999 1.00 27.99 79 GLY B O 1
ATOM 3064 N N . GLU B 1 80 ? 32.013 39.070 16.925 1.00 27.15 80 GLU B N 1
ATOM 3065 C CA . GLU B 1 80 ? 30.549 39.005 16.767 1.00 30.13 80 GLU B CA 1
ATOM 3066 C C . GLU B 1 80 ? 29.863 37.683 17.145 1.00 30.00 80 GLU B C 1
ATOM 3067 O O . GLU B 1 80 ? 29.149 37.088 16.342 1.00 35.24 80 GLU B O 1
ATOM 3073 N N . PRO B 1 81 ? 30.060 37.221 18.388 1.00 25.92 81 PRO B N 1
ATOM 3074 C CA . PRO B 1 81 ? 29.474 35.974 18.807 1.00 24.99 81 PRO B CA 1
ATOM 3075 C C . PRO B 1 81 ? 27.975 36.104 18.972 1.00 29.27 81 PRO B C 1
ATOM 3076 O O . PRO B 1 81 ? 27.443 37.235 19.079 1.00 25.71 81 PRO B O 1
ATOM 3080 N N . GLN B 1 82 ? 27.342 34.949 19.065 1.00 27.64 82 GLN B N 1
ATOM 3081 C CA . GLN B 1 82 ? 25.905 34.841 19.271 1.00 37.62 82 GLN B CA 1
ATOM 3082 C C . GLN B 1 82 ? 25.348 35.660 20.439 1.00 38.22 82 GLN B C 1
ATOM 3083 O O . GLN B 1 82 ? 24.286 36.251 20.309 1.00 33.13 82 GLN B O 1
ATOM 3089 N N . GLN B 1 83 ? 26.053 35.693 21.574 1.00 36.52 83 GLN B N 1
ATOM 3090 C CA . GLN B 1 83 ? 25.491 36.369 22.753 1.00 36.51 83 GLN B CA 1
ATOM 3091 C C . GLN B 1 83 ? 25.628 37.839 22.667 1.00 31.92 83 GLN B C 1
ATOM 3092 O O . GLN B 1 83 ? 25.071 38.514 23.528 1.00 32.55 83 GLN B O 1
ATOM 3098 N N . ASN B 1 84 ? 26.434 38.350 21.731 1.00 27.08 84 ASN B N 1
ATOM 3099 C CA . ASN B 1 84 ? 26.632 39.787 21.690 1.00 24.76 84 ASN B CA 1
ATOM 3100 C C . ASN B 1 84 ? 25.471 40.308 20.855 1.00 25.53 84 ASN B C 1
ATOM 3101 O O . ASN B 1 84 ? 25.163 39.743 19.781 1.00 24.96 84 ASN B O 1
ATOM 3106 N N . PRO B 1 85 ? 24.830 41.386 21.306 1.00 24.82 85 PRO B N 1
ATOM 3107 C CA . PRO B 1 85 ? 23.768 41.931 20.426 1.00 22.14 85 PRO B CA 1
ATOM 3108 C C . PRO B 1 85 ? 24.235 42.453 19.074 1.00 23.44 85 PRO B C 1
ATOM 3109 O O . PRO B 1 85 ? 25.393 42.869 18.928 1.00 19.45 85 PRO B O 1
ATOM 3113 N N . ASP B 1 86 ? 23.314 42.516 18.099 1.00 23.97 86 ASP B N 1
ATOM 3114 C CA . ASP B 1 86 ? 23.683 43.045 16.775 1.00 26.64 86 ASP B CA 1
ATOM 3115 C C . ASP B 1 86 ? 23.724 44.539 16.739 1.00 24.08 86 ASP B C 1
ATOM 3116 O O . ASP B 1 86 ? 24.323 45.113 15.835 1.00 23.83 86 ASP B O 1
ATOM 3121 N N . ARG B 1 87 ? 23.076 45.187 17.726 1.00 20.65 87 ARG B N 1
ATOM 3122 C CA . ARG B 1 87 ? 22.956 46.655 17.774 1.00 20.98 87 ARG B CA 1
ATOM 3123 C C . ARG B 1 87 ? 23.467 47.196 19.113 1.00 18.34 87 ARG B C 1
ATOM 3124 O O . ARG B 1 87 ? 23.321 46.539 20.105 1.00 19.97 87 ARG B O 1
ATOM 3132 N N . PRO B 1 88 ? 23.987 48.412 19.107 1.00 18.39 88 PRO B N 1
ATOM 3133 C CA . PRO B 1 88 ? 24.220 49.057 20.394 1.00 19.18 88 PRO B CA 1
ATOM 3134 C C . PRO B 1 88 ? 22.859 49.119 21.159 1.00 18.91 88 PRO B C 1
ATOM 3135 O O . PRO B 1 88 ? 21.804 49.334 20.501 1.00 18.57 88 PRO B O 1
ATOM 3139 N N . VAL B 1 89 ? 22.873 49.020 22.487 1.00 17.90 89 VAL B N 1
ATOM 3140 C CA . VAL B 1 89 ? 21.608 49.165 23.219 1.00 15.83 89 VAL B CA 1
ATOM 3141 C C . VAL B 1 89 ? 21.283 50.692 23.160 1.00 15.05 89 VAL B C 1
ATOM 3142 O O . VAL B 1 89 ? 22.154 51.539 22.782 1.00 14.54 89 VAL B O 1
ATOM 3146 N N . PRO B 1 90 ? 20.049 51.058 23.519 1.00 14.47 90 PRO B N 1
ATOM 3147 C CA . PRO B 1 90 ? 19.682 52.476 23.479 1.00 15.14 90 PRO B CA 1
ATOM 3148 C C . PRO B 1 90 ? 20.566 53.260 24.435 1.00 15.37 90 PRO B C 1
ATOM 3149 O O . PRO B 1 90 ? 20.873 52.767 25.564 1.00 17.61 90 PRO B O 1
ATOM 3153 N N . PHE B 1 91 ? 20.965 54.465 24.029 1.00 14.66 91 PHE B N 1
ATOM 3154 C CA . PHE B 1 91 ? 21.711 55.416 24.845 1.00 14.20 91 PHE B CA 1
ATOM 3155 C C . PHE B 1 91 ? 20.696 56.124 25.687 1.00 17.66 91 PHE B C 1
ATOM 3156 O O . PHE B 1 91 ? 19.729 56.696 25.125 1.00 17.62 91 PHE B O 1
ATOM 3164 N N . ILE B 1 92 ? 20.906 56.147 27.017 1.00 14.25 92 ILE B N 1
ATOM 3165 C CA . ILE B 1 92 ? 19.812 56.681 27.894 1.00 14.52 92 ILE B CA 1
ATOM 3166 C C . ILE B 1 92 ? 20.284 57.985 28.498 1.00 13.42 92 ILE B C 1
ATOM 3167 O O . ILE B 1 92 ? 21.382 58.046 29.057 1.00 15.27 92 ILE B O 1
ATOM 3172 N N . ILE B 1 93 ? 19.431 59.017 28.440 1.00 13.69 93 ILE B N 1
ATOM 3173 C CA . ILE B 1 93 ? 19.705 60.362 29.001 1.00 14.09 93 ILE B CA 1
ATOM 3174 C C . ILE B 1 93 ? 18.686 60.623 30.096 1.00 15.32 93 ILE B C 1
ATOM 3175 O O . ILE B 1 93 ? 17.457 60.649 29.807 1.00 15.46 93 ILE B O 1
ATOM 3180 N N . GLY B 1 94 ? 19.165 60.891 31.312 1.00 14.25 94 GLY B N 1
ATOM 3181 C CA . GLY B 1 94 ? 18.261 61.296 32.427 1.00 12.95 94 GLY B CA 1
ATOM 3182 C C . GLY B 1 94 ? 18.091 62.818 32.434 1.00 14.27 94 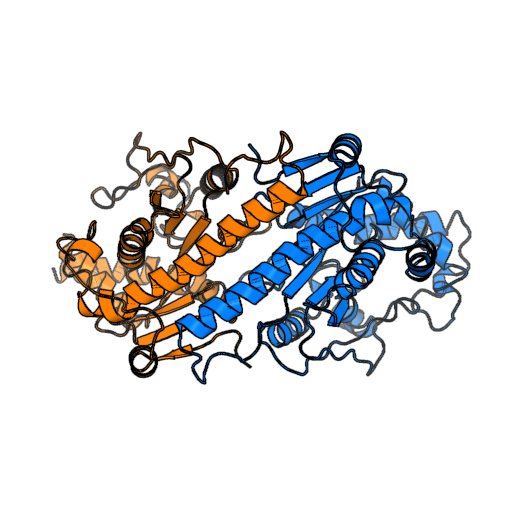GLY B C 1
ATOM 3183 O O . GLY B 1 94 ? 19.013 63.557 32.042 1.00 14.90 94 GLY B O 1
ATOM 3184 N N . VAL B 1 95 ? 16.893 63.294 32.792 1.00 13.50 95 VAL B N 1
ATOM 3185 C CA . VAL B 1 95 ? 16.649 64.750 32.963 1.00 13.71 95 VAL B CA 1
ATOM 3186 C C . VAL B 1 95 ? 15.946 64.972 34.322 1.00 13.79 95 VAL B C 1
ATOM 3187 O O . VAL B 1 95 ? 14.825 64.450 34.551 1.00 12.30 95 VAL B O 1
ATOM 3191 N N . ALA B 1 96 ? 16.597 65.752 35.237 1.00 14.22 96 ALA B N 1
ATOM 3192 C CA . ALA B 1 96 ? 16.182 65.822 36.638 1.00 12.23 96 ALA B CA 1
ATOM 3193 C C . ALA B 1 96 ? 15.977 67.255 36.914 1.00 12.37 96 ALA B C 1
ATOM 3194 O O . ALA B 1 96 ? 16.401 68.145 36.118 1.00 12.24 96 ALA B O 1
ATOM 3196 N N . GLY B 1 97 ? 15.310 67.502 38.033 1.00 12.75 97 GLY B N 1
ATOM 3197 C CA . GLY B 1 97 ? 15.112 68.909 38.533 1.00 13.98 97 GLY B CA 1
ATOM 3198 C C . GLY B 1 97 ? 13.736 69.026 39.177 1.00 13.33 97 GLY B C 1
ATOM 3199 O O . GLY B 1 97 ? 12.892 68.111 39.104 1.00 14.53 97 GLY B O 1
ATOM 3200 N N . SER B 1 98 ? 13.535 70.128 39.877 1.00 14.56 98 SER B N 1
ATOM 3201 C CA . SER B 1 98 ? 12.277 70.405 40.582 1.00 14.75 98 SER B CA 1
ATOM 3202 C C . SER B 1 98 ? 11.037 70.331 39.691 1.00 14.60 98 SER B C 1
ATOM 3203 O O . SER B 1 98 ? 11.127 70.545 38.485 1.00 12.54 98 SER B O 1
ATOM 3206 N N . VAL B 1 99 ? 9.892 70.043 40.322 1.00 12.42 99 VAL B N 1
ATOM 3207 C CA . VAL B 1 99 ? 8.619 70.319 39.682 1.00 13.68 99 VAL B CA 1
ATOM 3208 C C . VAL B 1 99 ? 8.691 71.759 39.171 1.00 13.84 99 VAL B C 1
ATOM 3209 O O . VAL B 1 99 ? 9.154 72.632 39.907 1.00 14.62 99 VAL B O 1
ATOM 3213 N N . ALA B 1 100 ? 8.304 71.976 37.891 1.00 14.12 100 ALA B N 1
ATOM 3214 C CA . ALA B 1 100 ? 8.080 73.280 37.272 1.00 15.10 100 ALA B CA 1
ATOM 3215 C C . ALA B 1 100 ? 9.374 73.988 36.894 1.00 15.29 100 ALA B C 1
ATOM 3216 O O . ALA B 1 100 ? 9.341 75.153 36.534 1.00 16.04 100 ALA B O 1
ATOM 3218 N N . VAL B 1 101 ? 10.530 73.291 36.940 1.00 14.68 101 VAL B N 1
ATOM 3219 C CA . VAL B 1 101 ? 11.777 73.983 36.557 1.00 15.64 101 VAL B CA 1
ATOM 3220 C C . VAL B 1 101 ? 11.956 74.034 35.039 1.00 15.80 101 VAL B C 1
ATOM 3221 O O . VAL B 1 101 ? 12.824 74.763 34.509 1.00 16.10 101 VAL B O 1
ATOM 3225 N N . GLY B 1 102 ? 11.210 73.192 34.307 1.00 15.24 102 GLY B N 1
ATOM 3226 C CA . GLY B 1 102 ? 11.370 73.150 32.855 1.00 15.93 102 GLY B CA 1
ATOM 3227 C C . GLY B 1 102 ? 11.958 71.809 32.334 1.00 16.58 102 GLY B C 1
ATOM 3228 O O . GLY B 1 102 ? 12.352 71.735 31.171 1.00 16.93 102 GLY B O 1
ATOM 3229 N N . LYS B 1 103 ? 11.986 70.772 33.172 1.00 15.66 103 LYS B N 1
ATOM 3230 C CA . LYS B 1 103 ? 12.472 69.437 32.698 1.00 15.73 103 LYS B CA 1
ATOM 3231 C C . LYS B 1 103 ? 11.804 68.971 31.382 1.00 16.42 103 LYS B C 1
ATOM 3232 O O . LYS B 1 103 ? 12.490 68.552 30.465 1.00 16.52 103 LYS B O 1
ATOM 3238 N N A SER B 1 104 ? 10.474 69.024 31.328 0.50 15.74 104 SER B N 1
ATOM 3239 N N B SER B 1 104 ? 10.476 68.996 31.314 0.50 16.09 104 SER B N 1
ATOM 3240 C CA A SER B 1 104 ? 9.777 68.457 30.193 0.50 15.98 104 SER B CA 1
ATOM 3241 C CA B SER B 1 104 ? 9.813 68.453 30.142 0.50 16.50 104 SER B CA 1
ATOM 3242 C C A SER B 1 104 ? 10.090 69.214 28.893 0.50 15.38 104 SER B C 1
ATOM 3243 C C B SER B 1 104 ? 10.177 69.226 28.878 0.50 15.67 104 SER B C 1
ATOM 3244 O O A SER B 1 104 ? 10.247 68.581 27.859 0.50 15.45 104 SER B O 1
ATOM 3245 O O B SER B 1 104 ? 10.487 68.630 27.856 0.50 15.90 104 SER B O 1
ATOM 3250 N N . THR B 1 105 ? 10.126 70.553 28.947 1.00 15.63 105 THR B N 1
ATOM 3251 C CA . THR B 1 105 ? 10.525 71.380 27.780 1.00 17.67 105 THR B CA 1
ATOM 3252 C C . THR B 1 105 ? 11.950 71.059 27.322 1.00 17.18 105 THR B C 1
ATOM 3253 O O . THR B 1 105 ? 12.193 70.786 26.137 1.00 18.06 105 THR B O 1
ATOM 3257 N N . THR B 1 106 ? 12.878 71.024 28.271 1.00 16.42 106 THR B N 1
ATOM 3258 C CA . THR B 1 106 ? 14.265 70.672 27.941 1.00 14.90 106 THR B CA 1
ATOM 3259 C C . THR B 1 106 ? 14.316 69.313 27.278 1.00 14.68 106 THR B C 1
ATOM 3260 O O . THR B 1 106 ? 14.961 69.150 26.248 1.00 15.76 106 THR B O 1
ATOM 3264 N N . ALA B 1 107 ? 13.634 68.345 27.865 1.00 13.65 107 ALA B N 1
ATOM 3265 C CA . ALA B 1 107 ? 13.628 66.981 27.289 1.00 14.22 107 ALA B CA 1
ATOM 3266 C C . ALA B 1 107 ? 13.039 66.960 25.873 1.00 15.26 107 ALA B C 1
ATOM 3267 O O . ALA B 1 107 ? 13.535 66.279 24.999 1.00 15.12 107 ALA B O 1
ATOM 3269 N N . ARG B 1 108 ? 11.942 67.669 25.669 1.00 14.72 108 ARG B N 1
ATOM 3270 C CA . ARG B 1 108 ? 11.274 67.626 24.372 1.00 16.64 108 ARG B CA 1
ATOM 3271 C C . ARG B 1 108 ? 12.145 68.306 23.330 1.00 14.57 108 ARG B C 1
ATOM 3272 O O . ARG B 1 108 ? 12.232 67.814 22.201 1.00 16.45 108 ARG B O 1
ATOM 3280 N N . VAL B 1 109 ? 12.768 69.426 23.695 1.00 15.26 109 VAL B N 1
ATOM 3281 C CA . VAL B 1 109 ? 13.685 70.100 22.754 1.00 14.69 109 VAL B CA 1
ATOM 3282 C C . VAL B 1 109 ? 14.830 69.140 22.378 1.00 17.27 109 VAL B C 1
ATOM 3283 O O . VAL B 1 109 ? 15.157 68.964 21.184 1.00 16.28 109 VAL B O 1
ATOM 3287 N N . LEU B 1 110 ? 15.446 68.488 23.376 1.00 15.39 110 LEU B N 1
ATOM 3288 C CA . LEU B 1 110 ? 16.572 67.627 23.035 1.00 16.08 110 LEU B CA 1
ATOM 3289 C C . LEU B 1 110 ? 16.102 66.431 22.232 1.00 16.06 110 LEU B C 1
ATOM 3290 O O . LEU B 1 110 ? 16.841 65.950 21.377 1.00 15.81 110 LEU B O 1
ATOM 3295 N N . GLN B 1 111 ? 14.915 65.916 22.505 1.00 15.11 111 GLN B N 1
ATOM 3296 C CA . GLN B 1 111 ? 14.404 64.765 21.768 1.00 16.04 111 GLN B CA 1
ATOM 3297 C C . GLN B 1 111 ? 14.332 65.085 20.254 1.00 17.73 111 GLN B C 1
ATOM 3298 O O . GLN B 1 111 ? 14.795 64.316 19.414 1.00 15.74 111 GLN B O 1
ATOM 3304 N N . ALA B 1 112 ? 13.720 66.221 19.923 1.00 17.12 112 ALA B N 1
ATOM 3305 C CA . ALA B 1 112 ? 13.590 66.640 18.509 1.00 18.23 112 ALA B CA 1
ATOM 3306 C C . ALA B 1 112 ? 14.959 66.907 17.887 1.00 17.10 112 ALA B C 1
ATOM 3307 O O . ALA B 1 112 ? 15.211 66.383 16.779 1.00 15.63 112 ALA B O 1
ATOM 3309 N N . LEU B 1 113 ? 15.832 67.637 18.600 1.00 15.17 113 LEU B N 1
ATOM 3310 C CA . LEU B 1 113 ? 17.126 67.989 17.999 1.00 14.74 113 LEU B CA 1
ATOM 3311 C C . LEU B 1 113 ? 17.968 66.734 17.752 1.00 17.17 113 LEU B C 1
ATOM 3312 O O . LEU B 1 113 ? 18.573 66.585 16.675 1.00 16.37 113 LEU B O 1
ATOM 3317 N N . LEU B 1 114 ? 17.947 65.805 18.722 1.00 15.88 114 LEU B N 1
ATOM 3318 C CA . LEU B 1 114 ? 18.793 64.593 18.588 1.00 16.20 114 LEU B CA 1
ATOM 3319 C C . LEU B 1 114 ? 18.300 63.694 17.484 1.00 16.87 114 LEU B C 1
ATOM 3320 O O . LEU B 1 114 ? 19.104 63.020 16.832 1.00 18.59 114 LEU B O 1
ATOM 3325 N N . ALA B 1 115 ? 16.993 63.691 17.247 1.00 17.32 115 ALA B N 1
ATOM 3326 C CA . ALA B 1 115 ? 16.426 62.832 16.220 1.00 17.35 115 ALA B CA 1
ATOM 3327 C C . ALA B 1 115 ? 16.781 63.252 14.752 1.00 19.13 115 ALA B C 1
ATOM 3328 O O . ALA B 1 115 ? 16.569 62.480 13.806 1.00 19.18 115 ALA B O 1
ATOM 3330 N N . ARG B 1 116 ? 17.365 64.421 14.582 1.00 20.23 116 ARG B N 1
ATOM 3331 C CA . ARG B 1 116 ? 17.762 64.907 13.263 1.00 21.56 116 ARG B CA 1
ATOM 3332 C C . ARG B 1 116 ? 18.934 64.132 12.671 1.00 26.28 116 ARG B C 1
ATOM 3333 O O . ARG B 1 116 ? 19.098 64.116 11.426 1.00 24.54 116 ARG B O 1
ATOM 3341 N N . TRP B 1 117 ? 19.782 63.524 13.520 1.00 23.45 117 TRP B N 1
ATOM 3342 C CA . TRP B 1 117 ? 20.971 62.812 13.008 1.00 22.59 117 TRP B CA 1
ATOM 3343 C C . TRP B 1 117 ? 20.688 61.456 12.419 1.00 23.65 117 TRP B C 1
ATOM 3344 O O . TRP B 1 117 ? 19.970 60.619 13.021 1.00 20.82 117 TRP B O 1
ATOM 3355 N N . ASP B 1 118 ? 21.280 61.148 11.270 1.00 22.46 118 ASP B N 1
ATOM 3356 C CA . ASP B 1 118 ? 20.994 59.837 10.668 1.00 24.32 118 ASP B CA 1
ATOM 3357 C C . ASP B 1 118 ? 21.536 58.702 11.571 1.00 23.03 118 ASP B C 1
ATOM 3358 O O . ASP B 1 118 ? 20.972 57.605 11.524 1.00 23.86 118 ASP B O 1
ATOM 3363 N N . HIS B 1 119 ? 22.568 58.992 12.357 0.50 17.09 119 HIS B N 1
ATOM 3364 C CA . HIS B 1 119 ? 23.178 58.045 13.301 0.50 16.57 119 HIS B CA 1
ATOM 3365 C C . HIS B 1 119 ? 22.172 57.511 14.313 0.50 14.43 119 HIS B C 1
ATOM 3366 O O . HIS B 1 119 ? 22.281 56.438 14.802 0.50 11.30 119 HIS B O 1
ATOM 3373 N N . HIS B 1 120 ? 21.225 58.355 14.677 1.00 17.45 120 HIS B N 1
ATOM 3374 C CA . HIS B 1 120 ? 20.279 58.055 15.770 1.00 17.61 120 HIS B CA 1
ATOM 3375 C C . HIS B 1 120 ? 18.939 58.794 15.601 1.00 18.95 120 HIS B C 1
ATOM 3376 O O . HIS B 1 120 ? 18.577 59.650 16.419 1.00 16.56 120 HIS B O 1
ATOM 3383 N N . PRO B 1 121 ? 18.184 58.399 14.569 1.00 20.97 121 PRO B N 1
ATOM 3384 C CA . PRO B 1 121 ? 16.955 59.135 14.243 1.00 20.07 121 PRO B CA 1
ATOM 3385 C C . PRO B 1 121 ? 15.787 58.785 15.139 1.00 19.73 121 PRO B C 1
ATOM 3386 O O . PRO B 1 121 ? 14.796 59.515 15.110 1.00 18.62 121 PRO B O 1
ATOM 3390 N N . ARG B 1 122 ? 15.864 57.702 15.914 1.00 19.29 122 ARG B N 1
ATOM 3391 C CA . ARG B 1 122 ? 14.737 57.283 16.730 1.00 18.87 122 ARG B CA 1
ATOM 3392 C C . ARG B 1 122 ? 14.992 57.643 18.200 1.00 19.66 122 ARG B C 1
ATOM 3393 O O . ARG B 1 122 ? 15.864 57.029 18.845 1.00 18.32 122 ARG B O 1
ATOM 3401 N N . VAL B 1 123 ? 14.308 58.680 18.713 1.00 16.79 123 VAL B N 1
ATOM 3402 C CA . VAL B 1 123 ? 14.614 59.169 20.077 1.00 16.13 123 VAL B CA 1
ATOM 3403 C C . VAL B 1 123 ? 13.266 59.196 20.833 1.00 17.70 123 VAL B C 1
ATOM 3404 O O . VAL B 1 123 ? 12.316 59.892 20.421 1.00 17.47 123 VAL B O 1
ATOM 3408 N N . ASP B 1 124 ? 13.144 58.366 21.847 1.00 16.74 124 ASP B N 1
ATOM 3409 C CA . ASP B 1 124 ? 11.938 58.324 22.672 1.00 17.03 124 ASP B CA 1
ATOM 3410 C C . ASP B 1 124 ? 12.094 59.168 23.930 1.00 17.15 124 ASP B C 1
ATOM 3411 O O . ASP B 1 124 ? 13.221 59.441 24.407 1.00 16.97 124 ASP B O 1
ATOM 3416 N N . LEU B 1 125 ? 10.939 59.550 24.489 1.00 15.98 125 LEU B N 1
ATOM 3417 C CA . LEU B 1 125 ? 10.908 60.321 25.727 1.00 16.01 125 LEU B CA 1
ATOM 3418 C C . LEU B 1 125 ? 9.893 59.664 26.652 1.00 16.18 125 LEU B C 1
ATOM 3419 O O . LEU B 1 125 ? 8.715 59.477 26.259 1.00 18.05 125 LEU B O 1
ATOM 3424 N N . VAL B 1 126 ? 10.320 59.308 27.841 1.00 13.77 126 VAL B N 1
ATOM 3425 C CA . VAL B 1 126 ? 9.426 58.684 28.854 1.00 14.22 126 VAL B CA 1
ATOM 3426 C C . VAL B 1 126 ? 9.568 59.526 30.103 1.00 15.25 126 VAL B C 1
ATOM 3427 O O . VAL B 1 126 ? 10.697 59.837 30.527 1.00 15.17 126 VAL B O 1
ATOM 3431 N N . THR B 1 127 ? 8.426 59.929 30.699 1.00 13.23 127 THR B N 1
ATOM 3432 C CA . THR B 1 127 ? 8.504 60.625 31.993 1.00 14.39 127 THR B CA 1
ATOM 3433 C C . THR B 1 127 ? 8.333 59.570 33.091 1.00 14.91 127 THR B C 1
ATOM 3434 O O . THR B 1 127 ? 7.536 58.618 32.946 1.00 13.92 127 THR B O 1
ATOM 3438 N N . THR B 1 128 ? 9.046 59.693 34.202 1.00 14.34 128 THR B N 1
ATOM 3439 C CA . THR B 1 128 ? 8.828 58.746 35.299 1.00 12.48 128 THR B CA 1
ATOM 3440 C C . THR B 1 128 ? 7.527 59.084 36.060 1.00 12.36 128 THR B C 1
ATOM 3441 O O . THR B 1 128 ? 7.121 58.341 36.964 1.00 11.38 128 THR B O 1
ATOM 3445 N N . ASP B 1 129 ? 6.854 60.163 35.687 1.00 11.64 129 ASP B N 1
ATOM 3446 C CA . ASP B 1 129 ? 5.494 60.401 36.255 1.00 13.65 129 ASP B CA 1
ATOM 3447 C C . ASP B 1 129 ? 4.602 59.152 36.014 1.00 14.17 129 ASP B C 1
ATOM 3448 O O . ASP B 1 129 ? 3.746 58.803 36.855 1.00 13.47 129 ASP B O 1
ATOM 3453 N N . GLY B 1 130 ? 4.827 58.459 34.899 1.00 13.20 130 GLY B N 1
ATOM 3454 C CA . GLY B 1 130 ? 4.064 57.265 34.602 1.00 13.84 130 GLY B CA 1
ATOM 3455 C C . GLY B 1 130 ? 4.324 56.129 35.555 1.00 14.83 130 GLY B C 1
ATOM 3456 O O . GLY B 1 130 ? 3.560 55.130 35.584 1.00 15.11 130 GLY B O 1
ATOM 3457 N N . PHE B 1 131 ? 5.377 56.247 36.396 1.00 13.28 131 PHE B N 1
ATOM 3458 C CA . PHE B 1 131 ? 5.639 55.222 37.394 1.00 14.21 131 PHE B CA 1
ATOM 3459 C C . PHE B 1 131 ? 5.208 55.580 38.848 1.00 13.72 131 PHE B C 1
ATOM 3460 O O . PHE B 1 131 ? 5.443 54.823 39.743 1.00 13.78 131 PHE B O 1
ATOM 3468 N N . LEU B 1 132 ? 4.517 56.693 38.999 1.00 14.11 132 LEU B N 1
ATOM 3469 C CA . LEU B 1 132 ? 3.844 57.005 40.283 1.00 13.47 132 LEU B CA 1
ATOM 3470 C C . LEU B 1 132 ? 2.867 55.924 40.548 1.00 14.01 132 LEU B C 1
ATOM 3471 O O . LEU B 1 132 ? 2.183 55.438 39.624 1.00 15.21 132 LEU B O 1
ATOM 3476 N N . TYR B 1 133 ? 2.694 55.617 41.804 1.00 12.64 133 TYR B N 1
ATOM 3477 C CA . TYR B 1 133 ? 1.545 54.749 42.181 1.00 12.92 133 TYR B CA 1
ATOM 3478 C C . TYR B 1 133 ? 0.243 55.535 41.868 1.00 13.84 133 TYR B C 1
ATOM 3479 O O . TYR B 1 133 ? 0.227 56.745 42.003 1.00 12.64 133 TYR B O 1
ATOM 3488 N N . PRO B 1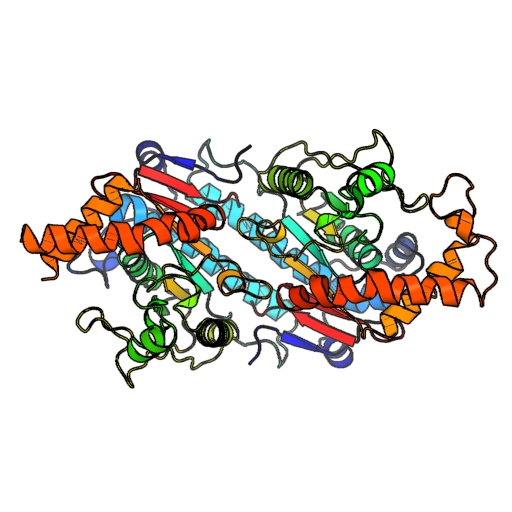 134 ? -0.820 54.828 41.450 1.00 13.61 134 PRO B N 1
ATOM 3489 C CA . PRO B 1 134 ? -2.087 55.519 41.200 1.00 14.67 134 PRO B CA 1
ATOM 3490 C C . PRO B 1 134 ? -2.565 56.144 42.533 1.00 14.45 134 PRO B C 1
ATOM 3491 O O . PRO B 1 134 ? -2.146 55.689 43.589 1.00 15.38 134 PRO B O 1
ATOM 3495 N N . ASN B 1 135 ? -3.397 57.177 42.469 1.00 14.20 135 ASN B N 1
ATOM 3496 C CA . ASN B 1 135 ? -3.888 57.869 43.675 1.00 12.27 135 ASN B CA 1
ATOM 3497 C C . ASN B 1 135 ? -4.490 56.886 44.668 1.00 12.79 135 ASN B C 1
ATOM 3498 O O . ASN B 1 135 ? -4.238 56.984 45.868 1.00 12.64 135 ASN B O 1
ATOM 3503 N N . ALA B 1 136 ? -5.226 55.888 44.186 1.00 12.99 136 ALA B N 1
ATOM 3504 C CA . ALA B 1 136 ? -5.899 55.008 45.178 1.00 13.13 136 ALA B CA 1
ATOM 3505 C C . ALA B 1 136 ? -4.861 54.233 45.976 1.00 14.11 136 ALA B C 1
ATOM 3506 O O . ALA B 1 136 ? -5.034 53.940 47.152 1.00 13.10 136 ALA B O 1
ATOM 3508 N N . GLU B 1 137 ? -3.774 53.904 45.305 1.00 13.06 137 GLU B N 1
ATOM 3509 C CA . GLU B 1 137 ? -2.661 53.239 46.008 1.00 12.82 137 GLU B CA 1
ATOM 3510 C C . GLU B 1 137 ? -1.887 54.206 46.945 1.00 13.08 137 GLU B C 1
ATOM 3511 O O . GLU B 1 137 ? -1.508 53.825 48.063 1.00 11.39 137 GLU B O 1
ATOM 3517 N N . LEU B 1 138 ? -1.602 55.425 46.479 1.00 13.03 138 LEU B N 1
ATOM 3518 C CA . LEU B 1 138 ? -0.949 56.448 47.313 1.00 13.45 138 LEU B CA 1
ATOM 3519 C C . LEU B 1 138 ? -1.822 56.624 48.567 1.00 15.03 138 LEU B C 1
ATOM 3520 O O . LEU B 1 138 ? -1.302 56.785 49.675 1.00 13.36 138 LEU B O 1
ATOM 3525 N N . GLN B 1 139 ? -3.162 56.606 48.405 1.00 14.27 139 GLN B N 1
ATOM 3526 C CA . GLN B 1 139 ? -4.035 56.747 49.617 1.00 13.44 139 GLN B CA 1
ATOM 3527 C C . GLN B 1 139 ? -3.828 55.601 50.576 1.00 14.98 139 GLN B C 1
ATOM 3528 O O . GLN B 1 139 ? -3.749 55.826 51.793 1.00 14.32 139 GLN B O 1
ATOM 3534 N N . ARG B 1 140 ? -3.792 54.350 50.082 1.00 13.45 140 ARG B N 1
ATOM 3535 C CA . ARG B 1 140 ? -3.591 53.243 50.987 1.00 15.47 140 ARG B CA 1
ATOM 3536 C C . ARG B 1 140 ? -2.257 53.376 51.713 1.00 16.87 140 ARG B C 1
ATOM 3537 O O . ARG B 1 140 ? -2.144 52.984 52.892 1.00 15.24 140 ARG B O 1
ATOM 3545 N N . ARG B 1 141 ? -1.275 53.934 51.014 1.00 14.95 141 ARG B N 1
ATOM 3546 C CA . ARG B 1 141 ? 0.064 54.136 51.629 1.00 14.39 141 ARG B CA 1
ATOM 3547 C C . ARG B 1 141 ? 0.190 55.423 52.458 1.00 15.02 141 ARG B C 1
ATOM 3548 O O . ARG B 1 141 ? 1.269 55.714 53.000 1.00 15.20 141 ARG B O 1
ATOM 3556 N N . ASN B 1 142 ? -0.885 56.199 52.544 1.00 14.96 142 ASN B N 1
ATOM 3557 C CA . ASN B 1 142 ? -0.820 57.558 53.116 1.00 13.30 142 ASN B CA 1
ATOM 3558 C C . ASN B 1 142 ? 0.251 58.420 52.516 1.00 14.05 142 ASN B C 1
ATOM 3559 O O . ASN B 1 142 ? 1.028 59.045 53.247 1.00 12.99 142 ASN B O 1
ATOM 3564 N N . LEU B 1 143 ? 0.250 58.488 51.175 1.00 13.16 143 LEU B N 1
ATOM 3565 C CA . LEU B 1 143 ? 1.255 59.210 50.440 1.00 13.10 143 LEU B CA 1
ATOM 3566 C C . LEU B 1 143 ? 0.749 60.279 49.514 1.00 12.48 143 LEU B C 1
ATOM 3567 O O . LEU B 1 143 ? 1.560 60.894 48.809 1.00 13.75 143 LEU B O 1
ATOM 3572 N N . MET B 1 144 ? -0.535 60.630 49.558 1.00 13.57 144 MET B N 1
ATOM 3573 C CA . MET B 1 144 ? -0.961 61.686 48.606 1.00 14.91 144 MET B CA 1
ATOM 3574 C C . MET B 1 144 ? -0.169 62.957 48.872 1.00 14.19 144 MET B C 1
ATOM 3575 O O . MET B 1 144 ? 0.202 63.701 47.918 1.00 15.59 144 MET B O 1
ATOM 3580 N N . HIS B 1 145 ? 0.045 63.290 50.154 1.00 14.53 145 HIS B N 1
ATOM 3581 C CA . HIS B 1 145 ? 0.772 64.517 50.449 1.00 14.18 145 HIS B CA 1
ATOM 3582 C C . HIS B 1 145 ? 2.283 64.423 50.162 1.00 15.24 145 HIS B C 1
ATOM 3583 O O . HIS B 1 145 ? 3.020 65.399 50.363 1.00 13.90 145 HIS B O 1
ATOM 3590 N N . ARG B 1 146 ? 2.736 63.228 49.734 1.00 14.07 146 ARG B N 1
ATOM 3591 C CA . ARG B 1 146 ? 4.108 63.028 49.343 1.00 14.61 146 ARG B CA 1
ATOM 3592 C C . ARG B 1 146 ? 4.203 62.574 47.879 1.00 13.90 146 ARG B C 1
ATOM 3593 O O . ARG B 1 146 ? 5.139 61.908 47.495 1.00 13.61 146 ARG B O 1
ATOM 3601 N N . LYS B 1 147 ? 3.208 62.945 47.061 1.00 13.32 147 LYS B N 1
ATOM 3602 C CA . LYS B 1 147 ? 3.250 62.593 45.689 1.00 12.74 147 LYS B CA 1
ATOM 3603 C C . LYS B 1 147 ? 4.475 63.229 45.029 1.00 13.19 147 LYS B C 1
ATOM 3604 O O . LYS B 1 147 ? 4.695 64.455 45.135 1.00 14.34 147 LYS B O 1
ATOM 3610 N N . GLY B 1 148 ? 5.266 62.403 44.356 1.00 12.62 148 GLY B N 1
ATOM 3611 C CA . GLY B 1 148 ? 6.546 62.883 43.713 1.00 13.03 148 GLY B CA 1
ATOM 3612 C C . GLY B 1 148 ? 7.748 62.604 44.585 1.00 12.77 148 GLY B C 1
ATOM 3613 O O . GLY B 1 148 ? 8.899 62.728 44.122 1.00 14.11 148 GLY B O 1
ATOM 3614 N N . PHE B 1 149 ? 7.517 62.319 45.866 1.00 14.02 149 PHE B N 1
ATOM 3615 C CA . PHE B 1 149 ? 8.654 61.820 46.729 1.00 13.32 149 PHE B CA 1
ATOM 3616 C C . PHE B 1 149 ? 9.074 60.436 46.266 1.00 14.44 149 PHE B C 1
ATOM 3617 O O . PHE B 1 149 ? 8.308 59.749 45.569 1.00 12.77 149 PHE B O 1
ATOM 3625 N N . PRO B 1 150 ? 10.292 59.980 46.671 1.00 14.02 150 PRO B N 1
ATOM 3626 C CA . PRO B 1 150 ? 10.852 58.731 46.082 1.00 15.43 150 PRO B CA 1
ATOM 3627 C C . PRO B 1 150 ? 9.949 57.531 46.262 1.00 14.51 150 PRO B C 1
ATOM 3628 O O . PRO B 1 150 ? 9.797 56.700 45.310 1.00 14.45 150 PRO B O 1
ATOM 3632 N N . GLU B 1 151 ? 9.322 57.441 47.437 1.00 15.10 151 GLU B N 1
ATOM 3633 C CA . GLU B 1 151 ? 8.523 56.245 47.802 1.00 16.13 151 GLU B CA 1
ATOM 3634 C C . GLU B 1 151 ? 7.101 56.295 47.217 1.00 15.85 151 GLU B C 1
ATOM 3635 O O . GLU B 1 151 ? 6.328 55.320 47.345 1.00 16.50 151 GLU B O 1
ATOM 3641 N N . SER B 1 152 ? 6.773 57.408 46.565 1.00 15.13 152 SER B N 1
ATOM 3642 C CA . SER B 1 152 ? 5.484 57.511 45.840 1.00 13.53 152 SER B CA 1
ATOM 3643 C C . SER B 1 152 ? 5.518 56.850 44.440 1.00 15.44 152 SER B C 1
ATOM 3644 O O . SER B 1 152 ? 4.489 56.815 43.722 1.00 15.34 152 SER B O 1
ATOM 3647 N N . TYR B 1 153 ? 6.688 56.366 43.988 1.00 14.73 153 TYR B N 1
ATOM 3648 C CA . TYR B 1 153 ? 6.792 55.691 42.674 1.00 14.21 153 TYR B CA 1
ATOM 3649 C C . TYR B 1 153 ? 6.916 54.214 42.930 1.00 13.73 153 TYR B C 1
ATOM 3650 O O . TYR B 1 153 ? 7.480 53.781 43.962 1.00 17.24 153 TYR B O 1
ATOM 3659 N N . ASN B 1 154 ? 6.496 53.417 41.935 1.00 14.79 154 ASN B N 1
ATOM 3660 C CA . ASN B 1 154 ? 6.750 52.001 41.968 1.00 16.02 154 ASN B CA 1
ATOM 3661 C C . ASN B 1 154 ? 8.191 51.818 41.439 1.00 16.49 154 ASN B C 1
ATOM 3662 O O . ASN B 1 154 ? 8.405 51.726 40.225 1.00 16.05 154 ASN B O 1
ATOM 3667 N N . ARG B 1 155 ? 9.177 51.806 42.347 1.00 17.24 155 ARG B N 1
ATOM 3668 C CA . ARG B 1 155 ? 10.619 51.841 41.949 1.00 17.58 155 ARG B CA 1
ATOM 3669 C C . ARG B 1 155 ? 11.004 50.524 41.299 1.00 17.50 155 ARG B C 1
ATOM 3670 O O . ARG B 1 155 ? 11.829 50.501 40.383 1.00 18.23 155 ARG B O 1
ATOM 3678 N N . ARG B 1 156 ? 10.430 49.426 41.780 1.00 16.82 156 ARG B N 1
ATOM 3679 C CA . ARG B 1 156 ? 10.676 48.089 41.122 1.00 19.64 156 ARG B CA 1
ATOM 3680 C C . ARG B 1 156 ? 10.237 48.081 39.689 1.00 17.77 156 ARG B C 1
ATOM 3681 O O . ARG B 1 156 ? 10.986 47.636 38.789 1.00 18.01 156 ARG B O 1
ATOM 3689 N N . ALA B 1 157 ? 9.035 48.610 39.423 1.00 16.43 157 ALA B N 1
ATOM 3690 C CA . ALA B 1 157 ? 8.563 48.669 38.052 1.00 15.02 157 ALA B CA 1
ATOM 3691 C C . ALA B 1 157 ? 9.411 49.614 37.209 1.00 14.87 157 ALA B C 1
ATOM 3692 O O . ALA B 1 157 ? 9.699 49.324 36.035 1.00 14.43 157 ALA B O 1
ATOM 3694 N N . LEU B 1 158 ? 9.776 50.757 37.771 1.00 14.45 158 LEU B N 1
ATOM 3695 C CA . LEU B 1 158 ? 10.590 51.687 36.992 1.00 14.63 158 LEU B CA 1
ATOM 3696 C C . LEU B 1 158 ? 11.936 51.009 36.648 1.00 15.86 158 LEU B C 1
ATOM 3697 O O . LEU B 1 158 ? 12.481 51.123 35.521 1.00 16.29 158 LEU B O 1
ATOM 3702 N N . MET B 1 159 ? 12.505 50.319 37.627 1.00 15.11 159 MET B N 1
ATOM 3703 C CA . MET B 1 159 ? 13.814 49.670 37.315 1.00 16.88 159 MET B CA 1
ATOM 3704 C C . MET B 1 159 ? 13.679 48.564 36.263 1.00 17.86 159 MET B C 1
ATOM 3705 O O . MET B 1 159 ? 14.551 48.403 35.365 1.00 16.82 159 MET B O 1
ATOM 3710 N N . ARG B 1 160 ? 12.607 47.791 36.356 1.00 17.41 160 ARG B N 1
ATOM 3711 C CA . ARG B 1 160 ? 12.373 46.712 35.369 1.00 19.71 160 ARG B CA 1
ATOM 3712 C C . ARG B 1 160 ? 12.264 47.290 33.970 1.00 17.43 160 ARG B C 1
ATOM 3713 O O . ARG B 1 160 ? 12.816 46.725 32.978 1.00 17.51 160 ARG B O 1
ATOM 3721 N N . PHE B 1 161 ? 11.589 48.422 33.864 1.00 16.52 161 PHE B N 1
ATOM 3722 C CA . PHE B 1 161 ? 11.395 49.068 32.583 1.00 16.59 161 PHE B CA 1
ATOM 3723 C C . PHE B 1 161 ? 12.714 49.568 32.040 1.00 15.68 161 PHE B C 1
ATOM 3724 O O . PHE B 1 161 ? 13.026 49.289 30.884 1.00 15.81 161 PHE B O 1
ATOM 3732 N N . VAL B 1 162 ? 13.468 50.318 32.834 1.00 14.40 162 VAL B N 1
ATOM 3733 C CA . VAL B 1 162 ? 14.741 50.855 32.307 1.00 15.69 162 VAL B CA 1
ATOM 3734 C C . VAL B 1 162 ? 15.764 49.724 32.026 1.00 16.79 162 VAL B C 1
ATOM 3735 O O . VAL B 1 162 ? 16.495 49.788 31.033 1.00 17.57 162 VAL B O 1
ATOM 3739 N N . THR B 1 163 ? 15.747 48.685 32.864 1.00 17.65 163 THR B N 1
ATOM 3740 C CA . THR B 1 163 ? 16.594 47.520 32.644 1.00 18.74 163 THR B CA 1
ATOM 3741 C C . THR B 1 163 ? 16.261 46.864 31.345 1.00 21.23 163 THR B C 1
ATOM 3742 O O . THR B 1 163 ? 17.148 46.512 30.570 1.00 19.23 163 THR B O 1
ATOM 3746 N N . SER B 1 164 ? 14.968 46.680 31.084 1.00 18.25 164 SER B N 1
ATOM 3747 C CA . SER B 1 164 ? 14.565 46.022 29.862 1.00 18.73 164 SER B CA 1
ATOM 3748 C C . SER B 1 164 ? 15.040 46.868 28.663 1.00 19.86 164 SER B C 1
ATOM 3749 O O . SER B 1 164 ? 15.564 46.320 27.644 1.00 18.38 164 SER B O 1
ATOM 3752 N N . VAL B 1 165 ? 14.907 48.211 28.733 1.00 17.57 165 VAL B N 1
ATOM 3753 C CA . VAL B 1 165 ? 15.354 49.035 27.587 1.00 18.54 165 VAL B CA 1
ATOM 3754 C C . VAL B 1 165 ? 16.882 48.885 27.376 1.00 20.25 165 VAL B C 1
ATOM 3755 O O . VAL B 1 165 ? 17.354 48.682 26.263 1.00 18.01 165 VAL B O 1
ATOM 3759 N N . LYS B 1 166 ? 17.629 48.991 28.475 1.00 18.89 166 LYS B N 1
ATOM 3760 C CA . LYS B 1 166 ? 19.089 48.973 28.405 1.00 21.77 166 LYS B CA 1
ATOM 3761 C C . LYS B 1 166 ? 19.605 47.585 28.091 1.00 23.16 166 LYS B C 1
ATOM 3762 O O . LYS B 1 166 ? 20.744 47.449 27.656 1.00 26.32 166 LYS B O 1
ATOM 3768 N N . SER B 1 167 ? 18.801 46.552 28.305 1.00 23.21 167 SER B N 1
ATOM 3769 C CA . SER B 1 167 ? 19.103 45.195 27.854 1.00 22.59 167 SER B CA 1
ATOM 3770 C C . SER B 1 167 ? 18.904 44.963 26.350 1.00 23.25 167 SER B C 1
ATOM 3771 O O . SER B 1 167 ? 19.264 43.874 25.867 1.00 24.69 167 SER B O 1
ATOM 3774 N N . GLY B 1 168 ? 18.394 45.950 25.617 1.00 21.96 168 GLY B N 1
ATOM 3775 C CA . GLY B 1 168 ? 18.286 45.847 24.151 1.00 22.03 168 GLY B CA 1
ATOM 3776 C C . GLY B 1 168 ? 16.960 45.224 23.755 1.00 22.90 168 GLY B C 1
ATOM 3777 O O . GLY B 1 168 ? 16.764 44.706 22.635 1.00 21.43 168 GLY B O 1
ATOM 3778 N N . SER B 1 169 ? 16.008 45.261 24.677 1.00 19.26 169 SER B N 1
ATOM 3779 C CA . SER B 1 169 ? 14.713 44.629 24.410 1.00 22.25 169 SER B CA 1
ATOM 3780 C C . SER B 1 169 ? 14.036 45.362 23.233 1.00 22.63 169 SER B C 1
ATOM 3781 O O . SER B 1 169 ? 14.235 46.553 23.030 1.00 19.82 169 SER B O 1
ATOM 3784 N N . ASP B 1 170 ? 13.266 44.633 22.419 1.00 22.42 170 ASP B N 1
ATOM 3785 C CA . ASP B 1 170 ? 12.470 45.284 21.355 1.00 24.06 170 ASP B CA 1
ATOM 3786 C C . ASP B 1 170 ? 11.115 45.792 21.771 1.00 23.99 170 ASP B C 1
ATOM 3787 O O . ASP B 1 170 ? 10.438 46.436 20.956 1.00 26.08 170 ASP B O 1
ATOM 3792 N N . TYR B 1 171 ? 10.714 45.513 23.011 1.00 24.79 171 TYR B N 1
ATOM 3793 C CA . TYR B 1 171 ? 9.414 45.959 23.520 1.00 28.96 171 TYR B CA 1
ATOM 3794 C C . TYR B 1 171 ? 9.518 46.192 25.044 1.00 26.12 171 TYR B C 1
ATOM 3795 O O . TYR B 1 171 ? 9.715 45.252 25.779 1.00 28.36 171 TYR B O 1
ATOM 3804 N N . ALA B 1 172 ? 9.369 47.427 25.544 1.00 22.40 172 ALA B N 1
ATOM 3805 C CA . ALA B 1 172 ? 9.333 47.657 27.012 1.00 22.13 172 ALA B CA 1
ATOM 3806 C C . ALA B 1 172 ? 8.145 48.636 27.156 1.00 22.50 172 ALA B C 1
ATOM 3807 O O . ALA B 1 172 ? 8.045 49.588 26.356 1.00 23.49 172 ALA B O 1
ATOM 3809 N N A CYS B 1 173 ? 7.270 48.388 28.130 0.50 21.26 173 CYS B N 1
ATOM 3810 N N B CYS B 1 173 ? 7.268 48.382 28.138 0.50 23.05 173 CYS B N 1
ATOM 3811 C CA A CYS B 1 173 ? 6.076 49.208 28.307 0.50 20.77 173 CYS B CA 1
ATOM 3812 C CA B CYS B 1 173 ? 5.987 49.097 28.316 0.50 24.41 173 CYS B CA 1
ATOM 3813 C C A CYS B 1 173 ? 6.173 49.997 29.597 0.50 20.39 173 CYS B C 1
ATOM 3814 C C B CYS B 1 173 ? 6.023 49.933 29.615 0.50 22.39 173 CYS B C 1
ATOM 3815 O O A CYS B 1 173 ? 6.698 49.498 30.619 0.50 20.63 173 CYS B O 1
ATOM 3816 O O B CYS B 1 173 ? 6.389 49.390 30.676 0.50 22.92 173 CYS B O 1
ATOM 3821 N N . ALA B 1 174 ? 5.685 51.223 29.544 1.00 20.57 174 ALA B N 1
ATOM 3822 C CA . ALA B 1 174 ? 5.620 52.067 30.726 1.00 18.67 174 ALA B CA 1
ATOM 3823 C C . ALA B 1 174 ? 4.148 52.475 30.902 1.00 18.33 174 ALA B C 1
ATOM 3824 O O . ALA B 1 174 ? 3.459 52.676 29.877 1.00 21.92 174 ALA B O 1
ATOM 3826 N N . PRO B 1 175 ? 3.666 52.659 32.171 1.00 19.41 175 PRO B N 1
ATOM 3827 C CA . PRO B 1 175 ? 2.322 53.210 32.313 1.00 17.24 175 PRO B CA 1
ATOM 3828 C C . PRO B 1 175 ? 2.362 54.686 31.988 1.00 18.70 175 PRO B C 1
ATOM 3829 O O . PRO B 1 175 ? 3.448 55.272 31.724 1.00 16.40 175 PRO B O 1
ATOM 3833 N N . VAL B 1 176 ? 1.187 55.328 31.986 1.00 16.78 176 VAL B N 1
ATOM 3834 C CA . VAL B 1 176 ? 1.055 56.711 31.529 1.00 17.44 176 VAL B CA 1
ATOM 3835 C C . VAL B 1 176 ? 0.308 57.560 32.574 1.00 17.62 176 VAL B C 1
ATOM 3836 O O . VAL B 1 176 ? -0.709 57.141 33.090 1.00 17.97 176 VAL B O 1
ATOM 3840 N N . TYR B 1 177 ? 0.791 58.767 32.817 1.00 15.00 177 TYR B N 1
ATOM 3841 C CA . TYR B 1 177 ? 0.197 59.642 33.816 1.00 15.92 177 TYR B CA 1
ATOM 3842 C C . TYR B 1 177 ? -0.547 60.720 33.035 1.00 18.89 177 TYR B C 1
ATOM 3843 O O . TYR B 1 177 ? -0.067 61.181 32.012 1.00 19.21 177 TYR B O 1
ATOM 3852 N N . SER B 1 178 ? -1.708 61.133 33.527 1.00 18.08 178 SER B N 1
ATOM 3853 C CA . SER B 1 178 ? -2.429 62.241 32.932 1.00 17.35 178 SER B CA 1
ATOM 3854 C C . SER B 1 178 ? -2.394 63.462 33.828 1.00 19.95 178 SER B C 1
ATOM 3855 O O . SER B 1 178 ? -2.979 63.469 34.932 1.00 18.74 178 SER B O 1
ATOM 3858 N N . HIS B 1 179 ? -1.766 64.526 33.346 1.00 20.14 179 HIS B N 1
ATOM 3859 C CA . HIS B 1 179 ? -1.739 65.742 34.129 1.00 24.47 179 HIS B CA 1
ATOM 3860 C C . HIS B 1 179 ? -3.076 66.425 34.147 1.00 24.12 179 HIS B C 1
ATOM 3861 O O . HIS B 1 179 ? -3.375 67.193 35.072 1.00 25.20 179 HIS B O 1
ATOM 3868 N N . LEU B 1 180 ? -3.881 66.135 33.137 1.00 21.34 180 LEU B N 1
ATOM 3869 C CA . LEU B 1 180 ? -5.207 66.714 33.069 1.00 20.47 180 LEU B CA 1
ATOM 3870 C C . LEU B 1 180 ? -6.074 66.083 34.135 1.00 22.13 180 LEU B C 1
ATOM 3871 O O . LEU B 1 180 ? -6.763 66.790 34.841 1.00 21.74 180 LEU B O 1
ATOM 3876 N N . HIS B 1 181 ? -6.000 64.762 34.272 1.00 20.26 181 HIS B N 1
ATOM 3877 C CA . HIS B 1 181 ? -6.845 64.043 35.245 1.00 22.60 181 HIS B CA 1
ATOM 3878 C C . HIS B 1 181 ? -6.195 63.718 36.600 1.00 21.37 181 HIS B C 1
ATOM 3879 O O . HIS B 1 181 ? -6.822 63.022 37.443 1.00 19.52 181 HIS B O 1
ATOM 3886 N N . TYR B 1 182 ? -4.947 64.174 36.788 1.00 18.27 182 TYR B N 1
ATOM 3887 C CA . TYR B 1 182 ? -4.286 64.156 38.128 1.00 19.16 182 TYR B CA 1
ATOM 3888 C C . TYR B 1 182 ? -3.992 62.701 38.589 1.00 17.64 182 TYR B C 1
ATOM 3889 O O . TYR B 1 182 ? -3.957 62.407 39.816 1.00 17.89 182 TYR B O 1
ATOM 3898 N N . ASP B 1 183 ? -3.768 61.766 37.653 1.00 15.77 183 ASP B N 1
ATOM 3899 C CA . ASP B 1 183 ? -3.584 60.406 38.076 1.00 16.71 183 ASP B CA 1
ATOM 3900 C C . ASP B 1 183 ? -3.040 59.591 36.924 1.00 15.68 183 ASP B C 1
ATOM 3901 O O . ASP B 1 183 ? -3.082 60.037 35.753 1.00 16.00 183 ASP B O 1
ATOM 3906 N N . ILE B 1 184 ? -2.519 58.417 37.272 1.00 15.43 184 ILE B N 1
ATOM 3907 C CA . ILE B 1 184 ? -2.175 57.387 36.253 1.00 16.54 184 ILE B CA 1
ATOM 3908 C C . ILE B 1 184 ? -3.478 57.126 35.453 1.00 21.01 184 ILE B C 1
ATOM 3909 O O . ILE B 1 184 ? -4.543 57.020 36.069 1.00 20.85 184 ILE B O 1
ATOM 3914 N N . ILE B 1 185 ? -3.368 57.037 34.121 1.00 19.61 185 ILE B N 1
ATOM 3915 C CA . ILE B 1 185 ? -4.507 56.657 33.264 1.00 20.68 185 ILE B CA 1
ATOM 3916 C C . ILE B 1 185 ? -4.627 55.153 33.310 1.00 21.14 185 ILE B C 1
ATOM 3917 O O . ILE B 1 185 ? -3.751 54.425 32.820 1.00 20.71 185 ILE B O 1
ATOM 3922 N N . PRO B 1 186 ? -5.700 54.638 33.915 1.00 21.96 186 PRO B N 1
ATOM 3923 C CA . PRO B 1 186 ? -5.803 53.181 33.926 1.00 23.02 186 PRO B CA 1
ATOM 3924 C C . PRO B 1 186 ? -5.779 52.607 32.501 1.00 23.74 186 PRO B C 1
ATOM 3925 O O . PRO B 1 186 ? -6.348 53.213 31.533 1.00 22.93 186 PRO B O 1
ATOM 3929 N N . GLY B 1 187 ? -5.043 51.515 32.368 1.00 23.31 187 GLY B N 1
ATOM 3930 C CA . GLY B 1 187 ? -4.909 50.760 31.110 1.00 24.41 187 GLY B CA 1
ATOM 3931 C C . GLY B 1 187 ? -4.070 51.308 29.958 1.00 26.08 187 GLY B C 1
ATOM 3932 O O . GLY B 1 187 ? -3.906 50.628 28.965 1.00 24.79 187 GLY B O 1
ATOM 3933 N N . ALA B 1 188 ? -3.596 52.546 30.056 1.00 21.14 188 ALA B N 1
ATOM 3934 C CA . ALA B 1 188 ? -2.857 53.185 29.017 1.00 19.19 188 ALA B CA 1
ATOM 3935 C C . ALA B 1 188 ? -1.388 52.714 29.142 1.00 20.61 188 ALA B C 1
ATOM 3936 O O . ALA B 1 188 ? -0.913 52.377 30.246 1.00 20.27 188 ALA B O 1
ATOM 3938 N N . GLU B 1 189 ? -0.699 52.641 28.013 1.00 22.90 189 GLU B N 1
ATOM 3939 C CA . GLU B 1 189 ? 0.740 52.283 28.101 1.00 22.92 189 GLU B CA 1
ATOM 3940 C C . GLU B 1 189 ? 1.449 53.017 27.025 1.00 23.34 189 GLU B C 1
ATOM 3941 O O . GLU B 1 189 ? 0.811 53.514 26.070 1.00 24.44 189 GLU B O 1
ATOM 3947 N N . GLN B 1 190 ? 2.767 53.121 27.183 1.00 19.23 190 GLN B N 1
ATOM 3948 C CA . GLN B 1 190 ? 3.631 53.753 26.207 1.00 18.76 190 GLN B CA 1
ATOM 3949 C C . GLN B 1 190 ? 4.611 52.663 25.870 1.00 21.70 190 GLN B C 1
ATOM 3950 O O . GLN B 1 190 ? 5.270 52.155 26.776 1.00 19.99 190 GLN B O 1
ATOM 3956 N N . VAL B 1 191 ? 4.707 52.302 24.590 1.00 19.49 191 VAL B N 1
ATOM 3957 C CA . VAL B 1 191 ? 5.603 51.181 24.232 1.00 20.55 191 VAL B CA 1
ATOM 3958 C C . VAL B 1 191 ? 6.882 51.775 23.671 1.00 18.43 191 VAL B C 1
ATOM 3959 O O . VAL B 1 191 ? 6.842 52.705 22.843 1.00 19.27 191 VAL B O 1
ATOM 3963 N N . VAL B 1 192 ? 8.046 51.279 24.141 1.00 17.07 192 VAL B N 1
ATOM 3964 C CA . VAL B 1 192 ? 9.311 51.801 23.677 1.00 18.46 192 VAL B CA 1
ATOM 3965 C C . VAL B 1 192 ? 9.984 50.562 22.976 1.00 17.35 192 VAL B C 1
ATOM 3966 O O . VAL B 1 192 ? 10.044 49.484 23.590 1.00 18.24 192 VAL B O 1
ATOM 3970 N N . ARG B 1 193 ? 10.441 50.750 21.738 1.00 18.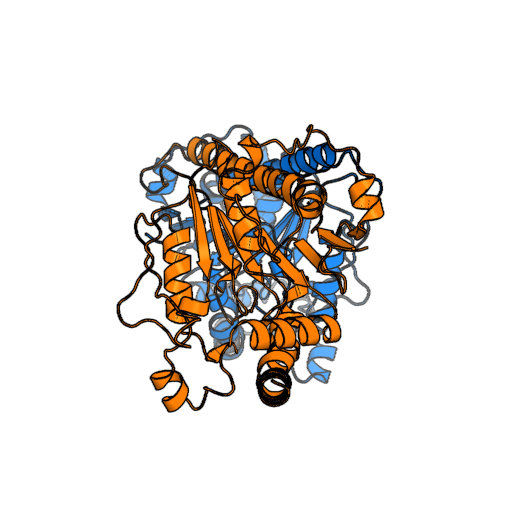45 193 ARG B N 1
ATOM 3971 C CA . ARG B 1 193 ? 10.861 49.610 20.894 1.00 17.82 193 ARG B CA 1
ATOM 3972 C C . ARG B 1 193 ? 12.303 49.818 20.454 1.00 15.97 193 ARG B C 1
ATOM 3973 O O . ARG B 1 193 ? 12.573 50.240 19.307 1.00 16.98 193 ARG B O 1
ATOM 3981 N N . HIS B 1 194 ? 13.227 49.656 21.380 1.00 16.77 194 HIS B N 1
ATOM 3982 C CA . HIS B 1 194 ? 14.665 49.822 21.032 1.00 15.58 194 HIS B CA 1
ATOM 3983 C C . HIS B 1 194 ? 15.016 51.082 20.278 1.00 14.39 194 HIS B C 1
ATOM 3984 O O . HIS B 1 194 ? 15.631 51.051 19.166 1.00 15.51 194 HIS B O 1
ATOM 3991 N N . PRO B 1 195 ? 14.706 52.257 20.862 1.00 14.59 195 PRO B N 1
ATOM 3992 C CA . PRO B 1 195 ? 15.089 53.482 20.204 1.00 14.97 195 PRO B CA 1
ATOM 3993 C C . PRO B 1 195 ? 16.596 53.670 20.206 1.00 14.39 195 PRO B C 1
ATOM 3994 O O . PRO B 1 195 ? 17.304 52.979 21.006 1.00 14.90 195 PRO B O 1
ATOM 3998 N N . ASP B 1 196 ? 17.121 54.518 19.321 1.00 14.91 196 ASP B N 1
ATOM 3999 C CA . ASP B 1 196 ? 18.557 54.834 19.408 1.00 15.64 196 ASP B CA 1
ATOM 4000 C C . ASP B 1 196 ? 18.885 55.534 20.734 1.00 17.87 196 ASP B C 1
ATOM 4001 O O . ASP B 1 196 ? 19.944 55.261 21.319 1.00 15.28 196 ASP B O 1
ATOM 4006 N N . ILE B 1 197 ? 17.982 56.406 21.168 1.00 14.95 197 ILE B N 1
ATOM 4007 C CA . ILE B 1 197 ? 18.168 57.215 22.377 1.00 14.36 197 ILE B CA 1
ATOM 4008 C C . ILE B 1 197 ? 16.858 57.190 23.175 1.00 15.95 197 ILE B C 1
ATOM 4009 O O . ILE B 1 197 ? 15.777 57.341 22.574 1.00 14.95 197 ILE B O 1
ATOM 4014 N N . LEU B 1 198 ? 16.941 57.001 24.495 1.00 12.92 198 LEU B N 1
ATOM 4015 C CA . LEU B 1 198 ? 15.720 57.158 25.336 1.00 14.15 198 LEU B CA 1
ATOM 4016 C C . LEU B 1 198 ? 16.058 58.268 26.286 1.00 15.39 198 LEU B C 1
ATOM 4017 O O . LEU B 1 198 ? 17.083 58.206 26.935 1.00 14.48 198 LEU B O 1
ATOM 4022 N N . ILE B 1 199 ? 15.247 59.302 26.313 1.00 14.16 199 ILE B N 1
ATOM 4023 C CA . ILE B 1 199 ? 15.318 60.319 27.343 1.00 13.63 199 ILE B CA 1
ATOM 4024 C C . ILE B 1 199 ? 14.336 59.976 28.432 1.00 14.25 199 ILE B C 1
ATOM 4025 O O . ILE B 1 199 ? 13.147 59.816 28.178 1.00 14.11 199 ILE B O 1
ATOM 4030 N N . LEU B 1 200 ? 14.838 59.916 29.678 1.00 14.30 200 LEU B N 1
ATOM 4031 C CA . LEU B 1 200 ? 14.015 59.558 30.855 1.00 13.56 200 LEU B CA 1
ATOM 4032 C C . LEU B 1 200 ? 13.942 60.759 31.779 1.00 14.32 200 LEU B C 1
ATOM 4033 O O . LEU B 1 200 ? 14.950 61.170 32.422 1.00 13.03 200 LEU B O 1
ATOM 4038 N N . GLU B 1 201 ? 12.779 61.418 31.792 1.00 13.22 201 GLU B N 1
ATOM 4039 C CA . GLU B 1 201 ? 12.643 62.695 32.517 1.00 13.74 201 GLU B CA 1
ATOM 4040 C C . GLU B 1 201 ? 11.859 62.460 33.847 1.00 13.22 201 GLU B C 1
ATOM 4041 O O . GLU B 1 201 ? 10.868 61.714 33.862 1.00 15.71 201 GLU B O 1
ATOM 4047 N N . GLY B 1 202 ? 12.220 63.080 34.967 1.00 13.62 202 GLY B N 1
ATOM 4048 C CA . GLY B 1 202 ? 11.408 62.878 36.143 1.00 13.62 202 GLY B CA 1
ATOM 4049 C C . GLY B 1 202 ? 12.074 63.442 37.392 1.00 14.84 202 GLY B C 1
ATOM 4050 O O . GLY B 1 202 ? 13.297 63.740 37.398 1.00 14.53 202 GLY B O 1
ATOM 4051 N N . LEU B 1 203 ? 11.302 63.505 38.481 1.00 16.23 203 LEU B N 1
ATOM 4052 C CA . LEU B 1 203 ? 11.741 64.144 39.696 1.00 17.16 203 LEU B CA 1
ATOM 4053 C C . LEU B 1 203 ? 12.799 63.240 40.335 1.00 17.24 203 LEU B C 1
ATOM 4054 O O . LEU B 1 203 ? 13.599 63.722 41.132 1.00 24.28 203 LEU B O 1
ATOM 4059 N N . ASN B 1 204 ? 12.767 61.957 40.023 1.00 17.17 204 ASN B N 1
ATOM 4060 C CA . ASN B 1 204 ? 13.531 60.982 40.806 1.00 14.98 204 ASN B CA 1
ATOM 4061 C C . ASN B 1 204 ? 14.676 60.313 40.047 1.00 16.10 204 ASN B C 1
ATOM 4062 O O . ASN B 1 204 ? 15.241 59.367 40.596 1.00 15.82 204 ASN B O 1
ATOM 4067 N N . VAL B 1 205 ? 15.066 60.818 38.887 1.00 12.82 205 VAL B N 1
ATOM 4068 C CA . VAL B 1 205 ? 15.857 60.005 37.948 1.00 13.10 205 VAL B CA 1
ATOM 4069 C C . VAL B 1 205 ? 17.317 59.911 38.441 1.00 14.51 205 VAL B C 1
ATOM 4070 O O . VAL B 1 205 ? 17.972 58.935 38.110 1.00 13.81 205 VAL B O 1
ATOM 4074 N N . LEU B 1 206 ? 17.767 60.890 39.194 1.00 12.79 206 LEU B N 1
ATOM 4075 C CA . LEU B 1 206 ? 19.169 60.831 39.751 1.00 15.22 206 LEU B CA 1
ATOM 4076 C C . LEU B 1 206 ? 19.261 60.436 41.188 1.00 16.82 206 LEU B C 1
ATOM 4077 O O . LEU B 1 206 ? 20.356 60.472 41.807 1.00 16.16 206 LEU B O 1
ATOM 4082 N N . GLN B 1 207 ? 18.128 60.030 41.755 1.00 17.04 207 GLN B N 1
ATOM 4083 C CA . GLN B 1 207 ? 18.124 59.558 43.132 1.00 16.91 207 GLN B CA 1
ATOM 4084 C C . GLN B 1 207 ? 18.825 58.229 43.343 1.00 17.96 207 GLN B C 1
ATOM 4085 O O . GLN B 1 207 ? 18.802 57.345 42.479 1.00 19.16 207 GLN B O 1
ATOM 4091 N N . THR B 1 208 ? 19.454 58.077 44.490 1.00 22.84 208 THR B N 1
ATOM 4092 C CA . THR B 1 208 ? 20.220 56.842 44.709 1.00 25.10 208 THR B CA 1
ATOM 4093 C C . THR B 1 208 ? 19.471 55.782 45.521 1.00 29.06 208 THR B C 1
ATOM 4094 O O . THR B 1 208 ? 18.481 56.069 46.178 1.00 32.43 208 THR B O 1
ATOM 4098 N N . GLY B 1 209 ? 19.929 54.541 45.460 1.00 28.06 209 GLY B N 1
ATOM 4099 C CA . GLY B 1 209 ? 19.317 53.459 46.251 1.00 37.64 209 GLY B CA 1
ATOM 4100 C C . GLY B 1 209 ? 20.438 52.472 46.557 1.00 36.73 209 GLY B C 1
ATOM 4101 O O . GLY B 1 209 ? 21.562 52.699 46.156 1.00 32.85 209 GLY B O 1
ATOM 4102 N N . PRO B 1 210 ? 20.117 51.357 47.207 1.00 44.41 210 PRO B N 1
ATOM 4103 C CA . PRO B 1 210 ? 21.100 50.514 47.898 1.00 43.80 210 PRO B CA 1
ATOM 4104 C C . PRO B 1 210 ? 21.899 49.600 46.981 1.00 43.71 210 PRO B C 1
ATOM 4105 O O . PRO B 1 210 ? 22.967 49.097 47.388 1.00 49.05 210 PRO B O 1
ATOM 4109 N N . THR B 1 211 ? 21.410 49.392 45.771 1.00 38.59 211 THR B N 1
ATOM 4110 C CA . THR B 1 211 ? 22.057 48.470 44.847 1.00 40.41 211 THR B CA 1
ATOM 4111 C C . THR B 1 211 ? 21.997 49.045 43.392 1.00 45.93 211 THR B C 1
ATOM 4112 O O . THR B 1 211 ? 22.112 50.257 43.241 1.00 41.48 211 THR B O 1
ATOM 4116 N N . LEU B 1 212 ? 21.863 48.230 42.329 1.00 44.24 212 LEU B N 1
ATOM 4117 C CA . LEU B 1 212 ? 21.711 48.826 40.980 1.00 47.47 212 LEU B CA 1
ATOM 4118 C C . LEU B 1 212 ? 20.552 49.853 41.077 1.00 43.25 212 LEU B C 1
ATOM 4119 O O . LEU B 1 212 ? 19.515 49.526 41.643 1.00 52.71 212 LEU B O 1
ATOM 4124 N N . MET B 1 213 ? 20.771 51.104 40.631 1.00 39.45 213 MET B N 1
ATOM 4125 C CA . MET B 1 213 ? 19.705 52.177 40.648 1.00 32.35 213 MET B CA 1
ATOM 4126 C C . MET B 1 213 ? 19.444 52.641 39.217 1.00 24.02 213 MET B C 1
ATOM 4127 O O . MET B 1 213 ? 20.247 52.429 38.326 1.00 23.85 213 MET B O 1
ATOM 4132 N N . VAL B 1 214 ? 18.293 53.236 38.943 1.00 22.64 214 VAL B N 1
ATOM 4133 C CA . VAL B 1 214 ? 18.032 53.595 37.577 1.00 20.93 214 VAL B CA 1
ATOM 4134 C C . VAL B 1 214 ? 19.171 54.366 36.833 1.00 18.34 214 VAL B C 1
ATOM 4135 O O . VAL B 1 214 ? 19.494 54.039 35.658 1.00 17.32 214 VAL B O 1
ATOM 4139 N N . SER B 1 215 ? 19.811 55.329 37.531 1.00 17.86 215 SER B N 1
ATOM 4140 C CA . SER B 1 215 ? 20.905 56.148 36.969 1.00 18.32 215 SER B CA 1
ATOM 4141 C C . SER B 1 215 ? 22.160 55.324 36.583 1.00 18.56 215 SER B C 1
ATOM 4142 O O . SER B 1 215 ? 22.962 55.785 35.790 1.00 15.98 215 SER B O 1
ATOM 4145 N N . ASP B 1 216 ? 22.328 54.131 37.179 1.00 19.15 216 ASP B N 1
ATOM 4146 C CA . ASP B 1 216 ? 23.366 53.174 36.732 1.00 19.25 216 ASP B CA 1
ATOM 4147 C C . ASP B 1 216 ? 23.225 52.793 35.314 1.00 20.44 216 ASP B C 1
ATOM 4148 O O . ASP B 1 216 ? 24.199 52.365 34.711 1.00 22.07 216 ASP B O 1
ATOM 4153 N N . LEU B 1 217 ? 22.017 52.959 34.735 1.00 18.13 217 LEU B N 1
ATOM 4154 C CA . LEU B 1 217 ? 21.813 52.586 33.349 1.00 17.96 217 LEU B CA 1
ATOM 4155 C C . LEU B 1 217 ? 21.829 53.825 32.418 1.00 18.87 217 LEU B C 1
ATOM 4156 O O . LEU B 1 217 ? 21.586 53.716 31.227 1.00 18.73 217 LEU B O 1
ATOM 4161 N N . PHE B 1 218 ? 22.139 54.990 32.943 1.00 16.35 218 PHE B N 1
ATOM 4162 C CA . PHE B 1 218 ? 22.231 56.173 32.084 1.00 16.15 218 PHE B CA 1
ATOM 4163 C C . PHE B 1 218 ? 23.603 56.280 31.444 1.00 18.66 218 PHE B C 1
ATOM 4164 O O . PHE B 1 218 ? 24.621 55.968 32.084 1.00 16.86 218 PHE B O 1
ATOM 4172 N N . ASP B 1 219 ? 23.611 56.847 30.246 1.00 16.02 219 ASP B N 1
ATOM 4173 C CA . ASP B 1 219 ? 24.832 57.254 29.548 1.00 17.89 219 ASP B CA 1
ATOM 4174 C C . ASP B 1 219 ? 25.132 58.735 29.710 1.00 17.26 219 ASP B C 1
ATOM 4175 O O . ASP B 1 219 ? 26.279 59.169 29.514 1.00 17.85 219 ASP B O 1
ATOM 4180 N N . PHE B 1 220 ? 24.119 59.546 30.028 1.00 16.16 220 PHE B N 1
ATOM 4181 C CA . PHE B 1 220 ? 24.343 60.957 30.146 1.00 15.01 220 PHE B CA 1
ATOM 4182 C C . PHE B 1 220 ? 23.158 61.457 31.015 1.00 14.81 220 PHE B C 1
ATOM 4183 O O . PHE B 1 220 ? 22.082 60.801 31.029 1.00 15.69 220 PHE B O 1
ATOM 4191 N N . SER B 1 221 ? 23.343 62.542 31.740 1.00 14.72 221 SER B N 1
ATOM 4192 C CA . SER B 1 221 ? 22.208 63.112 32.490 1.00 15.07 221 SER B CA 1
ATOM 4193 C C . SER B 1 221 ? 22.351 64.618 32.620 1.00 16.89 221 SER B C 1
ATOM 4194 O O . SER B 1 221 ? 23.465 65.157 32.593 1.00 16.05 221 SER B O 1
ATOM 4197 N N . LEU B 1 222 ? 21.190 65.305 32.687 1.00 15.93 222 LEU B N 1
ATOM 4198 C CA . LEU B 1 222 ? 21.106 66.734 32.889 1.00 15.91 222 LEU B CA 1
ATOM 4199 C C . LEU B 1 222 ? 20.307 67.018 34.135 1.00 17.29 222 LEU B C 1
ATOM 4200 O O . LEU B 1 222 ? 19.348 66.303 34.417 1.00 16.44 222 LEU B O 1
ATOM 4205 N N . TYR B 1 223 ? 20.715 68.059 34.890 1.00 15.56 223 TYR B N 1
ATOM 4206 C CA . TYR B 1 223 ? 19.884 68.581 35.946 1.00 14.94 223 TYR B CA 1
ATOM 4207 C C . TYR B 1 223 ? 19.570 70.017 35.607 1.00 16.77 223 TYR B C 1
ATOM 4208 O O . TYR B 1 223 ? 20.471 70.824 35.334 1.00 14.98 223 TYR B O 1
ATOM 4217 N N . VAL B 1 224 ? 18.267 70.313 35.591 1.00 15.49 224 VAL B N 1
ATOM 4218 C CA . VAL B 1 224 ? 17.781 71.651 35.262 1.00 15.93 224 VAL B CA 1
ATOM 4219 C C . VAL B 1 224 ? 17.533 72.352 36.581 1.00 14.23 224 VAL B C 1
ATOM 4220 O O . VAL B 1 224 ? 16.799 71.873 37.437 1.00 15.51 224 VAL B O 1
ATOM 4224 N N . ASP B 1 225 ? 18.304 73.405 36.792 1.00 14.74 225 ASP B N 1
ATOM 4225 C CA . ASP B 1 225 ? 18.398 74.088 38.069 1.00 15.87 225 ASP B CA 1
ATOM 4226 C C . ASP B 1 225 ? 17.939 75.558 37.975 1.00 16.29 225 ASP B C 1
ATOM 4227 O O . ASP B 1 225 ? 17.952 76.127 36.899 1.00 17.13 225 ASP B O 1
ATOM 4232 N N . ALA B 1 226 ? 17.497 76.111 39.109 1.00 17.33 226 ALA B N 1
ATOM 4233 C CA . ALA B 1 226 ? 17.135 77.543 39.244 1.00 16.56 226 ALA B CA 1
ATOM 4234 C C . ALA B 1 226 ? 17.033 77.870 40.699 1.00 18.94 226 ALA B C 1
ATOM 4235 O O . ALA B 1 226 ? 16.942 76.952 41.552 1.00 18.24 226 ALA B O 1
ATOM 4237 N N . ARG B 1 227 ? 17.058 79.158 41.035 1.00 18.79 227 ARG B N 1
ATOM 4238 C CA . ARG B 1 227 ? 16.795 79.530 42.423 1.00 24.27 227 ARG B CA 1
ATOM 4239 C C . ARG B 1 227 ? 15.412 79.070 42.818 1.00 21.75 227 ARG B C 1
ATOM 4240 O O . ARG B 1 227 ? 14.458 79.246 42.077 1.00 22.21 227 ARG B O 1
ATOM 4248 N N . ILE B 1 228 ? 15.312 78.617 44.044 1.00 21.76 228 ILE B N 1
ATOM 4249 C CA . ILE B 1 228 ? 14.120 77.986 44.550 1.00 22.23 228 ILE B CA 1
ATOM 4250 C C . ILE B 1 228 ? 12.956 78.992 44.526 1.00 22.24 228 ILE B C 1
ATOM 4251 O O . ILE B 1 228 ? 11.852 78.632 44.179 1.00 21.20 228 ILE B O 1
ATOM 4256 N N . GLU B 1 229 ? 13.235 80.268 44.802 1.00 25.00 229 GLU B N 1
ATOM 4257 C CA . GLU B 1 229 ? 12.197 81.317 44.772 1.00 26.48 229 GLU B CA 1
ATOM 4258 C C . GLU B 1 229 ? 11.727 81.553 43.372 1.00 21.86 229 GLU B C 1
ATOM 4259 O O . GLU B 1 229 ? 10.569 81.864 43.175 1.00 22.50 229 GLU B O 1
ATOM 4262 N N . ASP B 1 230 ? 12.608 81.409 42.380 1.00 21.01 230 ASP B N 1
ATOM 4263 C CA . ASP B 1 230 ? 12.148 81.557 40.989 1.00 18.55 230 ASP B CA 1
ATOM 4264 C C . ASP B 1 230 ? 11.241 80.429 40.567 1.00 17.60 230 ASP B C 1
ATOM 4265 O O . ASP B 1 230 ? 10.193 80.675 39.915 1.00 15.69 230 ASP B O 1
ATOM 4270 N N . ILE B 1 231 ? 11.626 79.190 40.927 1.00 16.82 231 ILE B N 1
ATOM 4271 C CA . ILE B 1 231 ? 10.798 78.007 40.563 1.00 16.77 231 ILE B CA 1
ATOM 4272 C C . ILE B 1 231 ? 9.404 78.105 41.222 1.00 18.23 231 ILE B C 1
ATOM 4273 O O . ILE B 1 231 ? 8.386 77.699 40.640 1.00 20.36 231 ILE B O 1
ATOM 4278 N N . GLU B 1 232 ? 9.358 78.628 42.447 1.00 17.43 232 GLU B N 1
ATOM 4279 C CA . GLU B 1 232 ? 8.083 78.801 43.122 1.00 18.12 232 GLU B CA 1
ATOM 4280 C C . GLU B 1 232 ? 7.156 79.692 42.277 1.00 18.75 232 GLU B C 1
ATOM 4281 O O . GLU B 1 232 ? 5.973 79.393 42.119 1.00 18.46 232 GLU B O 1
ATOM 4287 N N . GLN B 1 233 ? 7.683 80.800 41.763 1.00 18.73 233 GLN B N 1
ATOM 4288 C CA . GLN B 1 233 ? 6.872 81.679 40.924 1.00 20.91 233 GLN B CA 1
ATOM 4289 C C . GLN B 1 233 ? 6.419 80.943 39.650 1.00 19.36 233 GLN B C 1
ATOM 4290 O O . GLN B 1 233 ? 5.233 81.069 39.192 1.00 17.40 233 GLN B O 1
ATOM 4296 N N . TRP B 1 234 ? 7.325 80.165 39.041 1.00 17.32 234 TRP B N 1
ATOM 4297 C CA . TRP B 1 234 ? 6.951 79.411 37.844 1.00 16.46 234 TRP B CA 1
ATOM 4298 C C . TRP B 1 234 ? 5.867 78.383 38.142 1.00 16.53 234 TRP B C 1
ATOM 4299 O O . TRP B 1 234 ? 4.992 78.142 37.292 1.00 17.16 234 TRP B O 1
ATOM 4310 N N . TYR B 1 235 ? 5.974 77.720 39.286 1.00 15.78 235 TYR B N 1
ATOM 4311 C CA . TYR B 1 235 ? 4.997 76.674 39.657 1.00 16.87 235 TYR B CA 1
ATOM 4312 C C . TYR B 1 235 ? 3.606 77.375 39.833 1.00 19.31 235 TYR B C 1
ATOM 4313 O O . TYR B 1 235 ? 2.572 76.927 39.317 1.00 18.79 235 TYR B O 1
ATOM 4322 N N . VAL B 1 236 ? 3.593 78.470 40.579 1.00 18.51 236 VAL B N 1
ATOM 4323 C CA . VAL B 1 236 ? 2.298 79.229 40.807 1.00 18.90 236 VAL B CA 1
ATOM 4324 C C . VAL B 1 236 ? 1.710 79.708 39.485 1.00 19.61 236 VAL B C 1
ATOM 4325 O O . VAL B 1 236 ? 0.530 79.479 39.217 1.00 19.55 236 VAL B O 1
ATOM 4329 N N . SER B 1 237 ? 2.517 80.326 38.625 1.00 19.44 237 SER B N 1
ATOM 4330 C CA . SER B 1 237 ? 2.018 80.714 37.283 1.00 22.93 237 SER B CA 1
ATOM 4331 C C . SER B 1 237 ? 1.491 79.557 36.451 1.00 23.39 237 SER B C 1
ATOM 4332 O O . SER B 1 237 ? 0.465 79.702 35.759 1.00 21.64 237 SER B O 1
ATOM 4335 N N . ARG B 1 238 ? 2.183 78.415 36.458 1.00 21.10 238 ARG B N 1
ATOM 4336 C CA . ARG B 1 238 ? 1.676 77.256 35.725 1.00 22.36 238 ARG B CA 1
ATOM 4337 C C . ARG B 1 238 ? 0.344 76.736 36.264 1.00 23.46 238 ARG B C 1
ATOM 4338 O O . ARG B 1 238 ? -0.602 76.390 35.502 1.00 24.97 238 ARG B O 1
ATOM 4346 N N . PHE B 1 239 ? 0.270 76.635 37.578 1.00 21.95 239 PHE B N 1
ATOM 4347 C CA . PHE B 1 239 ? -0.948 76.202 38.270 1.00 22.00 239 PHE B CA 1
ATOM 4348 C C . PHE B 1 239 ? -2.154 77.074 37.884 1.00 25.62 239 PHE B C 1
ATOM 4349 O O . PHE B 1 239 ? -3.240 76.580 37.546 1.00 25.97 239 PHE B O 1
ATOM 4357 N N . LEU B 1 240 ? -1.970 78.377 37.949 1.00 27.96 240 LEU B N 1
ATOM 4358 C CA . LEU B 1 240 ? -3.025 79.307 37.484 1.00 32.47 240 LEU B CA 1
ATOM 4359 C C . LEU B 1 240 ? -3.379 79.122 36.038 1.00 38.41 240 LEU B C 1
ATOM 4360 O O . LEU B 1 240 ? -4.540 79.196 35.673 1.00 38.31 240 LEU B O 1
ATOM 4365 N N . ALA B 1 241 ? -2.381 78.925 35.183 1.00 36.02 241 ALA B N 1
ATOM 4366 C CA . ALA B 1 241 ? -2.670 78.837 33.767 1.00 36.47 241 ALA B CA 1
ATOM 4367 C C . ALA B 1 241 ? -3.319 77.498 33.456 1.00 37.10 241 ALA B C 1
ATOM 4368 O O . ALA B 1 241 ? -4.047 77.385 32.501 1.00 39.19 241 ALA B O 1
ATOM 4370 N N . MET B 1 242 ? -3.086 76.488 34.275 1.00 35.68 242 MET B N 1
ATOM 4371 C CA . MET B 1 242 ? -3.689 75.161 34.066 1.00 36.76 242 MET B CA 1
ATOM 4372 C C . MET B 1 242 ? -5.183 75.116 34.382 1.00 42.98 242 MET B C 1
ATOM 4373 O O . MET B 1 242 ? -5.844 74.153 33.963 1.00 41.81 242 MET B O 1
ATOM 4378 N N . ARG B 1 243 ? -5.720 76.080 35.152 1.00 38.90 243 ARG B N 1
ATOM 4379 C CA . ARG B 1 243 ? -7.110 75.944 35.669 1.00 44.04 243 ARG B CA 1
ATOM 4380 C C . ARG B 1 243 ? -8.027 77.092 35.333 1.00 47.03 243 ARG B C 1
ATOM 4381 O O . ARG B 1 243 ? -7.578 78.225 35.247 1.00 55.91 243 ARG B O 1
ATOM 4383 N N . ASP B 1 262 ? -8.733 82.168 41.499 1.00 33.60 262 ASP B N 1
ATOM 4384 C CA . ASP B 1 262 ? -7.618 83.094 41.112 1.00 46.28 262 ASP B CA 1
ATOM 4385 C C . ASP B 1 262 ? -6.583 83.586 42.205 1.00 39.11 262 ASP B C 1
ATOM 4386 O O . ASP B 1 262 ? -5.450 83.088 42.306 1.00 32.10 262 ASP B O 1
ATOM 4391 N N . SER B 1 263 ? -6.926 84.561 43.028 1.00 31.02 263 SER B N 1
ATOM 4392 C CA . SER B 1 263 ? -6.234 84.579 44.282 1.00 30.69 263 SER B CA 1
ATOM 4393 C C . SER B 1 263 ? -6.555 83.246 45.040 1.00 30.41 263 SER B C 1
ATOM 4394 O O . SER B 1 263 ? -5.683 82.755 45.756 1.00 31.20 263 SER B O 1
ATOM 4397 N N . GLN B 1 264 ? -7.762 82.679 44.879 1.00 26.15 264 GLN B N 1
ATOM 4398 C CA . GLN B 1 264 ? -8.092 81.331 45.382 1.00 29.79 264 GLN B CA 1
ATOM 4399 C C . GLN B 1 264 ? -7.070 80.276 44.877 1.00 27.92 264 GLN B C 1
ATOM 4400 O O . GLN B 1 264 ? -6.583 79.407 45.654 1.00 24.11 264 GLN B O 1
ATOM 4406 N N . ALA B 1 265 ? -6.801 80.334 43.567 1.00 25.89 265 ALA B N 1
ATOM 4407 C CA . ALA B 1 265 ? -5.874 79.397 42.881 1.00 25.35 265 ALA B CA 1
ATOM 4408 C C . ALA B 1 265 ? -4.443 79.639 43.367 1.00 22.31 265 ALA B C 1
ATOM 4409 O O . ALA B 1 265 ? -3.675 78.699 43.583 1.00 24.01 265 ALA B O 1
ATOM 4411 N N . VAL B 1 266 ? -4.081 80.894 43.579 1.00 20.41 266 VAL B N 1
ATOM 4412 C CA . VAL B 1 266 ? -2.750 81.229 44.147 1.00 21.21 266 VAL B CA 1
ATOM 4413 C C . VAL B 1 266 ? -2.580 80.663 45.549 1.00 21.99 266 VAL B C 1
ATOM 4414 O O . VAL B 1 266 ? -1.519 80.100 45.876 1.00 21.41 266 VAL B O 1
ATOM 4418 N N . VAL B 1 267 ? -3.637 80.760 46.381 1.00 20.54 267 VAL B N 1
ATOM 4419 C CA . VAL B 1 267 ? -3.583 80.091 47.686 1.00 20.36 267 VAL B CA 1
ATOM 4420 C C . VAL B 1 267 ? -3.334 78.590 47.552 1.00 20.85 267 VAL B C 1
ATOM 4421 O O . VAL B 1 267 ? -2.485 78.002 48.308 1.00 18.37 267 VAL B O 1
ATOM 4425 N N . ALA B 1 268 ? -4.097 77.962 46.639 1.00 17.56 268 ALA B N 1
ATOM 4426 C CA . ALA B 1 268 ? -3.993 76.462 46.497 1.00 16.12 268 ALA B CA 1
ATOM 4427 C C . ALA B 1 268 ? -2.588 76.111 45.968 1.00 16.48 268 ALA B C 1
ATOM 4428 O O . ALA B 1 268 ? -1.962 75.164 46.468 1.00 15.77 268 ALA B O 1
ATOM 4430 N N . ALA B 1 269 ? -2.074 76.898 45.031 1.00 16.13 269 ALA B N 1
ATOM 4431 C CA . ALA B 1 269 ? -0.739 76.569 44.409 1.00 17.48 269 ALA B CA 1
ATOM 4432 C C . ALA B 1 269 ? 0.323 76.691 45.487 1.00 16.33 269 ALA B C 1
ATOM 4433 O O . ALA B 1 269 ? 1.216 75.839 45.678 1.00 15.46 269 ALA B O 1
ATOM 4435 N N . ARG B 1 270 ? 0.244 77.766 46.258 1.00 15.78 270 ARG B N 1
ATOM 4436 C CA . ARG B 1 270 ? 1.243 77.933 47.320 1.00 17.77 270 ARG B CA 1
ATOM 4437 C C . ARG B 1 270 ? 1.203 76.885 48.406 1.00 15.64 270 ARG B C 1
ATOM 4438 O O . ARG B 1 270 ? 2.296 76.497 48.939 1.00 16.53 270 ARG B O 1
ATOM 4446 N N . GLU B 1 271 ? 0.012 76.345 48.702 1.00 15.55 271 GLU B N 1
ATOM 4447 C CA . GLU B 1 271 ? -0.107 75.287 49.679 1.00 15.63 271 GLU B CA 1
ATOM 4448 C C . GLU B 1 271 ? 0.615 74.061 49.129 1.00 15.76 271 GLU B C 1
ATOM 4449 O O . GLU B 1 271 ? 1.326 73.388 49.864 1.00 14.62 271 GLU B O 1
ATOM 4455 N N . ILE B 1 272 ? 0.454 73.793 47.842 1.00 15.02 272 ILE B N 1
ATOM 4456 C CA . ILE B 1 272 ? 1.045 72.542 47.325 1.00 14.18 272 ILE B CA 1
ATOM 4457 C C . ILE B 1 272 ? 2.563 72.727 47.279 1.00 13.73 272 ILE B C 1
ATOM 4458 O O . ILE B 1 272 ? 3.349 71.804 47.588 1.00 14.28 272 ILE B O 1
ATOM 4463 N N . TRP B 1 273 ? 2.978 73.894 46.823 1.00 13.89 273 TRP B N 1
ATOM 4464 C CA . TRP B 1 273 ? 4.437 74.169 46.797 1.00 15.17 273 TRP B CA 1
ATOM 4465 C C . TRP B 1 273 ? 5.054 74.028 48.208 1.00 15.52 273 TRP B C 1
ATOM 4466 O O . TRP B 1 273 ? 6.053 73.279 48.428 1.00 14.48 273 TRP B O 1
ATOM 4477 N N . ARG B 1 274 ? 4.465 74.700 49.208 1.00 15.69 274 ARG B N 1
ATOM 4478 C CA . ARG B 1 274 ? 5.066 74.683 50.536 1.00 16.98 274 ARG B CA 1
ATOM 4479 C C . ARG B 1 274 ? 5.001 73.316 51.181 1.00 17.51 274 ARG B C 1
ATOM 4480 O O . ARG B 1 274 ? 5.923 72.931 51.927 1.00 15.97 274 ARG B O 1
ATOM 4488 N N . THR B 1 275 ? 3.893 72.585 50.951 1.00 15.89 275 THR B N 1
ATOM 4489 C CA . THR B 1 275 ? 3.643 71.343 51.650 1.00 17.31 275 THR B CA 1
ATOM 4490 C C . THR B 1 275 ? 4.314 70.175 50.965 1.00 15.72 275 THR B C 1
ATOM 4491 O O . THR B 1 275 ? 4.734 69.238 51.651 1.00 14.52 275 THR B O 1
ATOM 4495 N N . ILE B 1 276 ? 4.396 70.213 49.634 1.00 14.96 276 ILE B N 1
ATOM 4496 C CA . ILE B 1 276 ? 4.775 68.965 48.883 1.00 14.70 276 ILE B CA 1
ATOM 4497 C C . ILE B 1 276 ? 6.017 69.244 48.065 1.00 14.01 276 ILE B C 1
ATOM 4498 O O . ILE B 1 276 ? 7.043 68.604 48.255 1.00 14.13 276 ILE B O 1
ATOM 4503 N N . ASN B 1 277 ? 5.953 70.213 47.161 1.00 13.55 277 ASN B N 1
ATOM 4504 C CA . ASN B 1 277 ? 6.983 70.250 46.122 1.00 14.36 277 ASN B CA 1
ATOM 4505 C C . ASN B 1 277 ? 8.295 70.855 46.557 1.00 14.45 277 ASN B C 1
ATOM 4506 O O . ASN B 1 277 ? 9.397 70.418 46.110 1.00 13.51 277 ASN B O 1
ATOM 4511 N N . ARG B 1 278 ? 8.184 71.883 47.394 1.00 15.16 278 ARG B N 1
ATOM 4512 C CA . ARG B 1 278 ? 9.401 72.523 47.913 1.00 17.38 278 ARG B CA 1
ATOM 4513 C C . ARG B 1 278 ? 10.166 71.547 48.828 1.00 15.74 278 ARG B C 1
ATOM 4514 O O . ARG B 1 278 ? 11.399 71.431 48.671 1.00 17.14 278 ARG B O 1
ATOM 4522 N N . PRO B 1 279 ? 9.502 70.887 49.806 1.00 17.15 279 PRO B N 1
ATOM 4523 C CA . PRO B 1 279 ? 10.269 69.948 50.643 1.00 16.96 279 PRO B CA 1
ATOM 4524 C C . PRO B 1 279 ? 10.864 68.817 49.826 1.00 17.89 279 PRO B C 1
ATOM 4525 O O . PRO B 1 279 ? 11.972 68.322 50.139 1.00 15.23 279 PRO B O 1
ATOM 4529 N N . ASN B 1 280 ? 10.134 68.387 48.774 1.00 15.47 280 ASN B N 1
ATOM 4530 C CA . ASN B 1 280 ? 10.662 67.316 47.912 1.00 15.05 280 ASN B CA 1
ATOM 4531 C C . ASN B 1 280 ? 11.938 67.782 47.220 1.00 13.29 280 ASN B C 1
ATOM 4532 O O . ASN B 1 280 ? 12.945 67.051 47.126 1.00 14.31 280 ASN B O 1
ATOM 4537 N N . LEU B 1 281 ? 11.903 69.000 46.734 1.00 13.18 281 LEU B N 1
ATOM 4538 C CA . LEU B 1 281 ? 13.091 69.561 46.100 1.00 13.40 281 LEU B CA 1
ATOM 4539 C C . LEU B 1 281 ? 14.243 69.604 47.118 1.00 14.49 281 LEU B C 1
ATOM 4540 O O . LEU B 1 281 ? 15.362 69.191 46.779 1.00 16.09 281 LEU B O 1
ATOM 4545 N N . VAL B 1 282 ? 13.998 70.199 48.296 1.00 13.80 282 VAL B N 1
ATOM 4546 C CA . VAL B 1 282 ? 15.113 70.361 49.269 1.00 17.58 282 VAL B CA 1
ATOM 4547 C C . VAL B 1 282 ? 15.640 69.016 49.719 1.00 18.55 282 VAL B C 1
ATOM 4548 O O . VAL B 1 282 ? 16.880 68.792 49.723 1.00 18.63 282 VAL B O 1
ATOM 4552 N N . GLU B 1 283 ? 14.741 68.102 50.065 1.00 17.42 283 GLU B N 1
ATOM 4553 C CA . GLU B 1 283 ? 15.175 66.847 50.632 1.00 18.43 283 GLU B CA 1
ATOM 4554 C C . GLU B 1 283 ? 15.688 65.857 49.630 1.00 19.67 283 GLU B C 1
ATOM 4555 O O . GLU B 1 283 ? 16.622 65.103 49.943 1.00 17.80 283 GLU B O 1
ATOM 4561 N N . ASN B 1 284 ? 15.080 65.792 48.435 1.00 16.42 284 ASN B N 1
ATOM 4562 C CA . ASN B 1 284 ? 15.302 64.678 47.515 1.00 15.39 284 ASN B CA 1
ATOM 4563 C C . ASN B 1 284 ? 15.873 65.035 46.201 1.00 18.36 284 ASN B C 1
ATOM 4564 O O . ASN B 1 284 ? 16.526 64.205 45.573 1.00 18.64 284 ASN B O 1
ATOM 4569 N N . ILE B 1 285 ? 15.516 66.195 45.665 1.00 14.87 285 ILE B N 1
ATOM 4570 C CA . ILE B 1 285 ? 15.899 66.437 44.280 1.00 14.48 285 ILE B CA 1
ATOM 4571 C C . ILE B 1 285 ? 17.213 67.203 44.226 1.00 14.07 285 ILE B C 1
ATOM 4572 O O . ILE B 1 285 ? 18.143 66.805 43.544 1.00 15.89 285 ILE B O 1
ATOM 4577 N N . LEU B 1 286 ? 17.314 68.316 44.941 1.00 14.33 286 LEU B N 1
ATOM 4578 C CA . LEU B 1 286 ? 18.545 69.104 44.895 1.00 17.68 286 LEU B CA 1
ATOM 4579 C C . LEU B 1 286 ? 19.806 68.318 45.299 1.00 17.35 286 LEU B C 1
ATOM 4580 O O . LEU B 1 286 ? 20.882 68.531 44.708 1.00 17.97 286 LEU B O 1
ATOM 4585 N N . PRO B 1 287 ? 19.705 67.423 46.308 1.00 18.09 287 PRO B N 1
ATOM 4586 C CA . PRO B 1 287 ? 20.921 66.638 46.618 1.00 18.11 287 PRO B CA 1
ATOM 4587 C C . PRO B 1 287 ? 21.444 65.802 45.442 1.00 18.32 287 PRO B C 1
ATOM 4588 O O . PRO B 1 287 ? 22.593 65.383 45.451 1.00 19.67 287 PRO B O 1
ATOM 4592 N N . THR B 1 288 ? 20.648 65.562 44.405 1.00 16.48 288 THR B N 1
ATOM 4593 C CA . THR B 1 288 ? 21.133 64.809 43.253 1.00 17.09 288 THR B CA 1
ATOM 4594 C C . THR B 1 288 ? 21.831 65.656 42.192 1.00 14.64 288 THR B C 1
ATOM 4595 O O . THR B 1 288 ? 22.358 65.090 41.251 1.00 16.40 288 THR B O 1
ATOM 4599 N N . ARG B 1 289 ? 21.768 66.986 42.300 1.00 13.82 289 ARG B N 1
ATOM 4600 C CA . ARG B 1 289 ? 22.318 67.850 41.258 1.00 14.41 289 ARG B CA 1
ATOM 4601 C C . ARG B 1 289 ? 23.790 67.469 40.873 1.00 17.12 289 ARG B C 1
ATOM 4602 O O . ARG B 1 289 ? 24.178 67.416 39.662 1.00 17.56 289 ARG B O 1
ATOM 4610 N N . PRO B 1 290 ? 24.604 67.179 41.906 1.00 19.66 290 PRO B N 1
ATOM 4611 C CA . PRO B 1 290 ? 26.040 66.966 41.533 1.00 19.89 290 PRO B CA 1
ATOM 4612 C C . PRO B 1 290 ? 26.237 65.655 40.818 1.00 17.98 290 PRO B C 1
ATOM 4613 O O . PRO B 1 290 ? 27.342 65.372 40.352 1.00 17.49 290 PRO B O 1
ATOM 4617 N N . ARG B 1 291 ? 25.209 64.808 40.758 1.00 15.09 291 ARG B N 1
ATOM 4618 C CA . ARG B 1 291 ? 25.386 63.528 40.055 1.00 15.88 291 ARG B CA 1
ATOM 4619 C C . ARG B 1 291 ? 25.212 63.675 38.545 1.00 16.52 291 ARG B C 1
ATOM 4620 O O . ARG B 1 291 ? 25.489 62.741 37.804 1.00 16.66 291 ARG B O 1
ATOM 4628 N N . ALA B 1 292 ? 24.736 64.821 38.071 1.00 15.20 292 ALA B N 1
ATOM 4629 C CA . ALA B 1 292 ? 24.389 64.936 36.656 1.00 15.24 292 ALA B CA 1
ATOM 4630 C C . ALA B 1 292 ? 25.660 65.174 35.826 1.00 14.62 292 ALA B C 1
ATOM 4631 O O . ALA B 1 292 ? 26.605 65.832 36.312 1.00 16.65 292 ALA B O 1
ATOM 4633 N N . THR B 1 293 ? 25.655 64.709 34.606 1.00 14.65 293 THR B N 1
ATOM 4634 C CA . THR B 1 293 ? 26.763 65.064 33.684 1.00 15.21 293 THR B CA 1
ATOM 4635 C C . THR B 1 293 ? 26.804 66.570 33.389 1.00 16.29 293 THR B C 1
ATOM 4636 O O . THR B 1 293 ? 27.880 67.199 33.254 1.00 17.20 293 THR B O 1
ATOM 4640 N N . LEU B 1 294 ? 25.617 67.180 33.316 1.00 15.29 294 LEU B N 1
ATOM 4641 C CA . LEU B 1 294 ? 25.487 68.532 32.827 1.00 16.62 294 LEU B CA 1
ATOM 4642 C C . LEU B 1 294 ? 24.437 69.235 33.663 1.00 15.91 294 LEU B C 1
ATOM 4643 O O . LEU B 1 294 ? 23.303 68.708 33.784 1.00 16.68 294 LEU B O 1
ATOM 4648 N N . VAL B 1 295 ? 24.785 70.379 34.256 1.00 15.40 295 VAL B N 1
ATOM 4649 C CA . VAL B 1 295 ? 23.788 71.149 35.035 1.00 16.14 295 VAL B CA 1
ATOM 4650 C C . VAL B 1 295 ? 23.531 72.461 34.257 1.00 20.01 295 VAL B C 1
ATOM 4651 O O . VAL B 1 295 ? 24.487 73.206 33.919 1.00 18.01 295 VAL B O 1
ATOM 4655 N N . LEU B 1 296 ? 22.246 72.749 34.002 1.00 16.59 296 LEU B N 1
ATOM 4656 C CA . LEU B 1 296 ? 21.876 74.001 33.314 1.00 17.41 296 LEU B CA 1
ATOM 4657 C C . LEU B 1 296 ? 21.140 74.860 34.276 1.00 18.00 296 LEU B C 1
ATOM 4658 O O . LEU B 1 296 ? 20.125 74.409 34.807 1.00 19.49 296 LEU B O 1
ATOM 4663 N N . ARG B 1 297 ? 21.652 76.049 34.571 1.00 17.27 297 ARG B N 1
ATOM 4664 C CA . ARG B 1 297 ? 20.949 76.873 35.551 1.00 17.77 297 ARG B CA 1
ATOM 4665 C C . ARG B 1 297 ? 20.213 77.973 34.777 1.00 17.63 297 ARG B C 1
ATOM 4666 O O . ARG B 1 297 ? 20.791 78.616 33.884 1.00 17.86 297 ARG B O 1
ATOM 4674 N N . LYS B 1 298 ? 18.921 78.124 35.100 1.00 17.04 298 LYS B N 1
ATOM 4675 C CA . LYS B 1 298 ? 18.011 79.125 34.475 1.00 19.61 298 LYS B CA 1
ATOM 4676 C C . LYS B 1 298 ? 17.873 80.364 35.359 1.00 19.43 298 LYS B C 1
ATOM 4677 O O . LYS B 1 298 ? 17.812 80.268 36.594 1.00 21.74 298 LYS B O 1
ATOM 4683 N N . ASP B 1 299 ? 17.880 81.539 34.728 1.00 22.48 299 ASP B N 1
ATOM 4684 C CA . ASP B 1 299 ? 17.600 82.726 35.490 1.00 21.31 299 ASP B CA 1
ATOM 4685 C C . ASP B 1 299 ? 16.075 82.910 35.649 1.00 23.97 299 ASP B C 1
ATOM 4686 O O . ASP B 1 299 ? 15.290 82.102 35.176 1.00 20.54 299 ASP B O 1
ATOM 4691 N N . ALA B 1 300 ? 15.666 83.985 36.333 1.00 24.87 300 ALA B N 1
ATOM 4692 C CA . ALA B 1 300 ? 14.253 84.198 36.689 1.00 29.77 300 ALA B CA 1
ATOM 4693 C C . ALA B 1 300 ? 13.373 84.308 35.453 1.00 31.75 300 ALA B C 1
ATOM 4694 O O . ALA B 1 300 ? 12.179 83.912 35.491 1.00 32.44 300 ALA B O 1
ATOM 4696 N N . ASP B 1 301 ? 13.971 84.731 34.329 1.00 30.27 301 ASP B N 1
ATOM 4697 C CA . ASP B 1 301 ? 13.223 84.835 33.070 1.00 31.18 301 ASP B CA 1
ATOM 4698 C C . ASP B 1 301 ? 13.329 83.572 32.200 1.00 32.05 301 ASP B C 1
ATOM 4699 O O . ASP B 1 301 ? 13.050 83.618 30.998 1.00 26.37 301 ASP B O 1
ATOM 4704 N N . HIS B 1 302 ? 13.715 82.447 32.816 1.00 25.29 302 HIS B N 1
ATOM 4705 C CA . HIS B 1 302 ? 13.871 81.155 32.130 1.00 24.76 302 HIS B CA 1
ATOM 4706 C C . HIS B 1 302 ? 15.045 81.032 31.159 1.00 23.79 302 HIS B C 1
ATOM 4707 O O . HIS B 1 302 ? 15.168 79.952 30.563 1.00 27.53 302 HIS B O 1
ATOM 4714 N N . SER B 1 303 ? 15.935 82.029 31.004 1.00 20.92 303 SER B N 1
ATOM 4715 C CA A SER B 1 303 ? 17.073 81.852 30.097 0.50 20.58 303 SER B CA 1
ATOM 4716 C CA B SER B 1 303 ? 17.049 81.817 30.083 0.50 20.50 303 SER B CA 1
ATOM 4717 C C . SER B 1 303 ? 18.195 81.178 30.871 1.00 18.51 303 SER B C 1
ATOM 4718 O O . SER B 1 303 ? 18.418 81.507 32.058 1.00 22.09 303 SER B O 1
ATOM 4723 N N . ILE B 1 304 ? 18.919 80.301 30.202 1.00 18.98 304 ILE B N 1
ATOM 4724 C CA . ILE B 1 304 ? 20.018 79.583 30.891 1.00 19.61 304 ILE B CA 1
ATOM 4725 C C . ILE B 1 304 ? 21.175 80.566 31.124 1.00 21.04 304 ILE B C 1
ATOM 4726 O O . ILE B 1 304 ? 21.622 81.242 30.208 1.00 23.15 304 ILE B O 1
ATOM 4731 N N . ASN B 1 305 ? 21.633 80.683 32.352 1.00 21.31 305 ASN B N 1
ATOM 4732 C CA . ASN B 1 305 ? 22.718 81.628 32.656 1.00 23.91 305 ASN B CA 1
ATOM 4733 C C . ASN B 1 305 ? 24.040 80.927 32.987 1.00 23.56 305 ASN B C 1
ATOM 4734 O O . ASN B 1 305 ? 25.071 81.597 33.184 1.00 22.47 305 ASN B O 1
ATOM 4739 N N . ARG B 1 306 ? 24.008 79.595 33.098 1.00 19.25 306 ARG B N 1
ATOM 4740 C CA . ARG B 1 306 ? 25.212 78.869 33.540 1.00 18.19 306 ARG B CA 1
ATOM 4741 C C . ARG B 1 306 ? 25.105 77.428 33.144 1.00 19.75 306 ARG B C 1
ATOM 4742 O O . ARG B 1 306 ? 24.024 76.800 33.298 1.00 19.77 306 ARG B O 1
ATOM 4750 N N . LEU B 1 307 ? 26.183 76.913 32.558 1.00 18.00 307 LEU B N 1
ATOM 4751 C CA . LEU B 1 307 ? 26.205 75.534 32.190 1.00 16.77 307 LEU B CA 1
ATOM 4752 C C . LEU B 1 307 ? 27.472 74.954 32.854 1.00 21.11 307 LEU B C 1
ATOM 4753 O O . LEU B 1 307 ? 28.592 75.554 32.800 1.00 20.23 307 LEU B O 1
ATOM 4758 N N . ARG B 1 308 ? 27.287 73.776 33.408 1.00 17.02 308 ARG B N 1
ATOM 4759 C CA . ARG B 1 308 ? 28.397 73.095 34.134 1.00 18.67 308 ARG B CA 1
ATOM 4760 C C . ARG B 1 308 ? 28.435 71.707 33.588 1.00 18.23 308 ARG B C 1
ATOM 4761 O O . ARG B 1 308 ? 27.518 70.885 33.831 1.00 20.70 308 ARG B O 1
ATOM 4769 N N . LEU B 1 309 ? 29.500 71.418 32.857 1.00 18.76 309 LEU B N 1
ATOM 4770 C CA . LEU B 1 309 ? 29.641 70.129 32.194 1.00 19.77 309 LEU B CA 1
ATOM 4771 C C . LEU B 1 309 ? 30.791 69.308 32.812 1.00 23.04 309 LEU B C 1
ATOM 4772 O O . LEU B 1 309 ? 31.899 69.852 32.974 1.00 19.68 309 LEU B O 1
ATOM 4777 N N . ARG B 1 310 ? 30.540 68.028 33.115 1.00 21.39 310 ARG B N 1
ATOM 4778 C CA . ARG B 1 310 ? 31.625 67.192 33.687 1.00 25.57 310 ARG B CA 1
ATOM 4779 C C . ARG B 1 310 ? 32.836 67.106 32.721 1.00 21.88 310 ARG B C 1
ATOM 4780 O O . ARG B 1 310 ? 32.685 66.855 31.508 1.00 20.99 310 ARG B O 1
ATOM 4788 N N . LYS B 1 311 ? 34.053 67.344 33.235 1.00 21.51 311 LYS B N 1
ATOM 4789 C CA . LYS B 1 311 ? 35.257 67.248 32.351 1.00 20.85 311 LYS B CA 1
ATOM 4790 C C . LYS B 1 311 ? 35.339 65.880 31.720 1.00 21.65 311 LYS B C 1
ATOM 4791 O O . LYS B 1 311 ? 35.053 64.857 32.373 1.00 26.84 311 LYS B O 1
ATOM 4797 N N . LEU B 1 312 ? 35.744 65.805 30.476 1.00 22.41 312 LEU B N 1
ATOM 4798 C CA . LEU B 1 312 ? 35.829 64.547 29.763 1.00 23.85 312 LEU B CA 1
ATOM 4799 C C . LEU B 1 312 ? 37.241 63.941 29.968 1.00 24.40 312 LEU B C 1
ATOM 4800 O O . LEU B 1 312 ? 38.157 64.654 30.439 1.00 23.26 312 LEU B O 1
#

InterPro domains:
  IPR004566 Pantothenate kinase [MF_00215] (1-312)
  IPR004566 Pantothenate kinase [PIRSF000545] (5-312)
  IPR004566 Pantothenate kinase [TIGR00554] (8-311)
  IPR004566 Pantothenate kinase [cd02025] (92-309)
  IPR006083 Phosphoribulokinase/uridine kinase [PF00485] (92-229)
  IPR027417 P-loop containing nucleoside triphosphate hydrolase [G3DSA:3.40.50.300] (1-312)
  IPR027417 P-loop containing nucleoside triphosphate hydrolase [SSF52540] (5-310)

B-factor: mean 25.72, std 12.06, range [11.3, 88.84]